Protein AF-A0A812L7M6-F1 (afdb_monomer_lite)

Organism: NCBI:txid878477

Sequence (380 aa):
MPQNDQQRWDLQAQNRRQHEQRRAMQKREEEMRQQQQAEVMRKAAERKMQMEEEQRRLAERQRMEQDACTSIRSVCQKLRYVQEESFQQVQQELYEVMQRELNNCGHQMARIREECDQAAEQARQRLQEAAEVKAFQEKKKAEMLEAHKAACAKAEELVAEFTAKVEAAEQAAKALAEKAEPFTSDESGMGDQSSEDKILEEAAKIDEAKEEATARTSESQEYLTQHKATMTVQDLPGQPPAEVKQVLSKVMDRLLETTKKKDAVMLKIHLVKSKALKRSKAKQVMEERKAKFSKYAKDGVLDKKQVVAYSKKEFGFALTEVAAGKIFKALQVTKGVTTADFQRLRVQIGILREQKKDQSRKRVFHHGDRIGWPFPHDMV

Radius of gyration: 68.34 Å; chains: 1; bounding box: 132×88×194 Å

Foldseek 3Di:
DPDPVVVVVVVVVVVVVVVVVVVVVVVVVVVVVVVVVVVVVVVVVVVVVVVVVVVVVVVVLVVLLVVLLVQLVVLLVVLQPDAPVCNVVSLVVNVVSCVVRLVSNPPCNVVSVVSSVVSNVVSVVVNVVVVVVVVVVVVVVVVVVVVLVVLLVQLVVLLVVLLVLLVQLLVLLVVLLVLLCLLPPPPQRCPPDDAPVRLVVSLVVSVVSLVSSVVSLVVSVVSCVVCVVSNDRDDDPPDDPRVSVVSSVVSVVSSVVSVVSSVVSVVSSVVSSVNRVVVNVVVVVLVVLVVLQVVQDDPQFHDLVSLQVSLCPVPVDRADSVLSVVLCVVLVHDPGAHSVCSVVSVVSSVVVVVVVVVVVVVVVVVVVVVVDPPPVPDDD

pLDDT: mean 89.48, std 11.35, range [51.41, 98.5]

Secondary structure (DSSP, 8-state):
--SHHHHHHHHHHHHHHHHHHHHHHHHHHHHHHHHHHHHHHHHHHHHHHHHHHHHHHHHHHHHHHHHHHHHHHHHHHHHTT--GGGHHHHHHHHHHHHHHHGGGGGGGHHHHHHHHHHHHHHHHHHHHHHHHHHHHHHHHHHHHHHHHHHHHHHHHHHHHHHHHHHHHHHHHHHHHHHHHHHHH-TTTTTTTT--HHHHHHHHHHHHHHHHHHHHHHHHHHHHHHHHHHHH-PPPPTTSPPPHHHHHHHHHHHHHHHHHHHHHHHHHHHHHHHHHHHHHHHHHHHHHHHHHHHHHH-BTTBB-HHHHHHHHHHHH-----HHHHHHHHHHHT-SS-B-TTTHHHHHHHHHHHHHHHHHHHHHHHHHHHTTS---------

Structure (mmCIF, N/CA/C/O backbone):
data_AF-A0A812L7M6-F1
#
_entry.id   AF-A0A812L7M6-F1
#
loop_
_atom_site.group_PDB
_atom_site.id
_atom_site.type_symbol
_atom_site.label_atom_id
_atom_site.label_alt_id
_atom_site.label_comp_id
_atom_site.label_asym_id
_atom_site.label_entity_id
_atom_site.label_seq_id
_atom_site.pdbx_PDB_ins_code
_atom_site.Cartn_x
_atom_site.Cartn_y
_atom_site.Cartn_z
_atom_site.occupancy
_atom_site.B_iso_or_equiv
_atom_site.auth_seq_id
_atom_site.auth_comp_id
_atom_site.auth_asym_id
_atom_site.auth_atom_id
_atom_site.pdbx_PDB_model_num
ATOM 1 N N . MET A 1 1 ? 82.411 69.040 -118.385 1.00 51.41 1 MET A N 1
ATOM 2 C CA . MET A 1 1 ? 81.688 69.041 -117.095 1.00 51.41 1 MET A CA 1
ATOM 3 C C . MET A 1 1 ? 80.472 68.101 -117.159 1.00 51.41 1 MET A C 1
ATOM 5 O O . MET A 1 1 ? 79.402 68.585 -117.501 1.00 51.41 1 MET A O 1
ATOM 9 N N . PRO A 1 2 ? 80.631 66.769 -116.961 1.00 51.69 2 PRO A N 1
ATOM 10 C CA . PRO A 1 2 ? 79.493 65.902 -116.593 1.00 51.69 2 PRO A CA 1
ATOM 11 C C . PRO A 1 2 ? 79.899 64.633 -115.783 1.00 51.69 2 PRO A C 1
ATOM 13 O O . PRO A 1 2 ? 79.563 63.521 -116.170 1.00 51.69 2 PRO A O 1
ATOM 16 N N . GLN A 1 3 ? 80.684 64.752 -114.702 1.00 52.31 3 GLN A N 1
ATOM 17 C CA . GLN A 1 3 ? 81.231 63.580 -113.972 1.00 52.31 3 GLN A CA 1
ATOM 18 C C . GLN A 1 3 ? 80.686 63.387 -112.543 1.00 52.31 3 GLN A C 1
ATOM 20 O O . GLN A 1 3 ? 80.941 62.354 -111.933 1.00 52.31 3 GLN A O 1
ATOM 25 N N . ASN A 1 4 ? 79.907 64.342 -112.018 1.00 57.00 4 ASN A N 1
ATOM 26 C CA . ASN A 1 4 ? 79.439 64.330 -110.622 1.00 57.00 4 ASN A CA 1
ATOM 27 C C . ASN A 1 4 ? 77.986 63.820 -110.457 1.00 57.00 4 ASN A C 1
ATOM 29 O O . ASN A 1 4 ? 77.616 63.322 -109.395 1.00 57.00 4 ASN A O 1
ATOM 33 N N . ASP A 1 5 ? 77.170 63.870 -111.517 1.00 58.19 5 ASP A N 1
ATOM 34 C CA . ASP A 1 5 ? 75.774 63.398 -111.479 1.00 58.19 5 ASP A CA 1
ATOM 35 C C . ASP A 1 5 ? 75.650 61.884 -111.701 1.00 58.19 5 ASP A C 1
ATOM 37 O O . ASP A 1 5 ? 74.791 61.244 -111.094 1.00 58.19 5 ASP A O 1
ATOM 41 N N . GLN A 1 6 ? 76.565 61.281 -112.470 1.00 62.78 6 GLN A N 1
ATOM 42 C CA . GLN A 1 6 ? 76.631 59.825 -112.654 1.00 62.78 6 GLN A CA 1
ATOM 43 C C . GLN A 1 6 ? 76.950 59.117 -111.324 1.00 62.78 6 GLN A C 1
ATOM 45 O O . GLN A 1 6 ? 76.276 58.164 -110.946 1.00 62.78 6 GLN A O 1
ATOM 50 N N . GLN A 1 7 ? 77.908 59.650 -110.553 1.00 65.38 7 GLN A N 1
ATOM 51 C CA . GLN A 1 7 ? 78.269 59.110 -109.237 1.00 65.38 7 GLN A CA 1
ATOM 52 C C . GLN A 1 7 ? 77.142 59.268 -108.208 1.00 65.38 7 GLN A C 1
ATOM 54 O O . GLN A 1 7 ? 76.936 58.377 -107.386 1.00 65.38 7 GLN A O 1
ATOM 59 N N . ARG A 1 8 ? 76.370 60.362 -108.258 1.00 65.75 8 ARG A N 1
ATOM 60 C CA . ARG A 1 8 ? 75.188 60.535 -107.397 1.00 65.75 8 ARG A CA 1
ATOM 61 C C . ARG A 1 8 ? 74.061 59.574 -107.759 1.00 65.75 8 ARG A C 1
ATOM 63 O O . ARG A 1 8 ? 73.410 59.059 -106.852 1.00 65.75 8 ARG A O 1
ATOM 70 N N . TRP A 1 9 ? 73.845 59.311 -109.046 1.00 63.75 9 TRP A N 1
ATOM 71 C CA . TRP A 1 9 ? 72.825 58.368 -109.499 1.00 63.75 9 TRP A CA 1
ATOM 72 C C . TRP A 1 9 ? 73.187 56.921 -109.145 1.00 63.75 9 TRP A C 1
ATOM 74 O O . TRP A 1 9 ? 72.352 56.213 -108.584 1.00 63.75 9 TRP A O 1
ATOM 84 N N . ASP A 1 10 ? 74.443 56.515 -109.341 1.00 71.75 10 ASP A N 1
ATOM 85 C CA . ASP A 1 10 ? 74.922 55.183 -108.957 1.00 71.75 10 ASP A CA 1
ATOM 86 C C . ASP A 1 10 ? 74.908 54.984 -107.435 1.00 71.75 10 ASP A C 1
ATOM 88 O O . ASP A 1 10 ? 74.468 53.939 -106.952 1.00 71.75 10 ASP A O 1
ATOM 92 N N . LEU A 1 11 ? 75.275 56.006 -106.652 1.00 72.19 11 LEU A N 1
ATOM 93 C CA . LEU A 1 11 ? 75.202 55.956 -105.188 1.00 72.19 11 LEU A CA 1
ATOM 94 C C . LEU A 1 11 ? 73.747 55.907 -104.686 1.00 72.19 11 LEU A C 1
ATOM 96 O O . LEU A 1 11 ? 73.436 55.211 -103.716 1.00 72.19 11 LEU A O 1
ATOM 100 N N . GLN A 1 12 ? 72.822 56.601 -105.356 1.00 76.50 12 GLN A N 1
ATOM 101 C CA . GLN A 1 12 ? 71.397 56.568 -105.022 1.00 76.50 12 GLN A CA 1
ATOM 102 C C . GLN A 1 12 ? 70.736 55.244 -105.443 1.00 76.50 12 GLN A C 1
ATOM 104 O O . GLN A 1 12 ? 69.900 54.716 -104.705 1.00 76.50 12 GLN A O 1
ATOM 109 N N . ALA A 1 13 ? 71.140 54.667 -106.576 1.00 75.56 13 ALA A N 1
ATOM 110 C CA . ALA A 1 13 ? 70.716 53.343 -107.023 1.00 75.56 13 ALA A CA 1
ATOM 111 C C . ALA A 1 13 ? 71.258 52.238 -106.101 1.00 75.56 13 ALA A C 1
ATOM 113 O O . ALA A 1 13 ? 70.525 51.311 -105.746 1.00 75.56 13 ALA A O 1
ATOM 114 N N . GLN A 1 14 ? 72.504 52.363 -105.637 1.00 77.44 14 GLN A N 1
ATOM 115 C CA . GLN A 1 14 ? 73.110 51.446 -104.674 1.00 77.44 14 GLN A CA 1
ATOM 116 C C . GLN A 1 14 ? 72.428 51.532 -103.300 1.00 77.44 14 GLN A C 1
ATOM 118 O O . GLN A 1 14 ? 72.120 50.496 -102.710 1.00 77.44 14 GLN A O 1
ATOM 123 N N . ASN A 1 15 ? 72.088 52.739 -102.831 1.00 75.75 15 ASN A N 1
ATOM 124 C CA . ASN A 1 15 ? 71.305 52.928 -101.606 1.00 75.75 15 ASN A CA 1
ATOM 125 C C . ASN A 1 15 ? 69.873 52.390 -101.728 1.00 75.75 15 ASN A C 1
ATOM 127 O O . ASN A 1 15 ? 69.379 51.781 -100.781 1.00 75.75 15 ASN A O 1
ATOM 131 N N . ARG A 1 16 ? 69.204 52.541 -102.882 1.00 76.12 16 ARG A N 1
ATOM 132 C CA . ARG A 1 16 ? 67.884 51.920 -103.111 1.00 76.12 16 ARG A CA 1
ATOM 133 C C . ARG A 1 16 ? 67.964 50.398 -103.078 1.00 76.12 16 ARG A C 1
ATOM 135 O O . ARG A 1 16 ? 67.152 49.785 -102.395 1.00 76.12 16 ARG A O 1
ATOM 142 N N . ARG A 1 17 ? 68.977 49.795 -103.711 1.00 76.69 17 ARG A N 1
ATOM 143 C CA . ARG A 1 17 ? 69.197 48.339 -103.658 1.00 76.69 17 ARG A CA 1
ATOM 144 C C . ARG A 1 17 ? 69.520 47.853 -102.246 1.00 76.69 17 ARG A C 1
ATOM 146 O O . ARG A 1 17 ? 68.968 46.842 -101.828 1.00 76.69 17 ARG A O 1
ATOM 153 N N . GLN A 1 18 ? 70.342 48.576 -101.480 1.00 74.94 18 GLN A N 1
ATOM 154 C CA . GLN A 1 18 ? 70.592 48.238 -100.072 1.00 74.94 18 GLN A CA 1
ATOM 155 C C . GLN A 1 18 ? 69.337 48.395 -99.205 1.00 74.94 18 GLN A C 1
ATOM 157 O O . GLN A 1 18 ? 69.085 47.565 -98.332 1.00 74.94 18 GLN A O 1
ATOM 162 N N . HIS A 1 19 ? 68.525 49.426 -99.440 1.00 78.44 19 HIS A N 1
ATOM 163 C CA . HIS A 1 19 ? 67.301 49.649 -98.678 1.00 78.44 19 HIS A CA 1
ATOM 164 C C . HIS A 1 19 ? 66.210 48.621 -99.025 1.00 78.44 19 HIS A C 1
ATOM 166 O O . HIS A 1 19 ? 65.504 48.159 -98.125 1.00 78.44 19 HIS A O 1
ATOM 172 N N . GLU A 1 20 ? 66.088 48.220 -100.292 1.00 77.75 20 GLU A N 1
ATOM 173 C CA . GLU A 1 20 ? 65.217 47.122 -100.725 1.00 77.75 20 GLU A CA 1
ATOM 174 C C . GLU A 1 20 ? 65.698 45.777 -100.184 1.00 77.75 20 GLU A C 1
ATOM 176 O O . GLU A 1 20 ? 64.879 45.018 -99.673 1.00 77.75 20 GLU A O 1
ATOM 181 N N . GLN A 1 21 ? 67.009 45.508 -100.183 1.00 77.75 21 GLN A N 1
ATOM 182 C CA . GLN A 1 21 ? 67.564 44.308 -99.551 1.00 77.75 21 GLN A CA 1
ATOM 183 C C . GLN A 1 21 ? 67.312 44.290 -98.039 1.00 77.75 21 GLN A C 1
ATOM 185 O O . GLN A 1 21 ? 66.927 43.250 -97.512 1.00 77.75 21 GLN A O 1
ATOM 190 N N . ARG A 1 22 ? 67.431 45.428 -97.339 1.00 77.62 22 ARG A N 1
ATOM 191 C CA . ARG A 1 22 ? 67.081 45.529 -95.911 1.00 77.62 22 ARG A CA 1
ATOM 192 C C . ARG A 1 22 ? 65.587 45.347 -95.653 1.00 77.62 22 ARG A C 1
ATOM 194 O O . ARG A 1 22 ? 65.239 44.633 -94.725 1.00 77.62 22 ARG A O 1
ATOM 201 N N . ARG A 1 23 ? 64.700 45.923 -96.474 1.00 79.75 23 ARG A N 1
ATOM 202 C CA . ARG A 1 23 ? 63.243 45.716 -96.347 1.00 79.75 23 ARG A CA 1
ATOM 203 C C . ARG A 1 23 ? 62.832 44.281 -96.670 1.00 79.75 23 ARG A C 1
ATOM 205 O O . ARG A 1 23 ? 61.957 43.744 -96.004 1.00 79.75 23 ARG A O 1
ATOM 212 N N . ALA A 1 24 ? 63.452 43.657 -97.669 1.00 80.25 24 ALA A N 1
ATOM 213 C CA . ALA A 1 24 ? 63.213 42.258 -98.007 1.00 80.25 24 ALA A CA 1
ATOM 214 C C . ALA A 1 24 ? 63.744 41.315 -96.916 1.00 80.25 24 ALA A C 1
ATOM 216 O O . ALA A 1 24 ? 63.086 40.331 -96.591 1.00 80.25 24 ALA A O 1
ATOM 217 N N . MET A 1 25 ? 64.895 41.637 -96.315 1.00 78.31 25 MET A N 1
ATOM 218 C CA . MET A 1 25 ? 65.442 40.899 -95.176 1.00 78.31 25 MET A CA 1
ATOM 219 C C . MET A 1 25 ? 64.553 41.061 -93.935 1.00 78.31 25 MET A C 1
ATOM 221 O O . MET A 1 25 ? 64.199 40.054 -93.339 1.00 78.31 25 MET A O 1
ATOM 225 N N . GLN A 1 26 ? 64.094 42.279 -93.623 1.00 78.31 26 GLN A N 1
ATOM 226 C CA . GLN A 1 26 ? 63.150 42.537 -92.526 1.00 78.31 26 GLN A CA 1
ATOM 227 C C . GLN A 1 26 ? 61.805 41.836 -92.736 1.00 78.31 26 GLN A C 1
ATOM 229 O O . GLN A 1 26 ? 61.302 41.227 -91.803 1.00 78.31 26 GLN A O 1
ATOM 234 N N . LYS A 1 27 ? 61.248 41.836 -93.956 1.00 79.94 27 LYS A N 1
ATOM 235 C CA . LYS A 1 27 ? 60.018 41.082 -94.255 1.00 79.94 27 LYS A CA 1
ATOM 236 C C . LYS A 1 27 ? 60.205 39.576 -94.096 1.00 79.94 27 LYS A C 1
ATOM 238 O O . LYS A 1 27 ? 59.339 38.930 -93.527 1.00 79.94 27 LYS A O 1
ATOM 243 N N . ARG A 1 28 ? 61.337 39.016 -94.539 1.00 78.69 28 ARG A N 1
ATOM 244 C CA . ARG A 1 28 ? 61.648 37.591 -94.325 1.00 78.69 28 ARG A CA 1
ATOM 245 C C . ARG A 1 28 ? 61.864 37.260 -92.850 1.00 78.69 28 ARG A C 1
ATOM 247 O O . ARG A 1 28 ? 61.470 36.186 -92.414 1.00 78.69 28 ARG A O 1
ATOM 254 N N . GLU A 1 29 ? 62.476 38.161 -92.090 1.00 76.81 29 GLU A N 1
ATOM 255 C CA . GLU A 1 29 ? 62.688 38.002 -90.651 1.00 76.81 29 GLU A CA 1
ATOM 256 C C . GLU A 1 29 ? 61.366 38.109 -89.871 1.00 76.81 29 GLU A C 1
ATOM 258 O O . GLU A 1 29 ? 61.108 37.292 -88.990 1.00 76.81 29 GLU A O 1
ATOM 263 N N . GLU A 1 30 ? 60.477 39.036 -90.239 1.00 79.81 30 GLU A N 1
ATOM 264 C CA . GLU A 1 30 ? 59.125 39.156 -89.678 1.00 79.81 30 GLU A CA 1
ATOM 265 C C . GLU A 1 30 ? 58.223 37.979 -90.065 1.00 79.81 30 GLU A C 1
ATOM 267 O O . GLU A 1 30 ? 57.535 37.453 -89.197 1.00 79.81 30 GLU A O 1
ATOM 272 N N . GLU A 1 31 ? 58.252 37.511 -91.316 1.00 80.06 31 GLU A N 1
ATOM 273 C CA . GLU A 1 31 ? 57.517 36.316 -91.756 1.00 80.06 31 GLU A CA 1
ATOM 274 C C . GLU A 1 31 ? 58.025 35.057 -91.044 1.00 80.06 31 GLU A C 1
ATOM 276 O O . GLU A 1 31 ? 57.222 34.253 -90.576 1.00 80.06 31 GLU A O 1
ATOM 281 N N . MET A 1 32 ? 59.344 34.904 -90.879 1.00 77.06 32 MET A N 1
ATOM 282 C CA . MET A 1 32 ? 59.925 33.792 -90.123 1.00 77.06 32 MET A CA 1
ATOM 283 C C . MET A 1 32 ? 59.553 33.873 -88.638 1.00 77.06 32 MET A C 1
ATOM 285 O O . MET A 1 32 ? 59.207 32.860 -88.032 1.00 77.06 32 MET A O 1
ATOM 289 N N . ARG A 1 33 ? 59.548 35.074 -88.048 1.00 81.00 33 ARG A N 1
ATOM 290 C CA . ARG A 1 33 ? 59.127 35.295 -86.659 1.00 81.00 33 ARG A CA 1
ATOM 291 C C . ARG A 1 33 ? 57.626 35.064 -86.471 1.00 81.00 33 ARG A C 1
ATOM 293 O O . ARG A 1 33 ? 57.240 34.478 -85.464 1.00 81.00 33 ARG A O 1
ATOM 300 N N . GLN A 1 34 ? 56.788 35.451 -87.432 1.00 78.62 34 GLN A N 1
ATOM 301 C CA . GLN A 1 34 ? 55.352 35.158 -87.432 1.00 78.62 34 GLN A CA 1
ATOM 302 C C . GLN A 1 34 ? 55.081 33.661 -87.609 1.00 78.62 34 GLN A C 1
ATOM 304 O O . GLN A 1 34 ? 54.234 33.120 -86.903 1.00 78.62 34 GLN A O 1
ATOM 309 N N . GLN A 1 35 ? 55.826 32.964 -88.473 1.00 77.81 35 GLN A N 1
ATOM 310 C CA . GLN A 1 35 ? 55.727 31.509 -88.622 1.00 77.81 35 GLN A CA 1
ATOM 311 C C . GLN A 1 35 ? 56.170 30.777 -87.350 1.00 77.81 35 GLN A C 1
ATOM 313 O O . GLN A 1 35 ? 55.460 29.888 -86.888 1.00 77.81 35 GLN A O 1
ATOM 318 N N . GLN A 1 36 ? 57.276 31.194 -86.726 1.00 78.44 36 GLN A N 1
ATOM 319 C CA . GLN A 1 36 ? 57.730 30.630 -85.451 1.00 78.44 36 GLN A CA 1
ATOM 320 C C . GLN A 1 36 ? 56.735 30.906 -84.314 1.00 78.44 36 GLN A C 1
ATOM 322 O O . GLN A 1 36 ? 56.435 30.006 -83.532 1.00 78.44 36 GLN A O 1
ATOM 327 N N . GLN A 1 37 ? 56.164 32.113 -84.231 1.00 80.25 37 GLN A N 1
ATOM 328 C CA . GLN A 1 37 ? 55.128 32.436 -83.244 1.00 80.25 37 GLN A CA 1
ATOM 329 C C . GLN A 1 37 ? 53.837 31.641 -83.482 1.00 80.25 37 GLN A C 1
ATOM 331 O O . GLN A 1 37 ? 53.264 31.122 -82.525 1.00 80.25 37 GLN A O 1
ATOM 336 N N . ALA A 1 38 ? 53.401 31.477 -84.734 1.00 82.88 38 ALA A N 1
ATOM 337 C CA . ALA A 1 38 ? 52.233 30.671 -85.080 1.00 82.88 38 ALA A CA 1
ATOM 338 C C . ALA A 1 38 ? 52.450 29.178 -84.783 1.00 82.88 38 ALA A C 1
ATOM 340 O O . ALA A 1 38 ? 51.548 28.517 -84.271 1.00 82.88 38 ALA A O 1
ATOM 341 N N . GLU A 1 39 ? 53.645 28.641 -85.037 1.00 82.38 39 GLU A N 1
ATOM 342 C CA . GLU A 1 39 ? 53.979 27.246 -84.736 1.00 82.38 39 GLU A CA 1
ATOM 343 C C . GLU A 1 39 ? 54.059 26.985 -83.224 1.00 82.38 39 GLU A C 1
ATOM 345 O O . GLU A 1 39 ? 53.530 25.980 -82.743 1.00 82.38 39 GLU A O 1
ATOM 350 N N . VAL A 1 40 ? 54.648 27.907 -82.453 1.00 82.19 40 VAL A N 1
ATOM 351 C CA . VAL A 1 40 ? 54.665 27.841 -80.982 1.00 82.19 40 VAL A CA 1
ATOM 352 C C . VAL A 1 40 ? 53.247 27.937 -80.418 1.00 82.19 40 VAL A C 1
ATOM 354 O O . VAL A 1 40 ? 52.894 27.149 -79.543 1.00 82.19 40 VAL A O 1
ATOM 357 N N . MET A 1 41 ? 52.404 28.825 -80.954 1.00 81.94 41 MET A N 1
ATOM 358 C CA . MET A 1 41 ? 50.994 28.925 -80.563 1.00 81.94 41 MET A CA 1
ATOM 359 C C . MET A 1 41 ? 50.201 27.661 -80.925 1.00 81.94 41 MET A C 1
ATOM 361 O O . MET A 1 41 ? 49.395 27.204 -80.116 1.00 81.94 41 MET A O 1
ATOM 365 N N . ARG A 1 42 ? 50.466 27.036 -82.082 1.00 84.38 42 ARG A N 1
ATOM 366 C CA . ARG A 1 42 ? 49.826 25.771 -82.485 1.00 84.38 42 ARG A CA 1
ATOM 367 C C . ARG A 1 42 ? 50.234 24.614 -81.569 1.00 84.38 42 ARG A C 1
ATOM 369 O O . ARG A 1 42 ? 49.368 23.892 -81.086 1.00 84.38 42 ARG A O 1
ATOM 376 N N . LYS A 1 43 ? 51.530 24.485 -81.262 1.00 84.12 43 LYS A N 1
ATOM 377 C CA . LYS A 1 43 ? 52.058 23.475 -80.326 1.00 84.12 43 LYS A CA 1
ATOM 378 C C . LYS A 1 43 ? 51.567 23.696 -78.890 1.00 84.12 43 LYS A C 1
ATOM 380 O O . LYS A 1 43 ? 51.303 22.729 -78.180 1.00 84.12 43 LYS A O 1
ATOM 385 N N . ALA A 1 44 ? 51.418 24.948 -78.451 1.00 84.19 44 ALA A N 1
ATOM 386 C CA . ALA A 1 44 ? 50.856 25.273 -77.141 1.00 84.19 44 ALA A CA 1
ATOM 387 C C . ALA A 1 44 ? 49.354 24.949 -77.054 1.00 84.19 44 ALA A C 1
ATOM 389 O O . ALA A 1 44 ? 48.914 24.406 -76.042 1.00 84.19 44 ALA A O 1
ATOM 390 N N . ALA A 1 45 ? 48.578 25.222 -78.109 1.00 84.50 45 ALA A N 1
ATOM 391 C CA . ALA A 1 45 ? 47.157 24.877 -78.176 1.00 84.50 45 ALA A CA 1
ATOM 392 C C . ALA A 1 45 ? 46.927 23.355 -78.179 1.00 84.50 45 ALA A C 1
ATOM 394 O O . ALA A 1 45 ? 46.058 22.869 -77.460 1.00 84.50 45 ALA A O 1
ATOM 395 N N . GLU A 1 46 ? 47.743 22.598 -78.914 1.00 83.69 46 GLU A N 1
ATOM 396 C CA . GLU A 1 46 ? 47.675 21.132 -78.959 1.00 83.69 46 GLU A CA 1
ATOM 397 C C . GLU A 1 46 ? 48.038 20.497 -77.606 1.00 83.69 46 GLU A C 1
ATOM 399 O O . GLU A 1 46 ? 47.303 19.649 -77.105 1.00 83.69 46 GLU A O 1
ATOM 404 N N . ARG A 1 47 ? 49.099 20.978 -76.938 1.00 83.38 47 ARG A N 1
ATOM 405 C CA . ARG A 1 47 ? 49.437 20.546 -75.567 1.00 83.38 47 ARG A CA 1
ATOM 406 C C . ARG A 1 47 ? 48.351 20.903 -74.555 1.00 83.38 47 ARG A C 1
ATOM 408 O O . ARG A 1 47 ? 48.091 20.123 -73.645 1.00 83.38 47 ARG A O 1
ATOM 415 N N . LYS A 1 48 ? 47.714 22.069 -74.700 1.00 86.69 48 LYS A N 1
ATOM 416 C CA . LYS A 1 48 ? 46.599 22.473 -73.836 1.00 86.69 48 LYS A CA 1
ATOM 417 C C . LYS A 1 48 ? 45.390 21.554 -74.027 1.00 86.69 48 LYS A C 1
ATOM 419 O O . LYS A 1 48 ? 44.822 21.123 -73.033 1.00 86.69 48 LYS A O 1
ATOM 424 N N . MET A 1 49 ? 45.059 21.202 -75.270 1.00 83.62 49 MET A N 1
ATOM 425 C CA . MET A 1 49 ? 43.973 20.268 -75.580 1.00 83.62 49 MET A CA 1
ATOM 426 C C . MET A 1 49 ? 44.259 18.856 -75.041 1.00 83.62 49 MET A C 1
ATOM 428 O O . MET A 1 49 ? 43.369 18.241 -74.466 1.00 83.62 49 MET A O 1
ATOM 432 N N . GLN A 1 50 ? 45.503 18.372 -75.138 1.00 84.44 50 GLN A N 1
ATOM 433 C CA . GLN A 1 50 ? 45.904 17.075 -74.574 1.00 84.44 50 GLN A CA 1
ATOM 434 C C . GLN A 1 50 ? 45.830 17.051 -73.041 1.00 84.44 50 GLN A C 1
ATOM 436 O O . GLN A 1 50 ? 45.278 16.111 -72.473 1.00 84.44 50 GLN A O 1
ATOM 441 N N . MET A 1 51 ? 46.326 18.095 -72.366 1.00 84.62 51 MET A N 1
ATOM 442 C CA . MET A 1 51 ? 46.215 18.204 -70.905 1.00 84.62 51 MET A CA 1
ATOM 443 C C . MET A 1 51 ? 44.755 18.313 -70.448 1.00 84.62 51 MET A C 1
ATOM 445 O O . MET A 1 51 ? 44.390 17.723 -69.437 1.00 84.62 51 MET A O 1
ATOM 449 N N . GLU A 1 52 ? 43.911 19.042 -71.181 1.00 88.50 52 GLU A N 1
ATOM 450 C CA . GLU A 1 52 ? 42.483 19.174 -70.876 1.00 88.50 52 GLU A CA 1
ATOM 451 C C . GLU A 1 52 ? 41.724 17.853 -71.086 1.00 88.50 52 GLU A C 1
ATOM 453 O O . GLU A 1 52 ? 40.891 17.484 -70.259 1.00 88.50 52 GLU A O 1
ATOM 458 N N . GLU A 1 53 ? 42.040 17.093 -72.139 1.00 86.75 53 GLU A N 1
ATOM 459 C CA . GLU A 1 53 ? 41.445 15.773 -72.373 1.00 86.75 53 GLU A CA 1
ATOM 460 C C . GLU A 1 53 ? 41.874 14.752 -71.308 1.00 86.75 53 GLU A C 1
ATOM 462 O O . GLU A 1 53 ? 41.038 14.005 -70.795 1.00 86.75 53 GLU A O 1
ATOM 467 N N . GLU A 1 54 ? 43.151 14.738 -70.921 1.00 87.06 54 GLU A N 1
ATOM 468 C CA . GLU A 1 54 ? 43.649 13.876 -69.847 1.00 87.06 54 GLU A CA 1
ATOM 469 C C . GLU A 1 54 ? 43.024 14.250 -68.496 1.00 87.06 54 GLU A C 1
ATOM 471 O O . GLU A 1 54 ? 42.544 13.371 -67.776 1.00 87.06 54 GLU A O 1
ATOM 476 N N . GLN A 1 55 ? 42.918 15.548 -68.188 1.00 88.56 55 GLN A N 1
ATOM 477 C CA . GLN A 1 55 ? 42.203 16.026 -67.003 1.00 88.56 55 GLN A CA 1
ATOM 478 C C . GLN A 1 55 ? 40.729 15.623 -67.023 1.00 88.56 55 GLN A C 1
ATOM 480 O O . GLN A 1 55 ? 40.203 15.198 -65.995 1.00 88.56 55 GLN A O 1
ATOM 485 N N . ARG A 1 56 ? 40.060 15.690 -68.180 1.00 91.25 56 ARG A N 1
ATOM 486 C CA . ARG A 1 56 ? 38.664 15.261 -68.314 1.00 91.25 56 ARG A CA 1
ATOM 487 C C . ARG A 1 56 ? 38.511 13.758 -68.085 1.00 91.25 56 ARG A C 1
ATOM 489 O O . ARG A 1 56 ? 37.613 13.364 -67.348 1.00 91.25 56 ARG A O 1
ATOM 496 N N . ARG A 1 57 ? 39.402 12.927 -68.640 1.00 89.94 57 ARG A N 1
ATOM 497 C CA . ARG A 1 57 ? 39.398 11.466 -68.427 1.00 89.94 57 ARG A CA 1
ATOM 498 C C . ARG A 1 57 ? 39.684 11.095 -66.971 1.00 89.94 57 ARG A C 1
ATOM 500 O O . ARG A 1 57 ? 39.052 10.185 -66.440 1.00 89.94 57 ARG A O 1
ATOM 507 N N . LEU A 1 58 ? 40.609 11.794 -66.312 1.00 88.75 58 LEU A N 1
ATOM 508 C CA . LEU A 1 58 ? 40.893 11.600 -64.888 1.00 88.75 58 LEU A CA 1
ATOM 509 C C . LEU A 1 58 ? 39.709 12.028 -64.013 1.00 88.75 58 LEU A C 1
ATOM 511 O O . LEU A 1 58 ? 39.327 11.285 -63.113 1.00 88.75 58 LEU A O 1
ATOM 515 N N . ALA A 1 59 ? 39.088 13.174 -64.304 1.00 91.19 59 ALA A N 1
ATOM 516 C CA . ALA A 1 59 ? 37.906 13.647 -63.587 1.00 91.19 59 ALA A CA 1
ATOM 517 C C . ALA A 1 59 ? 36.704 12.708 -63.771 1.00 91.19 59 ALA A C 1
ATOM 519 O O . ALA A 1 59 ? 35.957 12.472 -62.826 1.00 91.19 59 ALA A O 1
ATOM 520 N N . GLU A 1 60 ? 36.522 12.144 -64.965 1.00 90.62 60 GLU A N 1
ATOM 521 C CA . GLU A 1 60 ? 35.459 11.176 -65.238 1.00 90.62 60 GLU A CA 1
ATOM 522 C C . GLU A 1 60 ? 35.681 9.862 -64.477 1.00 90.62 60 GLU A C 1
ATOM 524 O O . GLU A 1 60 ? 34.758 9.377 -63.827 1.00 90.62 60 GLU A O 1
ATOM 529 N N . ARG A 1 61 ? 36.919 9.343 -64.444 1.00 90.31 61 ARG A N 1
ATOM 530 C CA . ARG A 1 61 ? 37.275 8.180 -63.609 1.00 90.31 61 ARG A CA 1
ATOM 531 C C . ARG A 1 61 ? 37.043 8.447 -62.124 1.00 90.31 61 ARG A C 1
ATOM 533 O O . ARG A 1 61 ? 36.451 7.617 -61.448 1.00 90.31 61 ARG A O 1
ATOM 540 N N . GLN A 1 62 ? 37.442 9.619 -61.630 1.00 92.38 62 GLN A N 1
ATOM 541 C CA . GLN A 1 62 ? 37.203 10.007 -60.238 1.00 92.38 62 GLN A CA 1
ATOM 542 C C . GLN A 1 62 ? 35.711 10.119 -59.909 1.00 92.38 62 GLN A C 1
ATOM 544 O O . GLN A 1 62 ? 35.311 9.746 -58.810 1.00 92.38 62 GLN A O 1
ATOM 549 N N . ARG A 1 63 ? 34.877 10.598 -60.842 1.00 93.81 63 ARG A N 1
ATOM 550 C CA . ARG A 1 63 ? 33.418 10.618 -60.660 1.00 93.81 63 ARG A CA 1
ATOM 551 C C . ARG A 1 63 ? 32.845 9.209 -60.569 1.00 93.81 63 ARG A C 1
ATOM 553 O O . ARG A 1 63 ? 32.124 8.934 -59.620 1.00 93.81 63 ARG A O 1
ATOM 560 N N . MET A 1 64 ? 33.230 8.312 -61.478 1.00 93.06 64 MET A N 1
ATOM 561 C CA . MET A 1 64 ? 32.787 6.912 -61.426 1.00 93.06 64 MET A CA 1
ATOM 562 C C . MET A 1 64 ? 33.217 6.228 -60.118 1.00 93.06 64 MET A C 1
ATOM 564 O O . MET A 1 64 ? 32.404 5.553 -59.491 1.00 93.06 64 MET A O 1
ATOM 568 N N . GLU A 1 65 ? 34.454 6.461 -59.660 1.00 94.06 65 GLU A N 1
ATOM 569 C CA . GLU A 1 65 ? 34.943 5.960 -58.367 1.00 94.06 65 GLU A CA 1
ATOM 570 C C . GLU A 1 65 ? 34.099 6.482 -57.192 1.00 94.06 65 GLU A C 1
ATOM 572 O O . GLU A 1 65 ? 33.729 5.714 -56.299 1.00 94.06 65 GLU A O 1
ATOM 577 N N . GLN A 1 66 ? 33.767 7.777 -57.184 1.00 94.44 66 GLN A N 1
ATOM 578 C CA . GLN A 1 66 ? 32.965 8.399 -56.125 1.00 94.44 66 GLN A CA 1
ATOM 579 C C . GLN A 1 66 ? 31.510 7.920 -56.123 1.00 94.44 66 GLN A C 1
ATOM 581 O O . GLN A 1 66 ? 30.961 7.649 -55.049 1.00 94.44 66 GLN A O 1
ATOM 586 N N . ASP A 1 67 ? 30.897 7.784 -57.296 1.00 95.12 67 ASP A N 1
ATOM 587 C CA . ASP A 1 67 ? 29.517 7.322 -57.442 1.00 95.12 67 ASP A CA 1
ATOM 588 C C . ASP A 1 67 ? 29.387 5.858 -56.993 1.00 95.12 67 ASP A C 1
ATOM 590 O O . ASP A 1 67 ? 28.508 5.533 -56.188 1.00 95.12 67 ASP A O 1
ATOM 594 N N . ALA A 1 68 ? 30.328 4.998 -57.400 1.00 95.75 68 ALA A N 1
ATOM 595 C CA . ALA A 1 68 ? 30.419 3.607 -56.955 1.00 95.75 68 ALA A CA 1
ATOM 596 C C . ALA A 1 68 ? 30.563 3.500 -55.425 1.00 95.75 68 ALA A C 1
ATOM 598 O O . ALA A 1 68 ? 29.813 2.771 -54.768 1.00 95.75 68 ALA A O 1
ATOM 599 N N . CYS A 1 69 ? 31.465 4.291 -54.826 1.00 96.62 69 CYS A N 1
ATOM 600 C CA . CYS A 1 69 ? 31.630 4.342 -53.369 1.00 96.62 69 CYS A CA 1
ATOM 601 C C . CYS A 1 69 ? 30.351 4.810 -52.654 1.00 96.62 69 CYS A C 1
ATOM 603 O O . CYS A 1 69 ? 29.998 4.285 -51.596 1.00 96.62 69 CYS A O 1
ATOM 605 N N . THR A 1 70 ? 29.652 5.802 -53.211 1.00 97.31 70 THR A N 1
ATOM 606 C CA . THR A 1 70 ? 28.426 6.362 -52.622 1.00 97.31 70 THR A CA 1
ATOM 607 C C . THR A 1 70 ? 27.269 5.367 -52.685 1.00 97.31 70 THR A C 1
ATOM 609 O O . THR A 1 70 ? 26.535 5.223 -51.706 1.00 97.31 70 THR A O 1
ATOM 612 N N . SER A 1 71 ? 27.144 4.633 -53.794 1.00 97.69 71 SER A N 1
ATOM 613 C CA . SER A 1 71 ? 26.155 3.565 -53.968 1.00 97.69 71 SER A CA 1
ATOM 614 C C . SER A 1 71 ? 26.303 2.477 -52.897 1.00 97.69 71 SER A C 1
ATOM 616 O O . SER A 1 71 ? 25.350 2.194 -52.168 1.00 97.69 71 SER A O 1
ATOM 618 N N . ILE A 1 72 ? 27.521 1.953 -52.703 1.00 97.62 72 ILE A N 1
ATOM 619 C CA . ILE A 1 72 ? 27.805 0.939 -51.673 1.00 97.62 72 ILE A CA 1
ATOM 620 C C . ILE A 1 72 ? 27.520 1.488 -50.265 1.00 97.62 72 ILE A C 1
ATOM 622 O O . ILE A 1 72 ? 26.805 0.861 -49.481 1.00 97.62 72 ILE A O 1
ATOM 626 N N . ARG A 1 73 ? 28.008 2.697 -49.946 1.00 97.94 73 ARG A N 1
ATOM 627 C CA . ARG A 1 73 ? 27.784 3.323 -48.629 1.00 97.94 73 ARG A CA 1
ATOM 628 C C . ARG A 1 73 ? 26.308 3.564 -48.321 1.00 97.94 73 ARG A C 1
ATOM 630 O O . ARG A 1 73 ? 25.919 3.464 -47.159 1.00 97.94 73 ARG A O 1
ATOM 637 N N . SER A 1 74 ? 25.487 3.854 -49.330 1.00 98.06 74 SER A N 1
ATOM 638 C CA . SER A 1 74 ? 24.038 3.999 -49.166 1.00 98.06 74 SER A CA 1
ATOM 639 C C . SER A 1 74 ? 23.408 2.709 -48.635 1.00 98.06 74 SER A C 1
ATOM 641 O O . SER A 1 74 ? 22.649 2.743 -47.664 1.00 98.06 74 SER A O 1
ATOM 643 N N . VAL A 1 75 ? 23.789 1.551 -49.186 1.00 97.88 75 VAL A N 1
ATOM 644 C CA . VAL A 1 75 ? 23.292 0.251 -48.709 1.00 97.88 75 VAL A CA 1
ATOM 645 C C . VAL A 1 75 ? 23.861 -0.098 -47.329 1.00 97.88 75 VAL A C 1
ATOM 647 O O . VAL A 1 75 ? 23.106 -0.533 -46.458 1.00 97.88 75 VAL A O 1
ATOM 650 N N . CYS A 1 76 ? 25.140 0.193 -47.056 1.00 96.94 76 CYS A N 1
ATOM 651 C CA . CYS A 1 76 ? 25.700 0.067 -45.700 1.00 96.94 76 CYS A CA 1
ATOM 652 C C . CYS A 1 76 ? 24.911 0.896 -44.674 1.00 96.94 76 CYS A C 1
ATOM 654 O O . CYS A 1 76 ? 24.664 0.449 -43.553 1.00 96.94 76 CYS A O 1
ATOM 656 N N . GLN A 1 77 ? 24.475 2.099 -45.054 1.00 97.31 7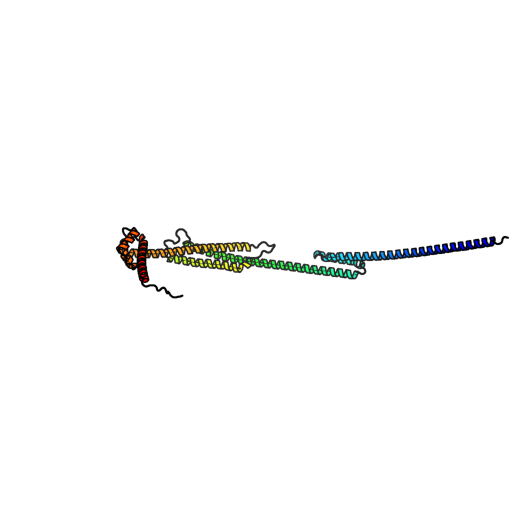7 GLN A N 1
ATOM 657 C CA . GLN A 1 77 ? 23.663 2.951 -44.194 1.00 97.31 77 GLN A CA 1
ATOM 658 C C . GLN A 1 77 ? 22.254 2.378 -43.982 1.00 97.31 77 GLN A C 1
ATOM 660 O O . GLN A 1 77 ? 21.743 2.465 -42.867 1.00 97.31 77 GLN A O 1
ATOM 665 N N . LYS A 1 78 ? 21.640 1.733 -44.987 1.00 97.19 78 LYS A N 1
ATOM 666 C CA . LYS A 1 78 ? 20.379 0.986 -44.797 1.00 97.19 78 LYS A CA 1
ATOM 667 C C . LYS A 1 78 ? 20.551 -0.152 -43.788 1.00 97.19 78 LYS A C 1
ATOM 669 O O . LYS A 1 78 ? 19.724 -0.313 -42.892 1.00 97.19 78 LYS A O 1
ATOM 674 N N . LEU A 1 79 ? 21.661 -0.888 -43.874 1.00 96.25 79 LEU A N 1
ATOM 675 C CA . LEU A 1 79 ? 21.978 -1.998 -42.971 1.00 96.25 79 LEU A CA 1
ATOM 676 C C . LEU A 1 79 ? 22.108 -1.539 -41.505 1.00 96.25 79 LEU A C 1
ATOM 678 O O . LEU A 1 79 ? 21.773 -2.274 -40.576 1.00 96.25 79 LEU A O 1
ATOM 682 N N . ARG A 1 80 ? 22.494 -0.277 -41.275 1.00 94.31 80 ARG A N 1
ATOM 683 C CA . ARG A 1 80 ? 22.523 0.330 -39.936 1.00 94.31 80 ARG A CA 1
ATOM 684 C C . ARG A 1 80 ? 21.147 0.562 -39.310 1.00 94.31 80 ARG A C 1
ATOM 686 O O . ARG A 1 80 ? 21.095 0.744 -38.102 1.00 94.31 80 ARG A O 1
ATOM 693 N N . TYR A 1 81 ? 20.033 0.505 -40.028 1.00 94.19 81 TYR A N 1
ATOM 694 C CA . TYR A 1 81 ? 18.696 0.697 -39.427 1.00 94.19 81 TYR A CA 1
ATOM 695 C C . TYR A 1 81 ? 17.738 -0.457 -39.709 1.00 94.19 81 TYR A C 1
ATOM 697 O O . TYR A 1 81 ? 16.532 -0.336 -39.506 1.00 94.19 81 TYR A O 1
ATOM 705 N N . VAL A 1 82 ? 18.280 -1.574 -40.182 1.00 96.62 82 VAL A N 1
ATOM 706 C CA . VAL A 1 82 ? 17.492 -2.729 -40.586 1.00 96.62 82 VAL A CA 1
ATOM 707 C C . VAL A 1 82 ? 16.842 -3.417 -39.384 1.00 96.62 82 VAL A C 1
ATOM 709 O O . VAL A 1 82 ? 17.419 -3.497 -38.298 1.00 96.62 82 VAL A O 1
ATOM 712 N N . GLN A 1 83 ? 15.622 -3.903 -39.592 1.00 94.50 83 GLN A N 1
ATOM 713 C CA . GLN A 1 83 ? 14.904 -4.726 -38.625 1.00 94.50 83 GLN A CA 1
ATOM 714 C C . GLN A 1 83 ? 15.216 -6.205 -38.869 1.00 94.50 83 GLN A C 1
ATOM 716 O O . GLN A 1 83 ? 15.703 -6.586 -39.931 1.00 94.50 83 GLN A O 1
ATOM 721 N N . GLU A 1 84 ? 14.910 -7.046 -37.888 1.00 92.44 84 GLU A N 1
ATOM 722 C CA . GLU A 1 84 ? 15.178 -8.489 -37.930 1.00 92.44 84 GLU A CA 1
ATOM 723 C C . GLU A 1 84 ? 14.595 -9.163 -39.184 1.00 92.44 84 GLU A C 1
ATOM 725 O O . GLU A 1 84 ? 15.278 -9.934 -39.853 1.00 92.44 84 GLU A O 1
ATOM 730 N N . GLU A 1 85 ? 13.377 -8.778 -39.569 1.00 94.75 85 GLU A N 1
ATOM 731 C CA . GLU A 1 85 ? 12.655 -9.333 -40.720 1.00 94.75 85 GLU A CA 1
ATOM 732 C C . GLU A 1 85 ? 13.274 -8.947 -42.077 1.00 94.75 85 GLU A C 1
ATOM 734 O O . GLU A 1 85 ? 13.178 -9.703 -43.041 1.00 94.75 85 GLU A O 1
ATOM 739 N N . SER A 1 86 ? 13.935 -7.786 -42.166 1.00 95.75 86 SER A N 1
ATOM 740 C CA . SER A 1 86 ? 14.496 -7.248 -43.416 1.00 95.75 86 SER A CA 1
ATOM 741 C C . SER A 1 86 ? 16.015 -7.412 -43.539 1.00 95.75 86 SER A C 1
ATOM 743 O O . SER A 1 86 ? 16.581 -7.093 -44.587 1.00 95.75 86 SER A O 1
ATOM 745 N N . PHE A 1 87 ? 16.689 -7.951 -42.514 1.00 95.62 87 PHE A N 1
ATOM 746 C CA . PHE A 1 87 ? 18.150 -8.085 -42.486 1.00 95.62 87 PHE A CA 1
ATOM 747 C C . PHE A 1 87 ? 18.695 -8.881 -43.675 1.00 95.62 87 PHE A C 1
ATOM 749 O O . PHE A 1 87 ? 19.612 -8.418 -44.353 1.00 95.62 87 PHE A O 1
ATOM 756 N N . GLN A 1 88 ? 18.103 -10.043 -43.970 1.00 96.06 88 GLN A N 1
ATOM 757 C CA . GLN A 1 88 ? 18.557 -10.905 -45.067 1.00 96.06 88 GLN A CA 1
ATOM 758 C C . GLN A 1 88 ? 18.439 -10.216 -46.434 1.00 96.06 88 GLN A C 1
ATOM 760 O O . GLN A 1 88 ? 19.343 -10.337 -47.258 1.00 96.06 88 GLN A O 1
ATOM 765 N N . GLN A 1 89 ? 17.369 -9.445 -46.649 1.00 96.56 89 GLN A N 1
ATOM 766 C CA . GLN A 1 89 ? 17.132 -8.733 -47.907 1.00 96.56 89 GLN A CA 1
ATOM 767 C C . GLN A 1 89 ? 18.162 -7.616 -48.126 1.00 96.56 89 GLN A C 1
ATOM 769 O O . GLN A 1 89 ? 18.759 -7.532 -49.196 1.00 96.56 89 GLN A O 1
ATOM 774 N N . VAL A 1 90 ? 18.430 -6.795 -47.104 1.00 96.75 90 VAL A N 1
ATOM 775 C CA . VAL A 1 90 ? 19.409 -5.694 -47.202 1.00 96.75 90 VAL A CA 1
ATOM 776 C C . VAL A 1 90 ? 20.845 -6.223 -47.273 1.00 96.75 90 VAL A C 1
ATOM 778 O O . VAL A 1 90 ? 21.686 -5.645 -47.960 1.00 96.75 90 VAL A O 1
ATOM 781 N N . GLN A 1 91 ? 21.144 -7.343 -46.607 1.00 96.81 91 GLN A N 1
ATOM 782 C CA . GLN A 1 91 ? 22.448 -8.000 -46.717 1.00 96.81 91 GLN A CA 1
ATOM 783 C C . GLN A 1 91 ? 22.690 -8.536 -48.138 1.00 96.81 91 GLN A C 1
ATOM 785 O O . GLN A 1 91 ? 23.801 -8.419 -48.658 1.00 96.81 91 GLN A O 1
ATOM 790 N N . GLN A 1 92 ? 21.660 -9.102 -48.772 1.00 97.31 92 GLN A N 1
ATOM 791 C CA . GLN A 1 92 ? 21.734 -9.536 -50.163 1.00 97.31 92 GLN A CA 1
ATOM 792 C C . GLN A 1 92 ? 21.893 -8.342 -51.118 1.00 97.31 92 GLN A C 1
ATOM 794 O O . GLN A 1 92 ? 22.772 -8.381 -51.976 1.00 97.31 92 GLN A O 1
ATOM 799 N N . GLU A 1 93 ? 21.131 -7.257 -50.921 1.00 97.12 93 GLU A N 1
ATOM 800 C CA . GLU A 1 93 ? 21.282 -6.005 -51.686 1.00 97.12 93 GLU A CA 1
ATOM 801 C C . GLU A 1 93 ? 22.725 -5.474 -51.600 1.00 97.12 93 GLU A C 1
ATOM 803 O O . GLU A 1 93 ? 23.310 -5.091 -52.614 1.00 97.12 93 GLU A O 1
ATOM 808 N N . LEU A 1 94 ? 23.339 -5.508 -50.410 1.00 97.19 94 LEU A N 1
ATOM 809 C CA . LEU A 1 94 ? 24.728 -5.085 -50.219 1.00 97.19 94 LEU A CA 1
ATOM 810 C C . LEU A 1 94 ? 25.695 -5.952 -51.028 1.00 97.19 94 LEU A C 1
ATOM 812 O O . LEU A 1 94 ? 26.575 -5.418 -51.699 1.00 97.19 94 LEU A O 1
ATOM 816 N N . TYR A 1 95 ? 25.523 -7.274 -50.997 1.00 97.25 95 TYR A N 1
ATOM 817 C CA . TYR A 1 95 ? 26.374 -8.193 -51.747 1.00 97.25 95 TYR A CA 1
ATOM 818 C C . TYR A 1 95 ? 26.260 -7.971 -53.262 1.00 97.25 95 TYR A C 1
ATOM 820 O O . TYR A 1 95 ? 27.278 -7.911 -53.952 1.00 97.25 95 TYR A O 1
ATOM 828 N N . GLU A 1 96 ? 25.044 -7.775 -53.774 1.00 97.75 96 GLU A N 1
ATOM 829 C CA . GLU A 1 96 ? 24.794 -7.496 -55.193 1.00 97.75 96 GLU A CA 1
ATOM 830 C C . GLU A 1 96 ? 25.402 -6.154 -55.638 1.00 97.75 96 GLU A C 1
ATOM 832 O O . GLU A 1 96 ? 26.044 -6.080 -56.691 1.00 97.75 96 GLU A O 1
ATOM 837 N N . VAL A 1 97 ? 25.261 -5.094 -54.832 1.00 97.38 97 VAL A N 1
ATOM 838 C CA . VAL A 1 97 ? 25.851 -3.777 -55.129 1.00 97.38 97 VAL A CA 1
ATOM 839 C C . VAL A 1 97 ? 27.377 -3.815 -55.020 1.00 97.38 97 VAL A C 1
ATOM 841 O O . VAL A 1 97 ? 28.057 -3.250 -55.876 1.00 97.38 97 VAL A O 1
ATOM 844 N N . MET A 1 98 ? 27.938 -4.536 -54.046 1.00 96.50 98 MET A N 1
ATOM 845 C CA . MET A 1 98 ? 29.384 -4.758 -53.959 1.00 96.50 98 MET A CA 1
ATOM 846 C C . MET A 1 98 ? 29.910 -5.512 -55.184 1.00 96.50 98 MET A C 1
ATOM 848 O O . MET A 1 98 ? 30.905 -5.094 -55.766 1.00 96.50 98 MET A O 1
ATOM 852 N N . GLN A 1 99 ? 29.250 -6.585 -55.628 1.00 96.75 99 GLN A N 1
ATOM 853 C CA . GLN A 1 99 ? 29.678 -7.313 -56.828 1.00 96.75 99 GLN A CA 1
ATOM 854 C C . GLN A 1 99 ? 29.695 -6.428 -58.081 1.00 96.75 99 GLN A C 1
ATOM 856 O O . GLN A 1 99 ? 30.575 -6.588 -58.928 1.00 96.75 99 GLN A O 1
ATOM 861 N N . ARG A 1 100 ? 28.741 -5.496 -58.196 1.00 97.06 100 ARG A N 1
ATOM 862 C CA . ARG A 1 100 ? 28.629 -4.590 -59.344 1.00 97.06 100 ARG A CA 1
ATOM 863 C C . ARG A 1 100 ? 29.633 -3.437 -59.297 1.00 97.06 100 ARG A C 1
ATOM 865 O O . ARG A 1 100 ? 30.255 -3.146 -60.313 1.00 97.06 100 ARG A O 1
ATOM 872 N N . GLU A 1 101 ? 29.787 -2.791 -58.143 1.00 96.69 101 GLU A N 1
ATOM 873 C CA . GLU A 1 101 ? 30.453 -1.485 -58.041 1.00 96.69 101 GLU A CA 1
ATOM 874 C C . GLU A 1 101 ? 31.857 -1.533 -57.416 1.00 96.69 101 GLU A C 1
ATOM 876 O O . GLU A 1 101 ? 32.631 -0.595 -57.586 1.00 96.69 101 GLU A O 1
ATOM 881 N N . LEU A 1 102 ? 32.246 -2.617 -56.731 1.00 95.56 102 LEU A N 1
ATOM 882 C CA . LEU A 1 102 ? 33.500 -2.654 -55.961 1.00 95.56 102 LEU A CA 1
ATOM 883 C C . LEU A 1 102 ? 34.756 -2.491 -56.833 1.00 95.56 102 LEU A C 1
ATOM 885 O O . LEU A 1 102 ? 35.698 -1.805 -56.436 1.00 95.56 102 LEU A O 1
ATOM 889 N N . ASN A 1 103 ? 34.760 -3.068 -58.038 1.00 95.75 103 ASN A N 1
ATOM 890 C CA . ASN A 1 103 ? 35.874 -2.926 -58.983 1.00 95.75 103 ASN A CA 1
ATOM 891 C C . ASN A 1 103 ? 36.003 -1.491 -59.528 1.00 95.75 103 ASN A C 1
ATOM 893 O O . ASN A 1 103 ? 37.091 -1.089 -59.936 1.00 95.75 103 ASN A O 1
ATOM 897 N N . ASN A 1 104 ? 34.915 -0.711 -59.500 1.00 95.75 104 ASN A N 1
ATOM 898 C CA . ASN A 1 104 ? 34.894 0.682 -59.943 1.00 95.75 104 ASN A CA 1
ATOM 899 C C . ASN A 1 104 ? 35.408 1.649 -58.865 1.00 95.75 104 ASN A C 1
ATOM 901 O O . ASN A 1 104 ? 35.627 2.810 -59.174 1.00 95.75 104 ASN A O 1
ATOM 905 N N . CYS A 1 105 ? 35.636 1.206 -57.620 1.00 92.56 105 CYS A N 1
ATOM 906 C CA . CYS A 1 105 ? 36.098 2.060 -56.514 1.00 92.56 105 CYS A CA 1
ATOM 907 C C . CYS A 1 105 ? 37.608 2.390 -56.540 1.00 92.56 105 CYS A C 1
ATOM 909 O O . CYS A 1 105 ? 38.089 3.129 -55.676 1.00 92.56 105 CYS A O 1
ATOM 911 N N . GLY A 1 106 ? 38.374 1.821 -57.479 1.00 94.75 106 GLY A N 1
ATOM 912 C CA . GLY A 1 106 ? 39.797 2.112 -57.668 1.00 94.75 106 GLY A CA 1
ATOM 913 C C . GLY A 1 106 ? 40.628 1.926 -56.392 1.00 94.75 106 GLY A C 1
ATOM 914 O O . GLY A 1 106 ? 40.629 0.866 -55.764 1.00 94.75 106 GLY A O 1
ATOM 915 N N . HIS A 1 107 ? 41.332 2.981 -55.980 1.00 93.94 107 HIS A N 1
ATOM 916 C CA . HIS A 1 107 ? 42.203 2.974 -54.799 1.00 93.94 107 HIS A CA 1
ATOM 917 C C . HIS A 1 107 ? 41.457 2.821 -53.456 1.00 93.94 107 HIS A C 1
ATOM 919 O O . HIS A 1 107 ? 42.077 2.460 -52.456 1.00 93.94 107 HIS A O 1
ATOM 925 N N . GLN A 1 108 ? 40.141 3.072 -53.404 1.00 94.25 108 GLN A N 1
ATOM 926 C CA . GLN A 1 108 ? 39.342 2.981 -52.170 1.00 94.25 108 GLN A CA 1
ATOM 927 C C . GLN A 1 108 ? 38.743 1.591 -51.929 1.00 94.25 108 GLN A C 1
ATOM 929 O O . GLN A 1 108 ? 38.151 1.361 -50.876 1.00 94.25 108 GLN A O 1
ATOM 934 N N . MET A 1 109 ? 38.917 0.652 -52.863 1.00 96.06 109 MET A N 1
ATOM 935 C CA . MET A 1 109 ? 38.302 -0.678 -52.827 1.00 96.06 109 MET A CA 1
ATOM 936 C C . MET A 1 109 ? 38.503 -1.414 -51.490 1.00 96.06 109 MET A C 1
ATOM 938 O O . MET A 1 109 ? 37.543 -1.926 -50.917 1.00 96.06 109 MET A O 1
ATOM 942 N N . ALA A 1 110 ? 39.736 -1.442 -50.970 1.00 96.81 110 ALA A N 1
ATOM 943 C CA . ALA A 1 110 ? 40.051 -2.134 -49.717 1.00 96.81 110 ALA A CA 1
ATOM 944 C C . ALA A 1 110 ? 39.304 -1.528 -48.518 1.00 96.81 110 ALA A C 1
ATOM 946 O O . ALA A 1 110 ? 38.724 -2.257 -47.716 1.00 96.81 110 ALA A O 1
ATOM 947 N N . ARG A 1 111 ? 39.251 -0.192 -48.448 1.00 97.06 111 ARG A N 1
ATOM 948 C CA . ARG A 1 111 ? 38.556 0.538 -47.384 1.00 97.06 111 ARG A CA 1
ATOM 949 C C . ARG A 1 111 ? 37.042 0.348 -47.460 1.00 97.06 111 ARG A C 1
ATOM 951 O O . ARG A 1 111 ? 36.409 0.133 -46.435 1.00 97.06 111 ARG A O 1
ATOM 958 N N . ILE A 1 112 ? 36.457 0.411 -48.658 1.00 97.38 112 ILE A N 1
ATOM 959 C CA . ILE A 1 112 ? 35.012 0.211 -48.839 1.00 97.38 112 ILE A CA 1
ATOM 960 C C . ILE A 1 112 ? 34.604 -1.210 -48.446 1.00 97.38 112 ILE A C 1
ATOM 962 O O . ILE A 1 112 ? 33.578 -1.386 -47.796 1.00 97.38 112 ILE A O 1
ATOM 966 N N . ARG A 1 113 ? 35.415 -2.220 -48.781 1.00 96.88 113 ARG A N 1
ATOM 967 C CA . ARG A 1 113 ? 35.164 -3.604 -48.363 1.00 96.88 113 ARG A CA 1
ATOM 968 C C . ARG A 1 113 ? 35.148 -3.748 -46.841 1.00 96.88 113 ARG A C 1
ATOM 970 O O . ARG A 1 113 ? 34.202 -4.311 -46.306 1.00 96.88 113 ARG A O 1
ATOM 977 N N . GLU A 1 114 ? 36.139 -3.177 -46.160 1.00 97.38 114 GLU A N 1
ATOM 978 C CA . GLU A 1 114 ? 36.192 -3.165 -44.696 1.00 97.38 114 GLU A CA 1
ATOM 979 C C . GLU A 1 114 ? 34.985 -2.430 -44.081 1.00 97.38 114 GLU A C 1
ATOM 981 O O . GLU A 1 114 ? 34.374 -2.935 -43.142 1.00 97.38 114 GLU A O 1
ATOM 986 N N . GLU A 1 115 ? 34.575 -1.284 -44.643 1.00 96.56 115 GLU A N 1
ATOM 987 C CA . GLU A 1 115 ? 33.370 -0.554 -44.211 1.00 96.56 115 GLU A CA 1
ATOM 988 C C . GLU A 1 115 ? 32.094 -1.415 -44.346 1.00 96.56 115 GLU A C 1
ATOM 990 O O . GLU A 1 115 ? 31.221 -1.356 -43.477 1.00 96.56 115 GLU A O 1
ATOM 995 N N . CYS A 1 116 ? 31.981 -2.225 -45.406 1.00 97.25 116 CYS A N 1
ATOM 996 C CA . CYS A 1 116 ? 30.851 -3.140 -45.616 1.00 97.25 116 CYS A CA 1
ATOM 997 C C . CYS A 1 116 ? 30.835 -4.282 -44.598 1.00 97.25 116 CYS A C 1
ATOM 999 O O . CYS A 1 116 ? 29.790 -4.553 -44.002 1.00 97.25 116 CYS A O 1
ATOM 1001 N N . ASP A 1 117 ? 31.987 -4.923 -44.382 1.00 96.62 117 ASP A N 1
ATOM 1002 C CA . ASP A 1 117 ? 32.131 -6.030 -43.435 1.00 96.62 117 ASP A CA 1
ATOM 1003 C C . ASP A 1 117 ? 31.823 -5.548 -42.005 1.00 96.62 117 ASP A C 1
ATOM 1005 O O . ASP A 1 117 ? 30.982 -6.133 -41.319 1.00 96.62 117 ASP A O 1
ATOM 1009 N N . GLN A 1 118 ? 32.381 -4.400 -41.600 1.00 97.50 118 GLN A N 1
ATOM 1010 C CA . GLN A 1 118 ? 32.083 -3.773 -40.307 1.00 97.50 118 GLN A CA 1
ATOM 1011 C C . GLN A 1 118 ? 30.601 -3.397 -40.168 1.00 97.50 118 GLN A C 1
ATOM 1013 O O . GLN A 1 118 ? 30.007 -3.611 -39.110 1.00 97.50 118 GLN A O 1
ATOM 1018 N N . ALA A 1 119 ? 29.971 -2.850 -41.214 1.00 96.50 119 ALA A N 1
ATOM 1019 C CA . ALA A 1 119 ? 28.546 -2.519 -41.177 1.00 96.50 119 ALA A CA 1
ATOM 1020 C C . ALA A 1 119 ? 27.669 -3.773 -41.015 1.00 96.50 119 ALA A C 1
ATOM 1022 O O . ALA A 1 119 ? 26.685 -3.741 -40.270 1.00 96.50 119 ALA A O 1
ATOM 1023 N N . ALA A 1 120 ? 28.030 -4.879 -41.673 1.00 95.88 120 ALA A N 1
ATOM 1024 C CA . ALA A 1 120 ? 27.323 -6.149 -41.553 1.00 95.88 120 ALA A CA 1
ATOM 1025 C C . ALA A 1 120 ? 27.495 -6.784 -40.169 1.00 95.88 120 ALA A C 1
ATOM 1027 O O . ALA A 1 120 ? 26.509 -7.239 -39.585 1.00 95.88 120 ALA A O 1
ATOM 1028 N N . GLU A 1 121 ? 28.705 -6.767 -39.609 1.00 96.56 121 GLU A N 1
ATOM 1029 C CA . GLU A 1 121 ? 28.969 -7.244 -38.249 1.00 96.56 121 GLU A CA 1
ATOM 1030 C C . GLU A 1 121 ? 28.220 -6.419 -37.197 1.00 96.56 121 GLU A C 1
ATOM 1032 O O . GLU A 1 121 ? 27.515 -6.989 -36.363 1.00 96.56 121 GLU A O 1
ATOM 1037 N N . GLN A 1 122 ? 28.268 -5.085 -37.280 1.00 96.06 122 GLN A N 1
ATOM 1038 C CA . GLN A 1 122 ? 27.535 -4.197 -36.368 1.00 96.06 122 GLN A CA 1
ATOM 1039 C C . GLN A 1 122 ? 26.016 -4.376 -36.466 1.00 96.06 122 GLN A C 1
ATOM 1041 O O . GLN A 1 122 ? 25.300 -4.265 -35.470 1.00 96.06 122 GLN A O 1
ATOM 1046 N N . ALA A 1 123 ? 25.479 -4.631 -37.660 1.00 96.81 123 ALA A N 1
ATOM 1047 C CA . ALA A 1 123 ? 24.060 -4.921 -37.817 1.00 96.81 123 ALA A CA 1
ATOM 1048 C C . ALA A 1 123 ? 23.678 -6.267 -37.188 1.00 96.81 123 ALA A C 1
ATOM 1050 O O . ALA A 1 123 ? 22.682 -6.326 -36.470 1.00 96.81 123 ALA A O 1
ATOM 1051 N N . ARG A 1 124 ? 24.495 -7.314 -37.371 1.00 95.56 124 ARG A N 1
ATOM 1052 C CA . ARG A 1 124 ? 24.282 -8.617 -36.718 1.00 95.56 124 ARG A CA 1
ATOM 1053 C C . ARG A 1 124 ? 24.329 -8.512 -35.197 1.00 95.56 124 ARG A C 1
ATOM 1055 O O . ARG A 1 124 ? 23.424 -9.021 -34.547 1.00 95.56 124 ARG A O 1
ATOM 1062 N N . GLN A 1 125 ? 25.330 -7.824 -34.646 1.00 96.81 125 GLN A N 1
ATOM 1063 C CA . GLN A 1 125 ? 25.471 -7.638 -33.198 1.00 96.81 125 GLN A CA 1
ATOM 1064 C C . GLN A 1 125 ? 24.249 -6.938 -32.597 1.00 96.81 125 GLN A C 1
ATOM 1066 O O . GLN A 1 125 ? 23.659 -7.438 -31.648 1.00 96.81 125 GLN A O 1
ATOM 1071 N N . ARG A 1 126 ? 23.782 -5.840 -33.203 1.00 96.38 126 ARG A N 1
ATOM 1072 C CA . ARG A 1 126 ? 22.593 -5.125 -32.704 1.00 96.38 126 ARG A CA 1
ATOM 1073 C C . ARG A 1 126 ? 21.314 -5.951 -32.793 1.00 96.38 126 ARG A C 1
ATOM 1075 O O . ARG A 1 126 ? 20.454 -5.821 -31.928 1.00 96.38 126 ARG A O 1
ATOM 1082 N N . LEU A 1 127 ? 21.164 -6.782 -33.828 1.00 95.44 127 LEU A N 1
ATOM 1083 C CA . LEU A 1 127 ? 20.018 -7.688 -33.935 1.00 95.44 127 LEU A CA 1
ATOM 1084 C C . LEU A 1 127 ? 20.067 -8.787 -32.868 1.00 95.44 127 LEU A C 1
ATOM 1086 O O . LEU A 1 127 ? 19.031 -9.093 -32.284 1.00 95.44 127 LEU A O 1
ATOM 1090 N N . GLN A 1 128 ? 21.253 -9.324 -32.568 1.00 95.50 128 GLN A N 1
ATOM 1091 C CA . GLN A 1 128 ? 21.450 -10.270 -31.466 1.00 95.50 128 GLN A CA 1
ATOM 1092 C C . GLN A 1 128 ? 21.121 -9.625 -30.113 1.00 95.50 128 GLN A C 1
ATOM 1094 O O . GLN A 1 128 ? 20.293 -10.157 -29.380 1.00 95.50 128 GLN A O 1
ATOM 1099 N N . GLU A 1 129 ? 21.663 -8.439 -29.822 1.00 95.31 129 GLU A N 1
ATOM 1100 C CA . GLU A 1 129 ? 21.353 -7.689 -28.596 1.00 95.31 129 GLU A CA 1
ATOM 1101 C C . GLU A 1 129 ? 19.853 -7.370 -28.482 1.00 95.31 129 GLU A C 1
ATOM 1103 O O . GLU A 1 129 ? 19.250 -7.534 -27.422 1.00 95.31 129 GLU A O 1
ATOM 1108 N N . ALA A 1 130 ? 19.210 -6.954 -29.577 1.00 93.50 130 ALA A N 1
ATOM 1109 C CA . ALA A 1 130 ? 17.775 -6.684 -29.591 1.00 93.50 130 ALA A CA 1
ATOM 1110 C C . ALA A 1 130 ? 16.941 -7.952 -29.334 1.00 93.50 130 ALA A C 1
ATOM 1112 O O . ALA A 1 130 ? 15.947 -7.886 -28.606 1.00 93.50 130 ALA A O 1
ATOM 1113 N N . ALA A 1 131 ? 17.336 -9.096 -29.900 1.00 94.25 131 ALA A N 1
ATOM 1114 C CA . ALA A 1 131 ? 16.685 -10.381 -29.661 1.00 94.25 131 ALA A CA 1
ATOM 1115 C C . ALA A 1 131 ? 16.854 -10.836 -28.202 1.00 94.25 131 ALA A C 1
ATOM 1117 O O . ALA A 1 131 ? 15.874 -11.233 -27.569 1.00 94.25 131 ALA A O 1
ATOM 1118 N N . GLU A 1 132 ? 18.052 -10.698 -27.628 1.00 95.31 132 GLU A N 1
ATOM 1119 C CA . GLU A 1 132 ? 18.319 -11.002 -26.218 1.00 95.31 132 GLU A CA 1
ATOM 1120 C C . GLU A 1 132 ? 17.505 -10.109 -25.273 1.00 95.31 132 GLU A C 1
ATOM 1122 O O . GLU A 1 132 ? 16.890 -10.603 -24.325 1.00 95.31 132 GLU A O 1
ATOM 1127 N N . VAL A 1 133 ? 17.419 -8.803 -25.553 1.00 94.50 133 VAL A N 1
ATOM 1128 C CA . VAL A 1 133 ? 16.601 -7.868 -24.765 1.00 94.50 133 VAL A CA 1
ATOM 1129 C C . VAL A 1 133 ? 15.115 -8.222 -24.853 1.00 94.50 133 VAL A C 1
ATOM 1131 O O . VAL A 1 133 ? 14.435 -8.212 -23.824 1.00 94.50 133 VAL A O 1
ATOM 1134 N N . LYS A 1 134 ? 14.596 -8.568 -26.040 1.00 93.50 134 LYS A N 1
ATOM 1135 C CA . LYS A 1 134 ? 13.202 -9.021 -26.202 1.00 93.50 134 LYS A CA 1
ATOM 1136 C C . LYS A 1 134 ? 12.941 -10.307 -25.416 1.00 93.50 134 LYS A C 1
ATOM 1138 O O . LYS A 1 134 ? 11.992 -10.342 -24.635 1.00 93.50 134 LYS A O 1
ATOM 1143 N N . ALA A 1 135 ? 13.803 -11.314 -25.555 1.00 94.56 135 ALA A N 1
ATOM 1144 C CA . ALA A 1 135 ? 13.680 -12.584 -24.842 1.00 94.56 135 ALA A CA 1
ATOM 1145 C C . ALA A 1 135 ? 13.742 -12.388 -23.317 1.00 94.56 135 ALA A C 1
ATOM 1147 O O . ALA A 1 135 ? 12.950 -12.965 -22.572 1.00 94.56 135 ALA A O 1
ATOM 1148 N N . PHE A 1 136 ? 14.630 -11.516 -22.833 1.00 93.62 136 PHE A N 1
ATOM 1149 C CA . PHE A 1 136 ? 14.718 -11.165 -21.418 1.00 93.62 136 PHE A CA 1
ATOM 1150 C C . PHE A 1 136 ? 13.469 -10.432 -20.911 1.00 93.62 136 PHE A C 1
ATOM 1152 O O . PHE A 1 136 ? 12.985 -10.722 -19.816 1.00 93.62 136 PHE A O 1
ATOM 1159 N N . GLN A 1 137 ? 12.921 -9.497 -21.692 1.00 91.25 137 GLN A N 1
ATOM 1160 C CA . GLN A 1 137 ? 11.680 -8.800 -21.345 1.00 91.25 137 GLN A CA 1
ATOM 1161 C C . GLN A 1 137 ? 10.476 -9.743 -21.327 1.00 91.25 137 GLN A C 1
ATOM 1163 O O . GLN A 1 137 ? 9.650 -9.645 -20.423 1.00 91.25 137 GLN A O 1
ATOM 1168 N N . GLU A 1 138 ? 10.370 -10.654 -22.293 1.00 92.25 138 GLU A N 1
ATOM 1169 C CA . GLU A 1 138 ? 9.307 -11.657 -22.340 1.00 92.25 138 GLU A CA 1
ATOM 1170 C C . GLU A 1 138 ? 9.402 -12.619 -21.154 1.00 92.25 138 GLU A C 1
ATOM 1172 O O . GLU A 1 138 ? 8.413 -12.814 -20.447 1.00 92.25 138 GLU A O 1
ATOM 1177 N N . LYS A 1 139 ? 10.607 -13.116 -20.847 1.00 93.94 139 LYS A N 1
ATOM 1178 C CA . LYS A 1 139 ? 10.850 -13.952 -19.667 1.00 93.94 139 LYS A CA 1
ATOM 1179 C C . LYS A 1 139 ? 10.472 -13.229 -18.374 1.00 93.94 139 LYS A C 1
ATOM 1181 O O . LYS A 1 139 ? 9.744 -13.786 -17.560 1.00 93.94 139 LYS A O 1
ATOM 1186 N N . LYS A 1 140 ? 10.878 -11.965 -18.208 1.00 92.75 140 LYS A N 1
ATOM 1187 C CA . LYS A 1 140 ? 10.481 -11.149 -17.049 1.00 92.75 140 LYS A CA 1
ATOM 1188 C C . LYS A 1 140 ? 8.973 -10.940 -16.964 1.00 92.75 140 LYS A C 1
ATOM 1190 O O . LYS A 1 140 ? 8.424 -10.979 -15.869 1.00 92.75 140 LYS A O 1
ATOM 1195 N N . LYS A 1 141 ? 8.290 -10.714 -18.089 1.00 91.06 141 LYS A N 1
ATOM 1196 C CA . LYS A 1 141 ? 6.824 -10.593 -18.110 1.00 91.06 141 LYS A CA 1
ATOM 1197 C C . LYS A 1 141 ? 6.153 -11.905 -17.705 1.00 91.06 141 LYS A C 1
ATOM 1199 O O . LYS A 1 141 ? 5.216 -11.862 -16.916 1.00 91.06 141 LYS A O 1
ATOM 1204 N N . ALA A 1 142 ? 6.646 -13.044 -18.191 1.00 93.25 142 ALA A N 1
ATOM 1205 C CA . ALA A 1 142 ? 6.140 -14.361 -17.815 1.00 93.25 142 ALA A CA 1
ATOM 1206 C C . ALA A 1 142 ? 6.368 -14.656 -16.321 1.00 93.25 142 ALA A C 1
ATOM 1208 O O . ALA A 1 142 ? 5.434 -15.048 -15.630 1.00 93.25 142 ALA A O 1
ATOM 1209 N N . GLU A 1 143 ? 7.566 -14.383 -15.793 1.00 93.19 143 GLU A N 1
ATOM 1210 C CA . GLU A 1 1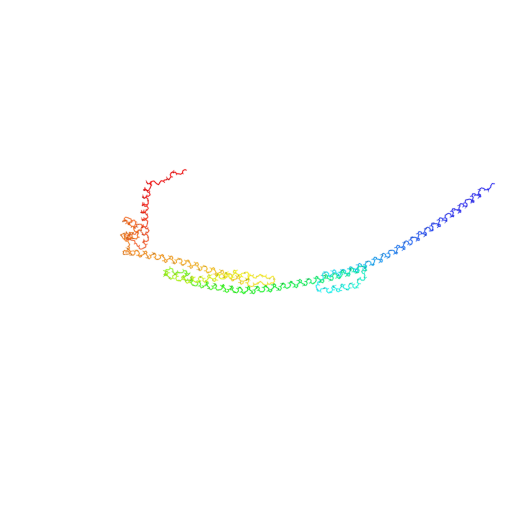43 ? 7.880 -14.543 -14.365 1.00 93.19 143 GLU A CA 1
ATOM 1211 C C . GLU A 1 143 ? 7.012 -13.638 -13.477 1.00 93.19 143 GLU A C 1
ATOM 1213 O O . GLU A 1 143 ? 6.464 -14.099 -12.478 1.00 93.19 143 GLU A O 1
ATOM 1218 N N . MET A 1 144 ? 6.823 -12.370 -13.858 1.00 89.62 144 MET A N 1
ATOM 1219 C CA . MET A 1 144 ? 5.939 -11.442 -13.140 1.00 89.62 144 MET A CA 1
ATOM 1220 C C . MET A 1 144 ? 4.475 -11.892 -13.174 1.00 89.62 144 MET A C 1
ATOM 1222 O O . MET A 1 144 ? 3.766 -11.739 -12.181 1.00 89.62 144 MET A O 1
ATOM 1226 N N . LEU A 1 145 ? 4.020 -12.455 -14.296 1.00 90.75 145 LEU A N 1
ATOM 1227 C CA . LEU A 1 145 ? 2.660 -12.964 -14.446 1.00 90.75 145 LEU A CA 1
ATOM 1228 C C . LEU A 1 145 ? 2.416 -14.194 -13.562 1.00 90.75 145 LEU A C 1
ATOM 1230 O O . LEU A 1 145 ? 1.393 -14.264 -12.886 1.00 90.75 145 LEU A O 1
ATOM 1234 N N . GLU A 1 146 ? 3.349 -15.145 -13.541 1.00 92.44 146 GLU A N 1
ATOM 1235 C CA . GLU A 1 146 ? 3.252 -16.335 -12.690 1.00 92.44 146 GLU A CA 1
ATOM 1236 C C . GLU A 1 146 ? 3.359 -15.975 -11.202 1.00 92.44 146 GLU A C 1
ATOM 1238 O O . GLU A 1 146 ? 2.568 -16.458 -10.392 1.00 92.44 146 GLU A O 1
ATOM 1243 N N . ALA A 1 147 ? 4.250 -15.045 -10.839 1.00 93.69 147 ALA A N 1
ATOM 1244 C CA . ALA A 1 147 ? 4.326 -14.515 -9.479 1.00 93.69 147 ALA A CA 1
ATOM 1245 C C . ALA A 1 147 ? 3.025 -13.811 -9.059 1.00 93.69 147 ALA A C 1
ATOM 1247 O O . ALA A 1 147 ? 2.567 -13.987 -7.929 1.00 93.69 147 ALA A O 1
ATOM 1248 N N . HIS A 1 148 ? 2.398 -13.055 -9.966 1.00 92.00 148 HIS A N 1
ATOM 1249 C CA . HIS A 1 148 ? 1.111 -12.410 -9.713 1.00 92.00 148 HIS A CA 1
ATOM 1250 C C . HIS A 1 148 ? -0.011 -13.438 -9.516 1.00 92.00 148 HIS A C 1
ATOM 1252 O O . HIS A 1 148 ? -0.748 -13.345 -8.539 1.00 92.00 148 HIS A O 1
ATOM 1258 N N . LYS A 1 149 ? -0.106 -14.465 -10.372 1.00 92.62 149 LYS A N 1
ATOM 1259 C CA . LYS A 1 149 ? -1.088 -15.553 -10.207 1.00 92.62 149 LYS A CA 1
ATOM 1260 C C . LYS A 1 149 ? -0.916 -16.281 -8.874 1.00 92.62 149 LYS A C 1
ATOM 1262 O O . LYS A 1 149 ? -1.901 -16.509 -8.177 1.00 92.62 149 LYS A O 1
ATOM 1267 N N . ALA A 1 150 ? 0.322 -16.604 -8.499 1.00 94.06 150 ALA A N 1
ATOM 1268 C CA . ALA A 1 150 ? 0.617 -17.242 -7.220 1.00 94.06 150 ALA A CA 1
ATOM 1269 C C . ALA A 1 150 ? 0.243 -16.343 -6.027 1.00 94.06 150 ALA A C 1
ATOM 1271 O O . ALA A 1 150 ? -0.290 -16.826 -5.029 1.00 94.06 150 ALA A O 1
ATOM 1272 N N . ALA A 1 151 ? 0.475 -15.030 -6.135 1.00 94.56 151 ALA A N 1
ATOM 1273 C CA . ALA A 1 151 ? 0.059 -14.066 -5.120 1.00 94.56 151 ALA A CA 1
ATOM 1274 C C . ALA A 1 151 ? -1.471 -13.953 -5.015 1.00 94.56 151 ALA A C 1
ATOM 1276 O O . ALA A 1 151 ? -1.988 -13.932 -3.900 1.00 94.56 151 ALA A O 1
ATOM 1277 N N . CYS A 1 152 ? -2.196 -13.934 -6.140 1.00 92.69 152 CYS A N 1
ATOM 1278 C CA . CYS A 1 152 ? -3.661 -13.946 -6.165 1.00 92.69 152 CYS A CA 1
ATOM 1279 C C . CYS A 1 152 ? -4.229 -15.201 -5.499 1.00 92.69 152 CYS A C 1
ATOM 1281 O O . CYS A 1 152 ? -5.039 -15.067 -4.588 1.00 92.69 152 CYS A O 1
ATOM 1283 N N . ALA A 1 153 ? -3.750 -16.391 -5.875 1.00 95.31 153 ALA A N 1
ATOM 1284 C CA . ALA A 1 153 ? -4.212 -17.649 -5.287 1.00 95.31 153 ALA A CA 1
ATOM 1285 C C . ALA A 1 153 ? -3.982 -17.684 -3.765 1.00 95.31 153 ALA A C 1
ATOM 1287 O O . ALA A 1 153 ? -4.883 -17.999 -2.993 1.00 95.31 153 ALA A O 1
ATOM 1288 N N . LYS A 1 154 ? -2.798 -17.255 -3.309 1.00 96.44 154 LYS A N 1
ATOM 1289 C CA . LYS A 1 154 ? -2.501 -17.163 -1.875 1.00 96.44 154 LYS A CA 1
ATOM 1290 C C . LYS A 1 154 ? -3.386 -16.139 -1.158 1.00 96.44 154 LYS A C 1
ATOM 1292 O O . LYS A 1 154 ? -3.775 -16.349 -0.012 1.00 96.44 154 LYS A O 1
ATOM 1297 N N . ALA A 1 155 ? -3.681 -15.010 -1.797 1.00 96.44 155 ALA A N 1
ATOM 1298 C CA . ALA A 1 155 ? -4.563 -14.002 -1.225 1.00 96.44 155 ALA A CA 1
ATOM 1299 C C . ALA A 1 155 ? -6.013 -14.505 -1.132 1.00 96.44 155 ALA A C 1
ATOM 1301 O O . ALA A 1 155 ? -6.671 -14.229 -0.133 1.00 96.44 155 ALA A O 1
ATOM 1302 N N . GLU A 1 156 ? -6.488 -15.274 -2.115 1.00 96.44 156 GLU A N 1
ATOM 1303 C CA . GLU A 1 156 ? -7.802 -15.933 -2.090 1.00 96.44 156 GLU A CA 1
ATOM 1304 C C . GLU A 1 156 ? -7.926 -16.911 -0.919 1.00 96.44 156 GLU A C 1
ATOM 1306 O O . GLU A 1 156 ? -8.896 -16.830 -0.165 1.00 96.44 156 GLU A O 1
ATOM 1311 N N . GLU A 1 157 ? -6.924 -17.770 -0.708 1.00 97.25 157 GLU A N 1
ATOM 1312 C CA . GLU A 1 157 ? -6.883 -18.706 0.424 1.00 97.25 157 GLU A CA 1
ATOM 1313 C C . GLU A 1 157 ? -6.939 -17.972 1.773 1.00 97.25 157 GLU A C 1
ATOM 1315 O O . GLU A 1 157 ? -7.786 -18.271 2.618 1.00 97.25 157 GLU A O 1
ATOM 1320 N N . LEU A 1 158 ? -6.097 -16.948 1.957 1.00 97.75 158 LEU A N 1
ATOM 1321 C CA . LEU A 1 158 ? -6.063 -16.160 3.194 1.00 97.75 158 LEU A CA 1
ATOM 1322 C C . LEU A 1 158 ? -7.369 -15.386 3.433 1.00 97.75 158 LEU A C 1
ATOM 1324 O O . LEU A 1 158 ? -7.817 -15.251 4.572 1.00 97.75 158 LEU A O 1
ATOM 1328 N N . VAL A 1 159 ? -8.008 -14.875 2.376 1.00 97.56 159 VAL A N 1
ATOM 1329 C CA . VAL A 1 159 ? -9.303 -14.189 2.492 1.00 97.56 159 VAL A CA 1
ATOM 1330 C C . VAL A 1 159 ? -10.423 -15.175 2.828 1.00 97.56 159 VAL A C 1
ATOM 1332 O O . VAL A 1 159 ? -11.307 -14.830 3.618 1.00 97.56 159 VAL A O 1
ATOM 1335 N N . ALA A 1 160 ? -10.388 -16.401 2.303 1.00 98.00 160 ALA A N 1
ATOM 1336 C CA . ALA A 1 160 ? -11.340 -17.448 2.668 1.00 98.00 160 ALA A CA 1
ATOM 1337 C C . ALA A 1 160 ? -11.201 -17.843 4.150 1.00 98.00 160 ALA A C 1
ATOM 1339 O O . ALA A 1 160 ? -12.195 -17.867 4.880 1.00 98.00 160 ALA A O 1
ATOM 1340 N N . GLU A 1 161 ? -9.972 -18.054 4.630 1.00 97.75 161 GLU A N 1
ATOM 1341 C CA . GLU A 1 161 ? -9.694 -18.307 6.051 1.00 97.75 161 GLU A CA 1
ATOM 1342 C C . GLU A 1 161 ? -10.136 -17.140 6.945 1.00 97.75 161 GLU A C 1
ATOM 1344 O O . GLU A 1 161 ? -10.772 -17.348 7.983 1.00 97.75 161 GLU A O 1
ATOM 1349 N N . PHE A 1 162 ? -9.847 -15.901 6.534 1.00 98.12 162 PHE A N 1
ATOM 1350 C CA . PHE A 1 162 ? -10.284 -14.713 7.262 1.00 98.12 162 PHE A CA 1
ATOM 1351 C C . PHE A 1 162 ? -11.812 -14.627 7.336 1.00 98.12 162 PHE A C 1
ATOM 1353 O O . PHE A 1 162 ? -12.362 -14.327 8.396 1.00 98.12 162 PHE A O 1
ATOM 1360 N N . THR A 1 163 ? -12.506 -14.952 6.244 1.00 98.12 163 THR A N 1
ATOM 1361 C CA . THR A 1 163 ? -13.974 -14.986 6.197 1.00 98.12 163 THR A CA 1
ATOM 1362 C C . THR A 1 163 ? -14.535 -15.983 7.209 1.00 98.12 163 THR A C 1
ATOM 1364 O O . THR A 1 163 ? -15.424 -15.623 7.981 1.00 98.12 163 THR A O 1
ATOM 1367 N N . ALA A 1 164 ? -13.966 -17.190 7.286 1.00 98.38 164 ALA A N 1
ATOM 1368 C CA . ALA A 1 164 ? -14.381 -18.201 8.257 1.00 98.38 164 ALA A CA 1
ATOM 1369 C C . ALA A 1 164 ? -14.167 -17.745 9.715 1.00 98.38 164 ALA A C 1
ATOM 1371 O O . ALA A 1 164 ? -15.020 -17.976 10.576 1.00 98.38 164 ALA A O 1
ATOM 1372 N N . LYS A 1 165 ? -13.060 -17.043 10.008 1.00 97.81 165 LYS A N 1
ATOM 1373 C CA . LYS A 1 165 ? -12.814 -16.465 11.344 1.00 97.81 165 LYS A CA 1
ATOM 1374 C C . LYS A 1 165 ? -13.828 -15.376 11.699 1.00 97.81 165 LYS A C 1
ATOM 1376 O O . LYS A 1 165 ? -14.349 -15.370 12.816 1.00 97.81 165 LYS A O 1
ATOM 1381 N N . VAL A 1 166 ? -14.154 -14.496 10.751 1.00 98.50 166 VAL A N 1
ATOM 1382 C CA . VAL A 1 166 ? -15.171 -13.451 10.949 1.00 98.50 166 VAL A CA 1
ATOM 1383 C C . VAL A 1 166 ? -16.558 -14.062 11.155 1.00 98.50 166 VAL A C 1
ATOM 1385 O O . VAL A 1 166 ? -17.291 -13.602 12.025 1.00 98.50 166 VAL A O 1
ATOM 1388 N N . GLU A 1 167 ? -16.906 -15.137 10.449 1.00 98.44 167 GLU A N 1
ATOM 1389 C CA . GLU A 1 167 ? -18.163 -15.868 10.664 1.00 98.44 167 GLU A CA 1
ATOM 1390 C C . GLU A 1 167 ? -18.249 -16.500 12.056 1.00 98.44 167 GLU A C 1
ATOM 1392 O O . GLU A 1 167 ? -19.286 -16.397 12.715 1.00 98.44 167 GLU A O 1
ATOM 1397 N N . ALA A 1 168 ? -17.157 -17.086 12.551 1.00 97.75 168 ALA A N 1
ATOM 1398 C CA . ALA A 1 168 ? -17.094 -17.585 13.923 1.00 97.75 168 ALA A CA 1
ATOM 1399 C C . ALA A 1 168 ? -17.259 -16.450 14.954 1.00 97.75 168 ALA A C 1
ATOM 1401 O O . ALA A 1 168 ? -17.965 -16.611 15.952 1.00 97.75 168 ALA A O 1
ATOM 1402 N N . ALA A 1 169 ? -16.660 -15.279 14.705 1.00 98.19 169 ALA A N 1
ATOM 1403 C CA . ALA A 1 169 ? -16.838 -14.099 15.552 1.00 98.19 169 ALA A CA 1
ATOM 1404 C C . ALA A 1 169 ? -18.283 -13.562 15.514 1.00 98.19 169 ALA A C 1
ATOM 1406 O O . ALA A 1 169 ? -18.830 -13.197 16.556 1.00 98.19 169 ALA A O 1
ATOM 1407 N N . GLU A 1 170 ? -18.929 -13.561 14.345 1.00 98.25 170 GLU A N 1
ATOM 1408 C CA . GLU A 1 170 ? -20.344 -13.208 14.177 1.00 98.25 170 GLU A CA 1
ATOM 1409 C C . GLU A 1 170 ? -21.271 -14.148 14.946 1.00 98.25 170 GLU A C 1
ATOM 1411 O O . GLU A 1 170 ? -22.200 -13.685 15.610 1.00 98.25 170 GLU A O 1
ATOM 1416 N N . GLN A 1 171 ? -21.024 -15.457 14.887 1.00 97.94 171 GLN A N 1
ATOM 1417 C CA . GLN A 1 171 ? -21.800 -16.449 15.633 1.00 97.94 171 GLN A CA 1
ATOM 1418 C C . GLN A 1 171 ? -21.631 -16.272 17.147 1.00 97.94 171 GLN A C 1
ATOM 1420 O O . GLN A 1 171 ? -22.629 -16.232 17.865 1.00 97.94 171 GLN A O 1
ATOM 1425 N N . ALA A 1 172 ? -20.401 -16.066 17.629 1.00 97.50 172 ALA A N 1
ATOM 1426 C CA . ALA A 1 172 ? -20.144 -15.805 19.046 1.00 97.50 172 ALA A CA 1
ATOM 1427 C C . ALA A 1 172 ? -20.802 -14.495 19.524 1.00 97.50 172 ALA A C 1
ATOM 1429 O O . ALA A 1 172 ? -21.384 -14.441 20.608 1.00 97.50 172 ALA A O 1
ATOM 1430 N N . ALA A 1 173 ? -20.781 -13.441 18.701 1.00 97.56 173 ALA A N 1
ATOM 1431 C CA . ALA A 1 173 ? -21.456 -12.181 19.010 1.00 97.56 173 ALA A CA 1
ATOM 1432 C C . ALA A 1 173 ? -22.990 -12.321 19.042 1.00 97.56 173 ALA A C 1
ATOM 1434 O O . ALA A 1 173 ? -23.636 -11.699 19.888 1.00 97.56 173 ALA A O 1
ATOM 1435 N N . LYS A 1 174 ? -23.578 -13.146 18.163 1.00 97.56 174 LYS A N 1
ATOM 1436 C CA . LYS A 1 174 ? -25.014 -13.481 18.197 1.00 97.56 174 LYS A CA 1
ATOM 1437 C C . LYS A 1 174 ? -25.376 -14.272 19.453 1.00 97.56 174 LYS A C 1
ATOM 1439 O O . LYS A 1 174 ? -26.306 -13.880 20.147 1.00 97.56 174 LYS A O 1
ATOM 1444 N N . ALA A 1 175 ? -24.593 -15.291 19.808 1.00 96.62 175 ALA A N 1
ATOM 1445 C CA . ALA A 1 175 ? -24.799 -16.063 21.034 1.00 96.62 175 ALA A CA 1
ATOM 1446 C C . ALA A 1 175 ? -24.696 -15.188 22.299 1.00 96.62 175 ALA A C 1
ATOM 1448 O O . ALA A 1 175 ? -25.468 -15.358 23.244 1.00 96.62 175 ALA A O 1
ATOM 1449 N N . LEU A 1 176 ? -23.779 -14.210 22.315 1.00 96.75 176 LEU A N 1
ATOM 1450 C CA . LEU A 1 176 ? -23.713 -13.200 23.375 1.00 96.75 176 LEU A CA 1
ATOM 1451 C C . LEU A 1 176 ? -24.979 -12.333 23.413 1.00 96.75 176 LEU A C 1
ATOM 1453 O O . LEU A 1 176 ? -25.478 -12.053 24.500 1.00 96.75 176 LEU A O 1
ATOM 1457 N N . ALA A 1 177 ? -25.493 -11.899 22.259 1.00 96.06 177 ALA A N 1
ATOM 1458 C CA . ALA A 1 177 ? -26.709 -11.092 22.187 1.00 96.06 177 ALA A CA 1
ATOM 1459 C C . ALA A 1 177 ? -27.940 -11.856 22.701 1.00 96.06 177 ALA A C 1
ATOM 1461 O O . ALA A 1 177 ? -28.670 -11.308 23.522 1.00 96.06 177 ALA A O 1
ATOM 1462 N N . GLU A 1 178 ? -28.109 -13.119 22.303 1.00 95.56 178 GLU A N 1
ATOM 1463 C CA . GLU A 1 178 ? -29.191 -14.004 22.765 1.00 95.56 178 GLU A CA 1
ATOM 1464 C C . GLU A 1 178 ? -29.123 -14.228 24.283 1.00 95.56 178 GLU A C 1
ATOM 1466 O O . GLU A 1 178 ? -30.097 -14.008 25.001 1.00 95.56 178 GLU A O 1
ATOM 1471 N N . LYS A 1 179 ? -27.940 -14.557 24.820 1.00 94.25 179 LYS A N 1
ATOM 1472 C CA . LYS A 1 179 ? -27.738 -14.686 26.276 1.00 94.25 179 LYS A CA 1
ATOM 1473 C C . LYS A 1 179 ? -27.946 -13.366 27.029 1.00 94.25 179 LYS A C 1
ATOM 1475 O O . LYS A 1 179 ? -28.233 -13.379 28.223 1.00 94.25 179 LYS A O 1
ATOM 1480 N N . ALA A 1 180 ? -27.798 -12.225 26.356 1.00 94.00 180 ALA A N 1
ATOM 1481 C CA . ALA A 1 180 ? -27.997 -10.898 26.927 1.00 94.00 180 ALA A CA 1
ATOM 1482 C C . ALA A 1 180 ? -29.438 -10.376 26.807 1.00 94.00 180 ALA A C 1
ATOM 1484 O O . ALA A 1 180 ? -29.741 -9.324 27.383 1.00 94.00 180 ALA A O 1
ATOM 1485 N N . GLU A 1 181 ? -30.339 -11.071 26.106 1.00 91.94 181 GLU A N 1
ATOM 1486 C CA . GLU A 1 181 ? -31.759 -10.697 26.005 1.00 91.94 181 GLU A CA 1
ATOM 1487 C C . GLU A 1 181 ? -32.417 -10.427 27.371 1.00 91.94 181 GLU A C 1
ATOM 1489 O O . GLU A 1 181 ? -33.035 -9.366 27.515 1.00 91.94 181 GLU A O 1
ATOM 1494 N N . PRO A 1 182 ? -32.196 -11.243 28.429 1.00 88.56 182 PRO A N 1
ATOM 1495 C CA . PRO A 1 182 ? -32.773 -10.995 29.755 1.00 88.56 182 PRO A CA 1
ATOM 1496 C C . PRO A 1 182 ? -32.341 -9.666 30.392 1.00 88.56 182 PRO A C 1
ATOM 1498 O O . PRO A 1 182 ? -33.016 -9.139 31.280 1.00 88.56 182 PRO A O 1
ATOM 1501 N N . PHE A 1 183 ? -31.199 -9.121 29.961 1.00 84.69 183 PHE A N 1
ATOM 1502 C CA . PHE A 1 183 ? -30.667 -7.845 30.435 1.00 84.69 183 PHE A CA 1
ATOM 1503 C C . PHE A 1 183 ? -31.043 -6.680 29.518 1.00 84.69 183 PHE A C 1
ATOM 1505 O O . PHE A 1 183 ? -30.993 -5.534 29.957 1.00 84.69 183 PHE A O 1
ATOM 1512 N N . THR A 1 184 ? -31.395 -6.940 28.259 1.00 84.81 184 THR A N 1
ATOM 1513 C CA . THR A 1 184 ? -31.603 -5.900 27.241 1.00 84.81 184 THR A CA 1
ATOM 1514 C C . THR A 1 184 ? -33.067 -5.634 26.901 1.00 84.81 184 THR A C 1
ATOM 1516 O O . THR A 1 184 ? -33.342 -4.602 26.295 1.00 84.81 184 THR A O 1
ATOM 1519 N N . SER A 1 185 ? -34.007 -6.486 27.325 1.00 84.06 185 SER A N 1
ATOM 1520 C CA . SER A 1 185 ? -35.445 -6.251 27.154 1.00 84.06 185 SER A CA 1
ATOM 1521 C C . SER A 1 185 ? -35.924 -5.028 27.961 1.00 84.06 185 SER A C 1
ATOM 1523 O O . SER A 1 185 ? -35.889 -5.037 29.198 1.00 84.06 185 SER A O 1
ATOM 1525 N N . ASP A 1 186 ? -36.390 -3.988 27.261 1.00 67.12 186 ASP A N 1
ATOM 1526 C CA . ASP A 1 186 ? -36.745 -2.672 27.822 1.00 67.12 186 ASP A CA 1
ATOM 1527 C C . ASP A 1 186 ? -37.941 -2.689 28.797 1.00 67.12 186 ASP A C 1
ATOM 1529 O O . ASP A 1 186 ? -38.081 -1.773 29.608 1.00 67.12 186 ASP A O 1
ATOM 1533 N N . GLU A 1 187 ? -38.792 -3.722 28.783 1.00 55.56 187 GLU A N 1
ATOM 1534 C CA . GLU A 1 187 ? -40.081 -3.661 29.492 1.00 55.56 187 GLU A CA 1
ATOM 1535 C C . GLU A 1 187 ? -40.049 -3.977 30.993 1.00 55.56 187 GLU A C 1
ATOM 1537 O O . GLU A 1 187 ? -40.960 -3.580 31.711 1.00 55.56 187 GLU A O 1
ATOM 1542 N N . SER A 1 188 ? -39.043 -4.666 31.528 1.00 53.88 188 SER A N 1
ATOM 1543 C CA . SER A 1 188 ? -38.944 -4.923 32.984 1.00 53.88 188 SER A CA 1
ATOM 1544 C C . SER A 1 188 ? -37.666 -5.679 33.363 1.00 53.88 188 SER A C 1
ATOM 1546 O O . SER A 1 188 ? -37.635 -6.368 34.383 1.00 53.88 188 SER A O 1
ATOM 1548 N N . GLY A 1 189 ? -36.599 -5.545 32.560 1.00 53.75 189 GLY A N 1
ATOM 1549 C CA . GLY A 1 189 ? -35.362 -6.332 32.656 1.00 53.75 189 GLY A CA 1
ATOM 1550 C C . GLY A 1 189 ? -34.901 -6.578 34.095 1.00 53.75 189 GLY A C 1
ATOM 1551 O O . GLY A 1 189 ? -34.446 -5.649 34.763 1.00 53.75 189 GLY A O 1
ATOM 1552 N N . MET A 1 190 ? -35.105 -7.815 34.579 1.00 57.12 190 MET A N 1
ATOM 1553 C CA . MET A 1 190 ? -34.784 -8.337 35.927 1.00 57.12 190 MET A CA 1
ATOM 1554 C C . MET A 1 190 ? -35.143 -7.422 37.121 1.00 57.12 190 MET A C 1
ATOM 1556 O O . MET A 1 190 ? -34.683 -7.622 38.247 1.00 57.12 190 MET A O 1
ATOM 1560 N N . GLY A 1 191 ? -35.947 -6.383 36.894 1.00 51.66 191 GLY A N 1
ATOM 1561 C CA . GLY A 1 191 ? -35.742 -5.099 37.559 1.00 51.66 191 GLY A CA 1
ATOM 1562 C C . GLY A 1 191 ? -36.356 -4.991 38.941 1.00 51.66 191 GLY A C 1
ATOM 1563 O O . GLY A 1 191 ? -35.977 -4.072 39.678 1.00 51.66 191 GLY A O 1
ATOM 1564 N N . ASP A 1 192 ? -37.264 -5.906 39.293 1.00 58.31 192 ASP A N 1
ATOM 1565 C CA . ASP A 1 192 ? -37.982 -5.816 40.560 1.00 58.31 192 ASP A CA 1
ATOM 1566 C C . ASP A 1 192 ? -38.148 -7.109 41.369 1.00 58.31 192 ASP A C 1
ATOM 1568 O O . ASP A 1 192 ? -38.374 -7.012 42.576 1.00 58.31 192 ASP A O 1
ATOM 1572 N N . GLN A 1 193 ? -37.954 -8.299 40.791 1.00 56.19 193 GLN A N 1
ATOM 1573 C CA . GLN A 1 193 ? -38.279 -9.563 41.480 1.00 56.19 193 GLN A CA 1
ATOM 1574 C C . GLN A 1 193 ? -37.160 -10.616 41.529 1.00 56.19 193 GLN A C 1
ATOM 1576 O O . GLN A 1 193 ? -37.312 -11.618 42.226 1.00 56.19 193 GLN A O 1
ATOM 1581 N N . SER A 1 194 ? -36.022 -10.403 40.866 1.00 65.25 194 SER A N 1
ATOM 1582 C CA . SER A 1 194 ? -34.909 -11.359 40.922 1.00 65.25 194 SER A CA 1
ATOM 1583 C C . SER A 1 194 ? -34.055 -11.138 42.175 1.00 65.25 194 SER A C 1
ATOM 1585 O O . SER A 1 194 ? -33.654 -10.010 42.470 1.00 65.25 194 SER A O 1
ATOM 1587 N N . SER A 1 195 ? -33.783 -12.211 42.924 1.00 77.88 195 SER A N 1
ATOM 1588 C CA . SER A 1 195 ? -32.806 -12.200 44.018 1.00 77.88 195 SER A CA 1
ATOM 1589 C C . SER A 1 195 ? -31.406 -11.885 43.480 1.00 77.88 195 SER A C 1
ATOM 1591 O O . SER A 1 195 ? -31.106 -12.170 42.321 1.00 77.88 195 SER A O 1
ATOM 1593 N N . GLU A 1 196 ? -30.546 -11.302 44.320 1.00 81.19 196 GLU A N 1
ATOM 1594 C CA . GLU A 1 196 ? -29.162 -10.954 43.954 1.00 81.19 196 GLU A CA 1
ATOM 1595 C C . GLU A 1 196 ? -28.408 -12.146 43.355 1.00 81.19 196 GLU A C 1
ATOM 1597 O O . GLU A 1 196 ? -27.747 -12.000 42.330 1.00 81.19 196 GLU A O 1
ATOM 1602 N N . ASP A 1 197 ? -28.615 -13.331 43.931 1.00 84.31 197 ASP A N 1
ATOM 1603 C CA . ASP A 1 197 ? -27.981 -14.576 43.500 1.00 84.31 197 ASP A CA 1
ATOM 1604 C C . ASP A 1 197 ? -28.331 -14.940 42.051 1.00 84.31 197 ASP A C 1
ATOM 1606 O O . ASP A 1 197 ? -27.447 -15.296 41.278 1.00 84.31 197 ASP A O 1
ATOM 1610 N N . LYS A 1 198 ? -29.592 -14.755 41.633 1.00 85.50 198 LYS A N 1
ATOM 1611 C CA . LYS A 1 198 ? -30.025 -15.039 40.251 1.00 85.50 198 LYS A CA 1
ATOM 1612 C C . LYS A 1 198 ? -29.415 -14.066 39.245 1.00 85.50 198 LYS A C 1
ATOM 1614 O O . LYS A 1 198 ? -29.092 -14.445 38.125 1.00 85.50 198 LYS A O 1
ATOM 1619 N N . ILE A 1 199 ? -29.256 -12.803 39.642 1.00 85.00 199 ILE A N 1
ATOM 1620 C CA . ILE A 1 199 ? -28.644 -11.774 38.790 1.00 85.00 199 ILE A CA 1
ATOM 1621 C C . ILE A 1 199 ? -27.150 -12.058 38.617 1.00 85.00 199 ILE A C 1
ATOM 1623 O O . ILE A 1 199 ? -26.613 -11.850 37.531 1.00 85.00 199 ILE A O 1
ATOM 1627 N N . LEU A 1 200 ? -26.481 -12.530 39.673 1.00 86.25 200 LEU A N 1
ATOM 1628 C CA . LEU A 1 200 ? -25.071 -12.910 39.629 1.00 86.25 200 LEU A CA 1
ATOM 1629 C C . LEU A 1 200 ? -24.841 -14.184 38.808 1.00 86.25 200 LEU A C 1
ATOM 1631 O O . LEU A 1 200 ? -23.894 -14.215 38.026 1.00 86.25 200 LEU A O 1
ATOM 1635 N N . GLU A 1 201 ? -25.709 -15.189 38.933 1.00 89.31 201 GLU A N 1
ATOM 1636 C CA . GLU A 1 201 ? -25.615 -16.435 38.164 1.00 89.31 201 GLU A CA 1
ATOM 1637 C C . GLU A 1 201 ? -25.782 -16.193 36.655 1.00 89.31 201 GLU A C 1
ATOM 1639 O O . GLU A 1 201 ? -24.944 -16.615 35.859 1.00 89.31 201 GLU A O 1
ATOM 1644 N N . GLU A 1 202 ? -26.813 -15.448 36.246 1.00 89.38 202 GLU A N 1
ATOM 1645 C CA . GLU A 1 202 ? -27.004 -15.099 34.831 1.00 89.38 202 GLU A CA 1
ATOM 1646 C C . GLU A 1 202 ? -25.897 -14.172 34.311 1.00 89.38 202 GLU A C 1
ATOM 1648 O O . GLU A 1 202 ? -25.456 -14.294 33.169 1.00 89.38 202 GLU A O 1
ATOM 1653 N N . ALA A 1 203 ? -25.373 -13.280 35.159 1.00 90.12 203 ALA A N 1
ATOM 1654 C CA . ALA A 1 203 ? -24.223 -12.467 34.784 1.00 90.12 203 ALA A CA 1
ATOM 1655 C C . ALA A 1 203 ? -22.963 -13.313 34.533 1.00 90.12 203 ALA A C 1
ATOM 1657 O O . ALA A 1 203 ? -22.199 -12.964 33.638 1.00 90.12 203 ALA A O 1
ATOM 1658 N N . ALA A 1 204 ? -22.756 -14.411 35.269 1.00 91.75 204 ALA A N 1
ATOM 1659 C CA . ALA A 1 204 ? -21.624 -15.312 35.052 1.00 91.75 204 ALA A CA 1
ATOM 1660 C C . ALA A 1 204 ? -21.714 -16.029 33.691 1.00 91.75 204 ALA A C 1
ATOM 1662 O O . ALA A 1 204 ? -20.740 -16.037 32.942 1.00 91.75 204 ALA A O 1
ATOM 1663 N N . LYS A 1 205 ? -22.902 -16.524 33.310 1.00 92.19 205 LYS A N 1
ATOM 1664 C CA . LYS A 1 205 ? -23.145 -17.145 31.987 1.00 92.19 205 LYS A CA 1
ATOM 1665 C C . LYS A 1 205 ? -22.884 -16.180 30.823 1.00 92.19 205 LYS A C 1
ATOM 1667 O O . LYS A 1 205 ? -22.434 -16.584 29.749 1.00 92.19 205 LYS A O 1
ATOM 1672 N N . ILE A 1 206 ? -23.191 -14.899 31.025 1.00 94.31 206 ILE A N 1
ATOM 1673 C CA . ILE A 1 206 ? -22.925 -13.840 30.046 1.00 94.31 206 ILE A CA 1
ATOM 1674 C C . ILE A 1 206 ? -21.437 -13.490 29.994 1.00 94.31 206 ILE A C 1
ATOM 1676 O O . ILE A 1 206 ? -20.925 -13.217 28.909 1.00 94.31 206 ILE A O 1
ATOM 1680 N N . ASP A 1 207 ? -20.744 -13.497 31.135 1.00 93.81 207 ASP A N 1
ATOM 1681 C CA . ASP A 1 207 ? -19.308 -13.220 31.195 1.00 93.81 207 ASP A CA 1
ATOM 1682 C C . ASP A 1 207 ? -18.511 -14.281 30.394 1.00 93.81 207 ASP A C 1
ATOM 1684 O O . ASP A 1 207 ? -17.642 -13.898 29.612 1.00 93.81 207 ASP A O 1
ATOM 1688 N N . GLU A 1 208 ? -18.893 -15.565 30.43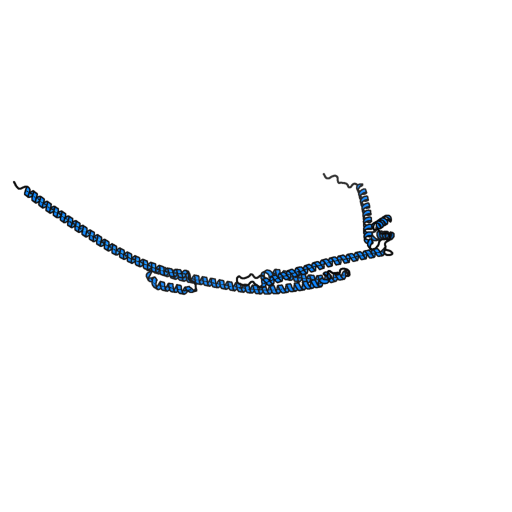4 1.00 94.50 208 GLU A N 1
ATOM 1689 C CA . GLU A 1 208 ? -18.310 -16.617 29.573 1.00 94.50 208 GLU A CA 1
ATOM 1690 C C . GLU A 1 208 ? -18.528 -16.345 28.071 1.00 94.50 208 GLU A C 1
ATOM 1692 O O . GLU A 1 208 ? -17.592 -16.371 27.270 1.00 94.50 208 GLU A O 1
ATOM 1697 N N . ALA A 1 209 ? -19.763 -16.016 27.670 1.00 96.06 209 ALA A N 1
ATOM 1698 C CA . ALA A 1 209 ? -20.082 -15.708 26.270 1.00 96.06 209 ALA A CA 1
ATOM 1699 C C . ALA A 1 209 ? -19.370 -14.440 25.770 1.00 96.06 209 ALA A C 1
ATOM 1701 O O . ALA A 1 209 ? -19.015 -14.318 24.596 1.00 96.06 209 ALA A O 1
ATOM 1702 N N . LYS A 1 210 ? -19.148 -13.478 26.670 1.00 96.50 210 LYS A N 1
ATOM 1703 C CA . LYS A 1 210 ? -18.402 -12.250 26.395 1.00 96.50 210 LYS A CA 1
ATOM 1704 C C . LYS A 1 210 ? -16.924 -12.545 26.155 1.00 96.50 210 LYS A C 1
ATOM 1706 O O . LYS A 1 210 ? -16.336 -11.925 25.263 1.00 96.50 210 LYS A O 1
ATOM 1711 N N . GLU A 1 211 ? -16.322 -13.424 26.954 1.00 96.75 211 GLU A N 1
ATOM 1712 C CA . GLU A 1 211 ? -14.930 -13.843 26.776 1.00 96.75 211 GLU A CA 1
ATOM 1713 C C . GLU A 1 211 ? -14.747 -14.542 25.431 1.00 96.75 211 GLU A C 1
ATOM 1715 O O . GLU A 1 211 ? -13.866 -14.146 24.669 1.00 96.75 211 GLU A O 1
ATOM 1720 N N . GLU A 1 212 ? -15.643 -15.463 25.070 1.00 96.31 212 GLU A N 1
ATOM 1721 C CA . GLU A 1 212 ? -15.613 -16.140 23.770 1.00 96.31 212 GLU A CA 1
ATOM 1722 C C . GLU A 1 212 ? -15.759 -15.154 22.598 1.00 96.31 212 GLU A C 1
ATOM 1724 O O . GLU A 1 212 ? -14.919 -15.126 21.695 1.00 96.31 212 GLU A O 1
ATOM 1729 N N . ALA A 1 213 ? -16.771 -14.278 22.628 1.00 97.69 213 ALA A N 1
ATOM 1730 C CA . ALA A 1 213 ? -16.973 -13.280 21.576 1.00 97.69 213 ALA A CA 1
ATOM 1731 C C . ALA A 1 213 ? -15.782 -12.312 21.455 1.00 97.69 213 ALA A C 1
ATOM 1733 O O . ALA A 1 213 ? -15.419 -11.887 20.353 1.00 97.69 213 ALA A O 1
ATOM 1734 N N . THR A 1 214 ? -15.147 -11.961 22.576 1.00 97.56 214 THR A N 1
ATOM 1735 C CA . THR A 1 214 ? -13.963 -11.092 22.585 1.00 97.56 214 THR A CA 1
ATOM 1736 C C . THR A 1 214 ? -12.731 -11.810 22.048 1.00 97.56 214 THR A C 1
ATOM 1738 O O . THR A 1 214 ? -12.039 -11.232 21.212 1.00 97.56 214 THR A O 1
ATOM 1741 N N . ALA A 1 215 ? -12.503 -13.066 22.439 1.00 98.00 215 ALA A N 1
ATOM 1742 C CA . ALA A 1 215 ? -11.406 -13.885 21.938 1.00 98.00 215 ALA A CA 1
ATOM 1743 C C . ALA A 1 215 ? -11.497 -14.078 20.417 1.00 98.00 215 ALA A C 1
ATOM 1745 O O . ALA A 1 215 ? -10.532 -13.799 19.713 1.00 98.00 215 ALA A O 1
ATOM 1746 N N . ARG A 1 216 ? -12.675 -14.438 19.883 1.00 97.88 216 ARG A N 1
ATOM 1747 C CA . ARG A 1 216 ? -12.886 -14.619 18.431 1.00 97.88 216 ARG A CA 1
ATOM 1748 C C . ARG A 1 216 ? -12.716 -13.331 17.627 1.00 97.88 216 ARG A C 1
ATOM 1750 O O . ARG A 1 216 ? -12.156 -13.343 16.528 1.00 97.88 216 ARG A O 1
ATOM 1757 N N . THR A 1 217 ? -13.178 -12.207 18.175 1.00 97.69 217 THR A N 1
ATOM 1758 C CA . THR A 1 217 ? -12.988 -10.897 17.536 1.00 97.69 217 THR A CA 1
ATOM 1759 C C . THR A 1 217 ? -11.506 -10.499 17.537 1.00 97.69 217 THR A C 1
ATOM 1761 O O . THR A 1 217 ? -11.021 -10.019 16.515 1.00 97.69 217 THR A O 1
ATOM 1764 N N . SER A 1 218 ? -10.773 -10.742 18.635 1.00 98.00 218 SER A N 1
ATOM 1765 C CA . SER A 1 218 ? -9.321 -10.493 18.722 1.00 98.00 218 SER A CA 1
ATOM 1766 C C . SER A 1 218 ? -8.544 -11.376 17.750 1.00 98.00 218 SER A C 1
ATOM 1768 O O . SER A 1 218 ? -7.743 -10.868 16.976 1.00 98.00 218 SER A O 1
ATOM 1770 N N . GLU A 1 219 ? -8.858 -12.673 17.698 1.00 97.88 219 GLU A N 1
ATOM 1771 C CA . GLU A 1 219 ? -8.249 -13.632 16.768 1.00 97.88 219 GLU A CA 1
ATOM 1772 C C . GLU A 1 219 ? -8.408 -13.173 15.308 1.00 97.88 219 GLU A C 1
ATOM 1774 O O . GLU A 1 219 ? -7.462 -13.213 14.521 1.00 97.88 219 GLU A O 1
ATOM 1779 N N . SER A 1 220 ? -9.591 -12.661 14.952 1.00 98.06 220 SER A N 1
ATOM 1780 C CA . SER A 1 220 ? -9.856 -12.109 13.618 1.00 98.06 220 SER A CA 1
ATOM 1781 C C . SER A 1 220 ? -9.046 -10.831 13.344 1.00 98.06 220 SER A C 1
ATOM 1783 O O . SER A 1 220 ? -8.526 -10.650 12.244 1.00 98.06 220 SER A O 1
ATOM 1785 N N . GLN A 1 221 ? -8.903 -9.943 14.334 1.00 98.12 221 GLN A N 1
ATOM 1786 C CA . GLN A 1 221 ? -8.113 -8.707 14.213 1.00 98.12 221 GLN A CA 1
ATOM 1787 C C . GLN A 1 221 ? -6.602 -8.978 14.118 1.00 98.12 221 GLN A C 1
ATOM 1789 O O . GLN A 1 221 ? -5.896 -8.323 13.344 1.00 98.12 221 GLN A O 1
ATOM 1794 N N . GLU A 1 222 ? -6.100 -9.952 14.872 1.00 98.19 222 GLU A N 1
ATOM 1795 C CA . GLU A 1 222 ? -4.705 -10.390 14.832 1.00 98.19 222 GLU A CA 1
ATOM 1796 C C . GLU A 1 222 ? -4.378 -11.042 13.488 1.00 98.19 222 GLU A C 1
ATOM 1798 O O . GLU A 1 222 ? -3.393 -10.657 12.854 1.00 98.19 222 GLU A O 1
ATOM 1803 N N . TYR A 1 223 ? -5.244 -11.938 12.999 1.00 98.19 223 TYR A N 1
ATOM 1804 C CA . TYR A 1 223 ? -5.100 -12.549 11.676 1.00 98.19 223 TYR A CA 1
ATOM 1805 C C . TYR A 1 223 ? -5.051 -11.485 10.574 1.00 98.19 223 TYR A C 1
ATOM 1807 O O . TYR A 1 223 ? -4.162 -11.496 9.719 1.00 98.19 223 TYR A O 1
ATOM 1815 N N . LEU A 1 224 ? -5.956 -10.502 10.636 1.00 97.69 224 LEU A N 1
ATOM 1816 C CA . LEU A 1 224 ? -5.955 -9.373 9.714 1.00 97.69 224 LEU A CA 1
ATOM 1817 C C . LEU A 1 224 ? -4.623 -8.620 9.761 1.00 97.69 224 LEU A C 1
ATOM 1819 O O . LEU A 1 224 ? -4.040 -8.347 8.719 1.00 97.69 224 LEU A O 1
ATOM 1823 N N . THR A 1 225 ? -4.111 -8.317 10.952 1.00 97.75 225 THR A N 1
ATOM 1824 C CA . THR A 1 225 ? -2.850 -7.579 11.120 1.00 97.75 225 THR A CA 1
ATOM 1825 C C . THR A 1 225 ? -1.654 -8.348 10.553 1.00 97.75 225 THR A C 1
ATOM 1827 O O . THR A 1 225 ? -0.809 -7.749 9.888 1.00 97.75 225 THR A O 1
ATOM 1830 N N . GLN A 1 226 ? -1.604 -9.667 10.755 1.00 98.06 226 GLN A N 1
ATOM 1831 C CA . GLN A 1 226 ? -0.518 -10.528 10.275 1.00 98.06 226 GLN A CA 1
ATOM 1832 C C . GLN A 1 226 ? -0.545 -10.725 8.751 1.00 98.06 226 GLN A C 1
ATOM 1834 O O . GLN A 1 226 ? 0.505 -10.724 8.109 1.00 98.06 226 GLN A O 1
ATOM 1839 N N . HIS A 1 227 ? -1.733 -10.854 8.154 1.00 97.75 227 HIS A N 1
ATOM 1840 C CA . HIS A 1 227 ? -1.880 -11.262 6.753 1.00 97.75 227 HIS A CA 1
ATOM 1841 C C . HIS A 1 227 ? -2.289 -10.132 5.792 1.00 97.75 227 HIS A C 1
ATOM 1843 O O . HIS A 1 227 ? -2.285 -10.344 4.578 1.00 97.75 227 HIS A O 1
ATOM 1849 N N . LYS A 1 228 ? -2.592 -8.916 6.277 1.00 96.12 228 LYS A N 1
ATOM 1850 C CA . LYS A 1 228 ? -3.088 -7.790 5.451 1.00 96.12 228 LYS A CA 1
ATOM 1851 C C . LYS A 1 228 ? -2.219 -7.476 4.237 1.00 96.12 228 LYS A C 1
ATOM 1853 O O . LYS A 1 228 ? -2.759 -7.221 3.162 1.00 96.12 228 LYS A O 1
ATOM 1858 N N . ALA A 1 229 ? -0.896 -7.482 4.398 1.00 95.88 229 ALA A N 1
ATOM 1859 C CA . ALA A 1 229 ? 0.024 -7.193 3.299 1.00 95.88 229 ALA A CA 1
ATOM 1860 C C . ALA A 1 229 ? -0.074 -8.247 2.184 1.00 95.88 229 ALA A C 1
ATOM 1862 O O . ALA A 1 229 ? -0.102 -7.895 1.013 1.00 95.88 229 ALA A O 1
ATOM 1863 N N . THR A 1 230 ? -0.206 -9.523 2.551 1.00 94.06 230 THR A N 1
ATOM 1864 C CA . THR A 1 230 ? -0.298 -10.646 1.606 1.00 94.06 230 THR A CA 1
ATOM 1865 C C . THR A 1 230 ? -1.675 -10.742 0.948 1.00 94.06 230 THR A C 1
ATOM 1867 O O . THR A 1 230 ? -1.765 -11.108 -0.216 1.00 94.06 230 THR A O 1
ATOM 1870 N N . MET A 1 231 ? -2.745 -10.377 1.664 1.00 93.62 231 MET A N 1
ATOM 1871 C CA . MET A 1 231 ? -4.109 -10.335 1.114 1.00 93.62 231 MET A CA 1
ATOM 1872 C C . MET A 1 231 ? -4.330 -9.159 0.143 1.00 93.62 231 MET A C 1
ATOM 1874 O O . MET A 1 231 ? -5.297 -9.157 -0.615 1.00 93.62 231 MET A O 1
ATOM 1878 N N . THR A 1 232 ? -3.450 -8.148 0.158 1.00 92.81 232 THR A N 1
ATOM 1879 C CA . THR A 1 232 ? -3.546 -6.969 -0.714 1.00 92.81 232 THR A CA 1
ATOM 1880 C C . THR A 1 232 ? -2.610 -7.123 -1.912 1.00 92.81 232 THR A C 1
ATOM 1882 O O . THR A 1 232 ? -1.493 -6.607 -1.916 1.00 92.81 232 THR A O 1
ATOM 1885 N N . VAL A 1 233 ? -3.066 -7.835 -2.942 1.00 91.12 233 VAL A N 1
ATOM 1886 C CA . VAL A 1 233 ? -2.314 -7.979 -4.198 1.00 91.12 233 VAL A CA 1
ATOM 1887 C C . VAL A 1 233 ? -2.386 -6.673 -4.995 1.00 91.12 233 VAL A C 1
ATOM 1889 O O . VAL A 1 233 ? -3.442 -6.043 -5.075 1.00 91.12 233 VAL A O 1
ATOM 1892 N N . GLN A 1 234 ? -1.250 -6.231 -5.541 1.00 90.50 234 GLN A N 1
ATOM 1893 C CA . GLN A 1 234 ? -1.196 -5.057 -6.413 1.00 90.50 234 GLN A CA 1
ATOM 1894 C C . GLN A 1 234 ? -1.716 -5.406 -7.805 1.00 90.50 234 GLN A C 1
ATOM 1896 O O . GLN A 1 234 ? -1.307 -6.413 -8.375 1.00 90.50 234 GLN A O 1
ATOM 1901 N N . ASP A 1 235 ? -2.564 -4.541 -8.361 1.00 89.56 235 ASP A N 1
ATOM 1902 C CA . ASP A 1 235 ? -3.113 -4.726 -9.701 1.00 89.56 235 ASP A CA 1
ATOM 1903 C C . ASP A 1 235 ? -1.997 -4.617 -10.757 1.00 89.56 235 ASP A C 1
ATOM 1905 O O . ASP A 1 235 ? -1.282 -3.610 -10.834 1.00 89.56 235 ASP A O 1
ATOM 1909 N N . LEU A 1 236 ? -1.848 -5.650 -11.590 1.00 88.25 236 LEU A N 1
ATOM 1910 C CA . LEU A 1 236 ? -0.926 -5.629 -12.725 1.00 88.25 236 LEU A CA 1
ATOM 1911 C C . LEU A 1 236 ? -1.564 -4.853 -13.900 1.00 88.25 236 LEU A C 1
ATOM 1913 O O . LEU A 1 236 ? -2.706 -5.144 -14.270 1.00 88.25 236 LEU A O 1
ATOM 1917 N N . PRO A 1 237 ? -0.865 -3.895 -14.544 1.00 84.44 237 PRO A N 1
ATOM 1918 C CA . PRO A 1 237 ? -1.419 -3.161 -15.681 1.00 84.44 237 PRO A CA 1
ATOM 1919 C C . PRO A 1 237 ? -1.801 -4.109 -16.827 1.00 84.44 237 PRO A C 1
ATOM 1921 O O . PRO A 1 237 ? -0.979 -4.890 -17.303 1.00 84.44 237 PRO A O 1
ATOM 1924 N N . GLY A 1 238 ? -3.054 -4.016 -17.281 1.00 83.62 238 GLY A N 1
ATOM 1925 C CA . GLY A 1 238 ? -3.608 -4.860 -18.345 1.00 83.62 238 GLY A CA 1
ATOM 1926 C C . GLY A 1 238 ? -4.328 -6.124 -17.863 1.00 83.62 238 GLY A C 1
ATOM 1927 O O . GLY A 1 238 ? -4.906 -6.822 -18.692 1.00 83.62 238 GLY A O 1
ATOM 1928 N N . GLN A 1 239 ? -4.344 -6.408 -16.556 1.00 83.31 239 GLN A N 1
ATOM 1929 C CA . GLN A 1 239 ? -5.209 -7.435 -15.972 1.00 83.31 239 GLN A CA 1
ATOM 1930 C C . GLN A 1 239 ? -6.458 -6.823 -15.322 1.00 83.31 239 GLN A C 1
ATOM 1932 O O . GLN A 1 239 ? -6.414 -5.677 -14.867 1.00 83.31 239 GLN A O 1
ATOM 1937 N N . PRO A 1 240 ? -7.589 -7.556 -15.291 1.00 83.06 240 PRO A N 1
ATOM 1938 C CA . PRO A 1 240 ? -8.753 -7.132 -14.527 1.00 83.06 240 PRO A CA 1
ATOM 1939 C C . PRO A 1 240 ? -8.400 -7.047 -13.030 1.00 83.06 240 PRO A C 1
ATOM 1941 O O . PRO A 1 240 ? -7.602 -7.854 -12.548 1.00 83.06 240 PRO A O 1
ATOM 1944 N N . PRO A 1 241 ? -8.977 -6.084 -12.291 1.00 81.06 241 PRO A N 1
ATOM 1945 C CA . PRO A 1 241 ? -8.716 -5.930 -10.865 1.00 81.06 241 PRO A CA 1
ATOM 1946 C C . PRO A 1 241 ? -9.134 -7.191 -10.104 1.00 81.06 241 PRO A C 1
ATOM 1948 O O . PRO A 1 241 ? -10.200 -7.752 -10.363 1.00 81.06 241 PRO A O 1
ATOM 1951 N N . ALA A 1 242 ? -8.306 -7.625 -9.153 1.00 83.44 242 ALA A N 1
ATOM 1952 C CA . ALA A 1 242 ? -8.543 -8.871 -8.431 1.00 83.44 242 ALA A CA 1
ATOM 1953 C C . ALA A 1 242 ? -9.815 -8.781 -7.564 1.00 83.44 242 ALA A C 1
ATOM 1955 O O . ALA A 1 242 ? -9.943 -7.897 -6.707 1.00 83.44 242 ALA A O 1
ATOM 1956 N N . GLU A 1 243 ? -10.742 -9.729 -7.733 1.00 90.94 243 GLU A N 1
ATOM 1957 C CA . GLU A 1 243 ? -11.994 -9.810 -6.957 1.00 90.94 243 GLU A CA 1
ATOM 1958 C C . GLU A 1 243 ? -11.734 -9.908 -5.443 1.00 90.94 243 GLU A C 1
ATOM 1960 O O . GLU A 1 243 ? -12.498 -9.382 -4.628 1.00 90.94 243 GLU A O 1
ATOM 1965 N N . VAL A 1 244 ? -10.584 -10.480 -5.072 1.00 92.62 244 VAL A N 1
ATOM 1966 C CA . VAL A 1 244 ? -10.066 -10.623 -3.703 1.00 92.62 244 VAL A CA 1
ATOM 1967 C C . VAL A 1 244 ? -10.130 -9.321 -2.908 1.00 92.62 244 VAL A C 1
ATOM 1969 O O . VAL A 1 244 ? -10.524 -9.320 -1.743 1.00 92.62 244 VAL A O 1
ATOM 1972 N N . LYS A 1 245 ? -9.805 -8.185 -3.536 1.00 92.94 245 LYS A N 1
ATOM 1973 C CA . LYS A 1 245 ? -9.805 -6.874 -2.873 1.00 92.94 245 LYS A CA 1
ATOM 1974 C C . LYS A 1 245 ? -11.210 -6.449 -2.446 1.00 92.94 245 LYS A C 1
ATOM 1976 O O . LYS A 1 245 ? -11.387 -5.882 -1.367 1.00 92.94 245 LYS A O 1
ATOM 1981 N N . GLN A 1 246 ? -12.213 -6.731 -3.278 1.00 94.50 246 GLN A N 1
ATOM 1982 C CA . GLN A 1 246 ? -13.608 -6.422 -2.965 1.00 94.50 246 GLN A CA 1
ATOM 1983 C C . GLN A 1 246 ? -14.136 -7.331 -1.853 1.00 94.50 246 GLN A C 1
ATOM 1985 O O . GLN A 1 246 ? -14.824 -6.853 -0.950 1.00 94.50 246 GLN A O 1
ATOM 1990 N N . VAL A 1 247 ? -13.793 -8.623 -1.897 1.00 96.00 247 VAL A N 1
ATOM 1991 C CA . VAL A 1 247 ? -14.168 -9.586 -0.852 1.00 96.00 247 VAL A CA 1
ATOM 1992 C C . VAL A 1 247 ? -13.528 -9.200 0.482 1.00 96.00 247 VAL A C 1
ATOM 1994 O O . VAL A 1 247 ? -14.244 -9.058 1.471 1.00 96.00 247 VAL A O 1
ATOM 1997 N N . LEU A 1 248 ? -12.221 -8.916 0.506 1.00 96.06 248 LEU A N 1
ATOM 1998 C CA . LEU A 1 248 ? -11.505 -8.480 1.708 1.00 96.06 248 LEU A CA 1
ATOM 1999 C C . LEU A 1 248 ? -12.142 -7.234 2.339 1.00 96.06 248 LEU A C 1
ATOM 2001 O O . LEU A 1 248 ? -12.344 -7.206 3.552 1.00 96.06 248 LEU A O 1
ATOM 2005 N N . SER A 1 249 ? -12.502 -6.227 1.533 1.00 96.69 249 SER A N 1
ATOM 2006 C CA . SER A 1 249 ? -13.170 -5.017 2.034 1.00 96.69 249 SER A CA 1
ATOM 2007 C C . SER A 1 249 ? -14.499 -5.344 2.719 1.00 96.69 249 SER A C 1
ATOM 2009 O O . SER A 1 249 ? -14.737 -4.898 3.838 1.00 96.69 249 SER A O 1
ATOM 2011 N N . LYS A 1 250 ? -15.342 -6.179 2.094 1.00 97.75 250 LYS A N 1
ATOM 2012 C CA . LYS A 1 250 ? -16.632 -6.591 2.675 1.00 97.75 250 LYS A CA 1
ATOM 2013 C C . LYS A 1 250 ? -16.452 -7.362 3.986 1.00 97.75 250 LYS A C 1
ATOM 2015 O O . LYS A 1 250 ? -17.225 -7.173 4.922 1.00 97.75 250 LYS A O 1
ATOM 2020 N N . VAL A 1 251 ? -15.440 -8.227 4.072 1.00 97.81 251 VAL A N 1
ATOM 2021 C CA . VAL A 1 251 ? -15.148 -9.006 5.288 1.00 97.81 251 VAL A CA 1
ATOM 2022 C C . VAL A 1 251 ? -14.611 -8.102 6.408 1.00 97.81 251 VAL A C 1
ATOM 2024 O O . VAL A 1 251 ? -15.002 -8.265 7.564 1.00 97.81 251 VAL A O 1
ATOM 2027 N N . MET A 1 252 ? -13.788 -7.097 6.083 1.00 97.88 252 MET A N 1
ATOM 2028 C CA . MET A 1 252 ? -13.365 -6.071 7.046 1.00 97.88 252 MET A CA 1
ATOM 2029 C C . MET A 1 252 ? -14.561 -5.289 7.613 1.00 97.88 252 MET A C 1
ATOM 2031 O O . MET A 1 252 ? -14.639 -5.096 8.828 1.00 97.88 252 MET A O 1
ATOM 2035 N N . ASP A 1 253 ? -15.511 -4.883 6.766 1.00 98.19 253 ASP A N 1
ATOM 2036 C CA . ASP A 1 253 ? -16.716 -4.167 7.204 1.00 98.19 253 ASP A CA 1
ATOM 2037 C C . ASP A 1 253 ? -17.577 -5.029 8.141 1.00 98.19 253 ASP A C 1
ATOM 2039 O O . ASP A 1 253 ? -17.992 -4.568 9.209 1.00 98.19 253 ASP A O 1
ATOM 2043 N N . ARG A 1 254 ? -17.756 -6.316 7.810 1.00 98.25 254 ARG A N 1
ATOM 2044 C CA . ARG A 1 254 ? -18.434 -7.305 8.669 1.00 98.25 254 ARG A CA 1
ATOM 2045 C C . ARG A 1 254 ? -17.780 -7.441 10.047 1.00 98.25 254 ARG A C 1
ATOM 2047 O O . ARG A 1 254 ? -18.475 -7.428 11.067 1.00 98.25 254 ARG A O 1
ATOM 2054 N N . LEU A 1 255 ? -16.448 -7.512 10.109 1.00 98.25 255 LEU A N 1
ATOM 2055 C CA . LEU A 1 255 ? -15.709 -7.570 11.376 1.00 98.25 255 LEU A CA 1
ATOM 2056 C C . LEU A 1 255 ? -15.923 -6.300 12.219 1.00 98.25 255 LEU A C 1
ATOM 2058 O O . LEU A 1 255 ? -16.132 -6.382 13.436 1.00 98.25 255 LEU A O 1
ATOM 2062 N N . LEU A 1 256 ? -15.910 -5.122 11.588 1.00 98.31 256 LEU A N 1
ATOM 2063 C CA . LEU A 1 256 ? -16.145 -3.848 12.273 1.00 98.31 256 LEU A CA 1
ATOM 2064 C C . LEU A 1 256 ? -17.574 -3.746 12.810 1.00 98.31 256 LEU A C 1
ATOM 2066 O O . LEU A 1 256 ? -17.776 -3.311 13.946 1.00 98.31 256 LEU A O 1
ATOM 2070 N N . GLU A 1 257 ? -18.570 -4.160 12.028 1.00 98.19 257 GLU A N 1
ATOM 2071 C CA . GLU A 1 257 ? -19.958 -4.222 12.487 1.00 98.19 257 GLU A CA 1
ATOM 2072 C C . GLU A 1 257 ? -20.139 -5.184 13.660 1.00 98.19 257 GLU A C 1
ATOM 2074 O O . GLU A 1 257 ? -20.813 -4.843 14.635 1.00 98.19 257 GLU A O 1
ATOM 2079 N N . THR A 1 258 ? -19.527 -6.364 13.586 1.00 98.00 258 THR A N 1
ATOM 2080 C CA . THR A 1 258 ? -19.558 -7.372 14.653 1.00 98.00 258 THR A CA 1
ATOM 2081 C C . THR A 1 258 ? -18.971 -6.810 15.940 1.00 98.00 258 THR A C 1
ATOM 2083 O O . THR A 1 258 ? -19.606 -6.890 16.993 1.00 98.00 258 THR A O 1
ATOM 2086 N N . THR A 1 259 ? -17.811 -6.154 15.849 1.00 98.00 259 THR A N 1
ATOM 2087 C CA . THR A 1 259 ? -17.156 -5.509 16.997 1.00 98.00 259 THR A CA 1
ATOM 2088 C C . THR A 1 259 ? -18.077 -4.464 17.634 1.00 98.00 259 THR A C 1
ATOM 2090 O O . THR A 1 259 ? -18.331 -4.513 18.836 1.00 98.00 259 THR A O 1
ATOM 2093 N N . LYS A 1 260 ? -18.676 -3.578 16.824 1.00 98.19 260 LYS A N 1
ATOM 2094 C CA . LYS A 1 260 ? -19.618 -2.550 17.304 1.00 98.19 260 LYS A CA 1
ATOM 2095 C C . LYS A 1 260 ? -20.854 -3.148 17.981 1.00 98.19 260 LYS A C 1
ATOM 2097 O O . LYS A 1 260 ? -21.262 -2.666 19.037 1.00 98.19 260 LYS A O 1
ATOM 2102 N N . LYS A 1 261 ? -21.463 -4.181 17.384 1.00 96.44 261 LYS A N 1
ATOM 2103 C CA . LYS A 1 261 ? -22.652 -4.862 17.931 1.00 96.44 261 LYS A CA 1
ATOM 2104 C C . LYS A 1 261 ? -22.322 -5.531 19.267 1.00 96.44 261 LYS A C 1
ATOM 2106 O O . LYS A 1 261 ? -23.042 -5.316 20.242 1.00 96.44 261 LYS A O 1
ATOM 2111 N N . LYS A 1 262 ? -21.204 -6.262 19.334 1.00 97.06 262 LYS A N 1
ATOM 2112 C CA . LYS A 1 262 ? -20.698 -6.897 20.558 1.00 97.06 262 LYS A CA 1
ATOM 2113 C C . LYS A 1 262 ? -20.479 -5.866 21.671 1.00 97.06 262 LYS A C 1
ATOM 2115 O O . LYS A 1 262 ? -21.008 -6.030 22.768 1.00 97.06 262 LYS A O 1
ATOM 2120 N N . ASP A 1 263 ? -19.766 -4.779 21.385 1.00 97.31 263 ASP A N 1
ATOM 2121 C CA . ASP A 1 263 ? -19.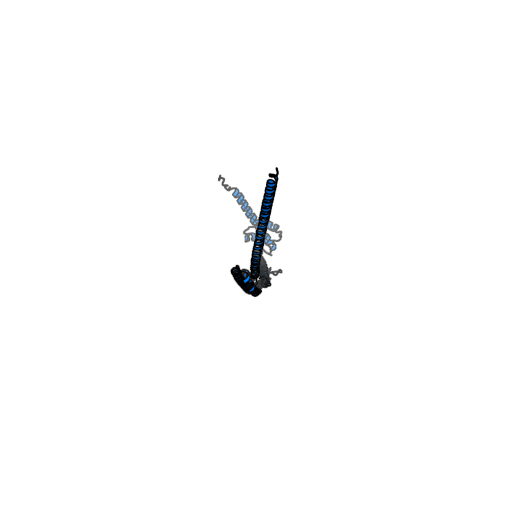451 -3.747 22.381 1.00 97.31 263 ASP A CA 1
ATOM 2122 C C . ASP A 1 263 ? -20.712 -3.019 22.878 1.00 97.31 263 ASP A C 1
ATOM 2124 O O . ASP A 1 263 ? -20.849 -2.746 24.073 1.00 97.31 263 ASP A O 1
ATOM 2128 N N . ALA A 1 264 ? -21.684 -2.764 21.994 1.00 96.50 264 ALA A N 1
ATOM 2129 C CA . ALA A 1 264 ? -22.970 -2.186 22.378 1.00 96.50 264 ALA A CA 1
ATOM 2130 C C . ALA A 1 264 ? -23.748 -3.095 23.346 1.00 96.50 264 ALA A C 1
ATOM 2132 O O . ALA A 1 264 ? -24.301 -2.611 24.337 1.00 96.50 264 ALA A O 1
ATOM 2133 N N . VAL A 1 265 ? -23.765 -4.409 23.096 1.00 95.62 265 VAL A N 1
ATOM 2134 C CA . VAL A 1 265 ? -24.378 -5.399 23.998 1.00 95.62 265 VAL A CA 1
ATOM 2135 C C . VAL A 1 265 ? -23.640 -5.433 25.339 1.00 95.62 265 VAL A C 1
ATOM 2137 O O . VAL A 1 265 ? -24.276 -5.336 26.389 1.00 95.62 265 VAL A O 1
ATOM 2140 N N . MET A 1 266 ? -22.304 -5.458 25.326 1.00 95.06 266 MET A N 1
ATOM 2141 C CA . MET A 1 266 ? -21.479 -5.438 26.541 1.00 95.06 266 MET A CA 1
ATOM 2142 C C . MET A 1 266 ? -21.731 -4.201 27.415 1.00 95.06 266 MET A C 1
ATOM 2144 O O . MET A 1 266 ? -21.861 -4.319 28.637 1.00 95.06 266 MET A O 1
ATOM 2148 N N . LEU A 1 267 ? -21.846 -3.014 26.810 1.00 95.38 267 LEU A N 1
ATOM 2149 C CA . LEU A 1 267 ? -22.164 -1.779 27.532 1.00 95.38 267 LEU A CA 1
ATOM 2150 C C . LEU A 1 267 ? -23.557 -1.832 28.175 1.00 95.38 267 LEU A C 1
ATOM 2152 O O . LEU A 1 267 ? -23.715 -1.419 29.330 1.00 95.38 267 LEU A O 1
ATOM 2156 N N . LYS A 1 268 ? -24.558 -2.373 27.465 1.00 91.88 268 LYS A N 1
ATOM 2157 C CA . LYS A 1 268 ? -25.913 -2.560 28.006 1.00 91.88 268 LYS A CA 1
ATOM 2158 C C . LYS A 1 268 ? -25.917 -3.529 29.190 1.00 91.88 268 LYS A C 1
ATOM 2160 O O . LYS A 1 268 ? -26.442 -3.170 30.245 1.00 91.88 268 LYS A O 1
ATOM 2165 N N . ILE A 1 269 ? -25.268 -4.692 29.062 1.00 91.19 269 ILE A N 1
ATOM 2166 C CA . ILE A 1 269 ? -25.122 -5.671 30.155 1.00 91.19 269 ILE A CA 1
ATOM 2167 C C . ILE A 1 269 ? -24.498 -5.003 31.382 1.00 91.19 269 ILE A C 1
ATOM 2169 O O . ILE A 1 269 ? -25.037 -5.102 32.484 1.00 91.19 269 ILE A O 1
ATOM 2173 N N . HIS A 1 270 ? -23.390 -4.275 31.207 1.00 92.44 270 HIS A N 1
ATOM 2174 C CA . HIS A 1 270 ? -22.702 -3.614 32.316 1.00 92.44 270 HIS A CA 1
ATOM 2175 C C . HIS A 1 270 ? -23.596 -2.584 33.024 1.00 92.44 270 HIS A C 1
ATOM 2177 O O . HIS A 1 270 ? -23.659 -2.544 34.258 1.00 92.44 270 HIS A O 1
ATOM 2183 N N . LEU A 1 271 ? -24.328 -1.768 32.258 1.00 90.94 271 LEU A N 1
ATOM 2184 C CA . LEU A 1 271 ? -25.258 -0.783 32.809 1.00 90.94 271 LEU A CA 1
ATOM 2185 C C . LEU A 1 271 ? -26.369 -1.455 33.626 1.00 90.94 271 LEU A C 1
ATOM 2187 O O . LEU A 1 271 ? -26.694 -0.992 34.723 1.00 90.94 271 LEU A O 1
ATOM 2191 N N . VAL A 1 272 ? -26.939 -2.544 33.109 1.00 87.62 272 VAL A N 1
ATOM 2192 C CA . VAL A 1 272 ? -28.042 -3.271 33.749 1.00 87.62 272 VAL A CA 1
ATOM 2193 C C . VAL A 1 272 ? -27.545 -4.008 34.990 1.00 87.62 272 VAL A C 1
ATOM 2195 O O . VAL A 1 272 ? -28.132 -3.828 36.055 1.00 87.62 272 VAL A O 1
ATOM 2198 N N . LYS A 1 273 ? -26.405 -4.709 34.916 1.00 88.12 273 LYS A N 1
ATOM 2199 C CA . LYS A 1 273 ? -25.726 -5.347 36.062 1.00 88.12 273 LYS A CA 1
ATOM 2200 C C . LYS A 1 273 ? -25.452 -4.329 37.173 1.00 88.12 273 LYS A C 1
ATOM 2202 O O . LYS A 1 273 ? -25.810 -4.554 38.327 1.00 88.12 273 LYS A O 1
ATOM 2207 N N . SER A 1 274 ? -24.910 -3.154 36.836 1.00 90.81 274 SER A N 1
ATOM 2208 C CA . SER A 1 274 ? -24.652 -2.080 37.810 1.00 90.81 274 SER A CA 1
ATOM 2209 C C . SER A 1 274 ? -25.937 -1.544 38.456 1.00 90.81 274 SER A C 1
ATOM 2211 O O . SER A 1 274 ? -25.989 -1.354 39.675 1.00 90.81 274 SER A O 1
ATOM 2213 N N . LYS A 1 275 ? -26.995 -1.314 37.665 1.00 88.19 275 LYS A N 1
ATOM 2214 C CA . LYS A 1 275 ? -28.305 -0.870 38.174 1.00 88.19 275 LYS A CA 1
ATOM 2215 C C . LYS A 1 275 ? -28.943 -1.926 39.078 1.00 88.19 275 LYS A C 1
ATOM 2217 O O . LYS A 1 275 ? -29.424 -1.577 40.155 1.00 88.19 275 LYS A O 1
ATOM 2222 N N . ALA A 1 276 ? -28.912 -3.189 38.670 1.00 86.38 276 ALA A N 1
ATOM 2223 C CA . ALA A 1 276 ? -29.448 -4.319 39.416 1.00 86.38 276 ALA A CA 1
ATOM 2224 C C . ALA A 1 276 ? -28.748 -4.493 40.772 1.00 86.38 276 ALA A C 1
ATOM 2226 O O . ALA A 1 276 ? -29.416 -4.520 41.805 1.00 86.38 276 ALA A O 1
ATOM 2227 N N . LEU A 1 277 ? -27.411 -4.475 40.799 1.00 86.12 277 LEU A N 1
ATOM 2228 C CA . LEU A 1 277 ? -26.632 -4.551 42.040 1.00 86.12 277 LEU A CA 1
ATOM 2229 C C . LEU A 1 277 ? -26.919 -3.372 42.980 1.00 86.12 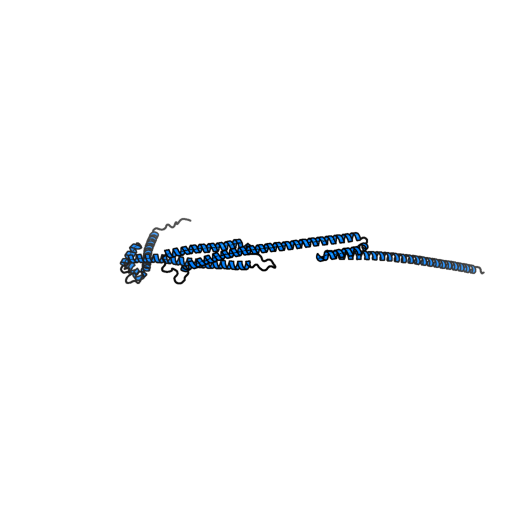277 LEU A C 1
ATOM 2231 O O . LEU A 1 277 ? -27.092 -3.558 44.185 1.00 86.12 277 LEU A O 1
ATOM 2235 N N . LYS A 1 278 ? -27.022 -2.145 42.448 1.00 90.31 278 LYS A N 1
ATOM 2236 C CA . LYS A 1 278 ? -27.391 -0.963 43.248 1.00 90.31 278 LYS A CA 1
ATOM 2237 C C . LYS A 1 278 ? -28.800 -1.089 43.832 1.00 90.31 278 LYS A C 1
ATOM 2239 O O . LYS A 1 278 ? -29.003 -0.730 44.991 1.00 90.31 278 LYS A O 1
ATOM 2244 N N . ARG A 1 279 ? -29.761 -1.607 43.060 1.00 87.00 279 ARG A N 1
ATOM 2245 C CA . ARG A 1 279 ? -31.135 -1.851 43.525 1.00 87.00 279 ARG A CA 1
ATOM 2246 C C . ARG A 1 279 ? -31.193 -2.941 44.590 1.00 87.00 279 ARG A C 1
ATOM 2248 O O . ARG A 1 279 ? -31.851 -2.713 45.600 1.00 87.00 279 ARG A O 1
ATOM 2255 N N . SER A 1 280 ? -30.488 -4.062 44.416 1.00 85.94 280 SER A N 1
ATOM 2256 C CA . SER A 1 280 ? -30.423 -5.132 45.427 1.00 85.94 280 SER A CA 1
ATOM 2257 C C . SER A 1 280 ? -29.908 -4.596 46.763 1.00 85.94 280 SER A C 1
ATOM 2259 O O . SER A 1 280 ? -30.593 -4.685 47.783 1.00 85.94 280 SER A O 1
ATOM 2261 N N . LYS A 1 281 ? -28.765 -3.896 46.741 1.00 88.31 281 LYS A N 1
ATOM 2262 C CA . LYS A 1 281 ? -28.185 -3.267 47.938 1.00 88.31 281 LYS A CA 1
ATOM 2263 C C . LYS A 1 281 ? -29.126 -2.241 48.570 1.00 88.31 281 LYS A C 1
ATOM 2265 O O . LYS A 1 281 ? -29.263 -2.190 49.790 1.00 88.31 281 LYS A O 1
ATOM 2270 N N . ALA A 1 282 ? -29.812 -1.431 47.762 1.00 89.81 282 ALA A N 1
ATOM 2271 C CA . ALA A 1 282 ? -30.810 -0.493 48.270 1.00 89.81 282 ALA A CA 1
ATOM 2272 C C . ALA A 1 282 ? -31.995 -1.216 48.935 1.00 89.81 282 ALA A C 1
ATOM 2274 O O . ALA A 1 282 ? -32.439 -0.777 49.996 1.00 89.81 282 ALA A O 1
ATOM 2275 N N . LYS A 1 283 ? -32.474 -2.329 48.360 1.00 88.44 283 LYS A N 1
ATOM 2276 C CA . LYS A 1 283 ? -33.532 -3.170 48.941 1.00 88.44 283 LYS A CA 1
ATOM 2277 C C . LYS A 1 283 ? -33.088 -3.782 50.269 1.00 88.44 283 LYS A C 1
ATOM 2279 O O . LYS A 1 283 ? -33.808 -3.617 51.245 1.00 88.44 283 LYS A O 1
ATOM 2284 N N . GLN A 1 284 ? -31.889 -4.361 50.353 1.00 89.88 284 GLN A N 1
ATOM 2285 C CA . GLN A 1 284 ? -31.325 -4.877 51.611 1.00 89.88 284 GLN A CA 1
ATOM 2286 C C . GLN A 1 284 ? -31.275 -3.796 52.695 1.00 89.88 284 GLN A C 1
ATOM 2288 O O . GLN A 1 284 ? -31.811 -3.978 53.785 1.00 89.88 284 GLN A O 1
ATOM 2293 N N . VAL A 1 285 ? -30.736 -2.616 52.372 1.00 91.81 285 VAL A N 1
ATOM 2294 C CA . VAL A 1 285 ? -30.683 -1.486 53.312 1.00 91.81 285 VAL A CA 1
ATOM 2295 C C . VAL A 1 285 ? -32.086 -1.024 53.726 1.00 91.81 285 VAL A C 1
ATOM 2297 O O . VAL A 1 285 ? -32.289 -0.616 54.871 1.00 91.81 285 VAL A O 1
ATOM 2300 N N . MET A 1 286 ? -33.066 -1.052 52.821 1.00 90.62 286 MET A N 1
ATOM 2301 C CA . MET A 1 286 ? -34.454 -0.707 53.135 1.00 90.62 286 MET A CA 1
ATOM 2302 C C . MET A 1 286 ? -35.127 -1.766 54.015 1.00 90.62 286 MET A C 1
ATOM 2304 O O . MET A 1 286 ? -35.818 -1.388 54.958 1.00 90.62 286 MET A O 1
ATOM 2308 N N . GLU A 1 287 ? -34.889 -3.054 53.777 1.00 91.69 287 GLU A N 1
ATOM 2309 C CA . GLU A 1 287 ? -35.400 -4.147 54.611 1.00 91.69 287 GLU A CA 1
ATOM 2310 C C . GLU A 1 287 ? -34.760 -4.147 56.003 1.00 91.69 287 GLU A C 1
ATOM 2312 O O . GLU A 1 287 ? -35.472 -4.217 57.001 1.00 91.69 287 GLU A O 1
ATOM 2317 N N . GLU A 1 288 ? -33.450 -3.916 56.120 1.00 92.94 288 GLU A N 1
ATOM 2318 C CA . GLU A 1 288 ? -32.793 -3.706 57.417 1.00 92.94 288 GLU A CA 1
ATOM 2319 C C . GLU A 1 288 ? -33.395 -2.518 58.177 1.00 92.94 288 GLU A C 1
ATOM 2321 O O . GLU A 1 288 ? -33.595 -2.566 59.395 1.00 92.94 288 GLU A O 1
ATOM 2326 N N . ARG A 1 289 ? -33.699 -1.425 57.465 1.00 92.69 289 ARG A N 1
ATOM 2327 C CA . ARG A 1 289 ? -34.353 -0.247 58.050 1.00 92.69 289 ARG A CA 1
ATOM 2328 C C . ARG A 1 289 ? -35.769 -0.564 58.510 1.00 92.69 289 ARG A C 1
ATOM 2330 O O . ARG A 1 289 ? -36.115 -0.164 59.620 1.00 92.69 289 ARG A O 1
ATOM 2337 N N . LYS A 1 290 ? -36.564 -1.271 57.705 1.00 93.81 290 LYS A N 1
ATOM 2338 C CA . LYS A 1 290 ? -37.913 -1.719 58.079 1.00 93.81 290 LYS A CA 1
ATOM 2339 C C . LYS A 1 290 ? -37.862 -2.667 59.273 1.00 93.81 290 LYS A C 1
ATOM 2341 O O . LYS A 1 290 ? -38.583 -2.446 60.234 1.00 93.81 290 LYS A O 1
ATOM 2346 N N . ALA A 1 291 ? -36.949 -3.636 59.283 1.00 95.06 291 ALA A N 1
ATOM 2347 C CA . ALA A 1 291 ? -36.752 -4.549 60.406 1.00 95.06 291 ALA A CA 1
ATOM 2348 C C . ALA A 1 291 ? -36.387 -3.791 61.690 1.00 95.06 291 ALA A C 1
ATOM 2350 O O . ALA A 1 291 ? -36.930 -4.074 62.757 1.00 95.06 291 ALA A O 1
ATOM 2351 N N . LYS A 1 292 ? -35.508 -2.782 61.603 1.00 95.25 292 LYS A N 1
ATOM 2352 C CA . LYS A 1 292 ? -35.228 -1.884 62.732 1.00 95.25 292 LYS A CA 1
ATOM 2353 C C . LYS A 1 292 ? -36.468 -1.102 63.152 1.00 95.25 292 LYS A C 1
ATOM 2355 O O . LYS A 1 292 ? -36.730 -1.041 64.341 1.00 95.25 292 LYS A O 1
ATOM 2360 N N . PHE A 1 293 ? -37.238 -0.540 62.224 1.00 95.75 293 PHE A N 1
ATOM 2361 C CA . PHE A 1 293 ? -38.487 0.161 62.538 1.00 95.75 293 PHE A CA 1
ATOM 2362 C C . PHE A 1 293 ? -39.473 -0.747 63.289 1.00 95.75 293 PHE A C 1
ATOM 2364 O O . PHE A 1 293 ? -39.906 -0.397 64.387 1.00 95.75 293 PHE A O 1
ATOM 2371 N N . SER A 1 294 ? -39.738 -1.946 62.764 1.00 95.88 294 SER A N 1
ATOM 2372 C CA . SER A 1 294 ? -40.661 -2.924 63.353 1.00 95.88 294 SER A CA 1
ATOM 2373 C C . SER A 1 294 ? -40.243 -3.390 64.750 1.00 95.88 294 SER A C 1
ATOM 2375 O O . SER A 1 294 ? -41.102 -3.715 65.558 1.00 95.88 294 SER A O 1
ATOM 2377 N N . LYS A 1 295 ? -38.942 -3.377 65.082 1.00 96.50 295 LYS A N 1
ATOM 2378 C CA . LYS A 1 295 ? -38.458 -3.691 66.442 1.00 96.50 295 LYS A CA 1
ATOM 2379 C C . LYS A 1 295 ? -38.881 -2.668 67.503 1.00 96.50 295 LYS A C 1
ATOM 2381 O O . LYS A 1 295 ? -38.924 -3.020 68.679 1.00 96.50 295 LYS A O 1
ATOM 2386 N N . TYR A 1 296 ? -39.127 -1.410 67.129 1.00 95.06 296 TYR A N 1
ATOM 2387 C CA . TYR A 1 296 ? -39.436 -0.331 68.081 1.00 95.06 296 TYR A CA 1
ATOM 2388 C C . TYR A 1 296 ? -40.864 0.209 67.953 1.00 95.06 296 TYR A C 1
ATOM 2390 O O . TYR A 1 296 ? -41.379 0.745 68.936 1.00 95.06 296 TYR A O 1
ATOM 2398 N N . ALA A 1 297 ? -41.489 0.092 66.778 1.00 94.25 297 ALA A N 1
ATOM 2399 C CA . ALA A 1 297 ? -42.859 0.528 66.536 1.00 94.25 297 ALA A CA 1
ATOM 2400 C C . ALA A 1 297 ? -43.861 -0.382 67.265 1.00 94.25 297 ALA A C 1
ATOM 2402 O O . ALA A 1 297 ? -43.733 -1.605 67.242 1.00 94.25 297 ALA A O 1
ATOM 2403 N N . LYS A 1 298 ? -44.869 0.221 67.898 1.00 89.12 298 LYS A N 1
ATOM 2404 C CA . LYS A 1 298 ? -46.062 -0.484 68.392 1.00 89.12 298 LYS A CA 1
ATOM 2405 C C . LYS A 1 298 ? -47.216 -0.010 67.513 1.00 89.12 298 LYS A C 1
ATOM 2407 O O . LYS A 1 298 ? -47.251 1.160 67.154 1.00 89.12 298 LYS A O 1
ATOM 2412 N N . ASP A 1 299 ? -48.062 -0.925 67.055 1.00 90.69 299 ASP A N 1
ATOM 2413 C CA . ASP A 1 299 ? -49.173 -0.619 66.137 1.00 90.69 299 ASP A CA 1
ATOM 2414 C C . ASP A 1 299 ? -48.743 0.001 64.789 1.00 90.69 299 ASP A C 1
ATOM 2416 O O . ASP A 1 299 ? -49.489 0.734 64.145 1.00 90.69 299 ASP A O 1
ATOM 2420 N N . GLY A 1 300 ? -47.508 -0.277 64.346 1.00 92.00 300 GLY A N 1
ATOM 2421 C CA . GLY A 1 300 ? -46.968 0.237 63.080 1.00 92.00 300 GLY A CA 1
ATOM 2422 C C . GLY A 1 300 ? -46.580 1.720 63.100 1.00 92.00 300 GLY A C 1
ATOM 2423 O O . GLY A 1 300 ? -46.194 2.264 62.063 1.00 92.00 300 GLY A O 1
ATOM 2424 N N . VAL A 1 301 ? -46.629 2.368 64.266 1.00 95.94 301 VAL A N 1
ATOM 2425 C CA . VAL A 1 301 ? -46.285 3.779 64.449 1.00 95.94 301 VAL A CA 1
ATOM 2426 C C . VAL A 1 301 ? -45.267 3.926 65.590 1.00 95.94 301 VAL A C 1
ATOM 2428 O O . VAL A 1 301 ? -45.229 3.138 66.533 1.00 95.94 301 VAL A O 1
ATOM 2431 N N . LEU A 1 302 ? -44.369 4.908 65.477 1.00 95.94 302 LEU A N 1
ATOM 2432 C CA . LEU A 1 302 ? -43.418 5.267 66.534 1.00 95.94 302 LEU A CA 1
ATOM 2433 C C . LEU A 1 302 ? -43.901 6.497 67.311 1.00 95.94 302 LEU A C 1
ATOM 2435 O O . LEU A 1 302 ? -43.854 7.625 66.807 1.00 95.94 302 LEU A O 1
ATOM 2439 N N . ASP A 1 303 ? -44.276 6.280 68.566 1.00 96.38 303 ASP A N 1
ATOM 2440 C CA . ASP A 1 303 ? -44.589 7.323 69.538 1.00 96.38 303 ASP A CA 1
ATOM 2441 C C . ASP A 1 303 ? -43.337 8.057 70.025 1.00 96.38 303 ASP A C 1
ATOM 2443 O O . ASP A 1 303 ? -42.213 7.548 69.983 1.00 96.38 303 ASP A O 1
ATOM 2447 N N . LYS A 1 304 ? -43.525 9.253 70.599 1.00 95.25 304 LYS A N 1
ATOM 2448 C CA . LYS A 1 304 ? -42.430 10.089 71.130 1.00 95.25 304 LYS A CA 1
ATOM 2449 C C . LYS A 1 304 ? -41.503 9.323 72.083 1.00 95.25 304 LYS A C 1
ATOM 2451 O O . LYS A 1 304 ? -40.284 9.434 71.969 1.00 95.25 304 LYS A O 1
ATOM 2456 N N . LYS A 1 305 ? -42.061 8.506 72.985 1.00 95.75 305 LYS A N 1
ATOM 2457 C CA . LYS A 1 305 ? -41.280 7.688 73.935 1.00 95.75 305 LYS A CA 1
ATOM 2458 C C . LYS A 1 305 ? -40.431 6.632 73.218 1.00 95.75 305 LYS A C 1
ATOM 2460 O O . LYS A 1 305 ? -39.272 6.421 73.574 1.00 95.75 305 LYS A O 1
ATOM 2465 N N . GLN A 1 306 ? -40.980 6.010 72.176 1.00 96.31 306 GLN A N 1
ATOM 2466 C CA . GLN A 1 306 ? -40.272 5.014 71.371 1.00 96.31 306 GLN A CA 1
ATOM 2467 C C . GLN A 1 306 ? -39.167 5.654 70.532 1.00 96.31 306 GLN A C 1
ATOM 2469 O O . GLN A 1 306 ? -38.086 5.083 70.427 1.00 96.31 306 GLN A O 1
ATOM 2474 N N . VAL A 1 307 ? -39.381 6.868 70.013 1.00 96.62 307 VAL A N 1
ATOM 2475 C CA . VAL A 1 307 ? -38.345 7.640 69.310 1.00 96.62 307 VAL A CA 1
ATOM 2476 C C . VAL A 1 307 ? -37.163 7.971 70.230 1.00 96.62 307 VAL A C 1
ATOM 2478 O O . VAL A 1 307 ? -36.011 7.849 69.808 1.00 96.62 307 VAL A O 1
ATOM 2481 N N . VAL A 1 308 ? -37.412 8.328 71.496 1.00 96.38 308 VAL A N 1
ATOM 2482 C CA . VAL A 1 308 ? -36.344 8.555 72.489 1.00 96.38 308 VAL A CA 1
ATOM 2483 C C . VAL A 1 308 ? -35.566 7.262 72.766 1.00 96.38 308 VAL A C 1
ATOM 2485 O O . VAL A 1 308 ? -34.332 7.276 72.763 1.00 96.38 308 VAL A O 1
ATOM 2488 N N . ALA A 1 309 ? -36.262 6.133 72.941 1.00 96.38 309 ALA A N 1
ATOM 2489 C CA . ALA A 1 309 ? -35.634 4.827 73.150 1.00 96.38 309 ALA A CA 1
ATOM 2490 C C . ALA A 1 309 ? -34.806 4.370 71.933 1.00 96.38 309 ALA A C 1
ATOM 2492 O O . ALA A 1 309 ? -33.657 3.955 72.090 1.00 96.38 309 ALA A O 1
ATOM 2493 N N . TYR A 1 310 ? -35.356 4.516 70.725 1.00 96.50 310 TYR A N 1
ATOM 2494 C CA . TYR A 1 310 ? -34.684 4.245 69.454 1.00 96.50 310 TYR A CA 1
ATOM 2495 C C . TYR A 1 310 ? -33.414 5.091 69.305 1.00 96.50 310 TYR A C 1
ATOM 2497 O O . TYR A 1 310 ? -32.337 4.560 69.039 1.00 96.50 310 TYR A O 1
ATOM 2505 N N . SER A 1 311 ? -33.515 6.402 69.558 1.00 97.19 311 SER A N 1
ATOM 2506 C CA . SER A 1 311 ? -32.378 7.326 69.495 1.00 97.19 311 SER A CA 1
ATOM 2507 C C . SER A 1 311 ? -31.262 6.940 70.469 1.00 97.19 311 SER A C 1
ATOM 2509 O O . SER A 1 311 ? -30.079 6.962 70.115 1.00 97.19 311 SER A O 1
ATOM 2511 N N . LYS A 1 312 ? -31.630 6.554 71.695 1.00 96.81 312 LYS A N 1
ATOM 2512 C CA . LYS A 1 312 ? -30.666 6.139 72.714 1.00 96.81 312 LYS A CA 1
ATOM 2513 C C . LYS A 1 312 ? -29.991 4.818 72.344 1.00 96.81 312 LYS A C 1
ATOM 2515 O O . LYS A 1 312 ? -28.778 4.720 72.486 1.00 96.81 312 LYS A O 1
ATOM 2520 N N . LYS A 1 313 ? -30.748 3.831 71.854 1.00 97.06 313 LYS A N 1
ATOM 2521 C CA . LYS A 1 313 ? -30.241 2.477 71.591 1.00 97.06 313 LYS A CA 1
ATOM 2522 C C . LYS A 1 313 ? -29.454 2.360 70.284 1.00 97.06 313 LYS A C 1
ATOM 2524 O O . LYS A 1 313 ? -28.375 1.786 70.296 1.00 97.06 313 LYS A O 1
ATOM 2529 N N . GLU A 1 314 ? -29.941 2.922 69.177 1.00 96.12 314 GLU A N 1
ATOM 2530 C CA . GLU A 1 314 ? -29.273 2.785 67.869 1.00 96.12 314 GLU A CA 1
ATOM 2531 C C . GLU A 1 314 ? -28.155 3.809 67.647 1.00 96.12 314 GLU A C 1
ATOM 2533 O O . GLU A 1 314 ? -27.200 3.534 66.926 1.00 96.12 314 GLU A O 1
ATOM 2538 N N . PHE A 1 315 ? -28.266 5.007 68.233 1.00 95.69 315 PHE A N 1
ATOM 2539 C CA . PHE A 1 315 ? -27.315 6.100 67.987 1.00 95.69 315 PHE A CA 1
ATOM 2540 C C . PHE A 1 315 ? -26.518 6.531 69.221 1.00 95.69 315 PHE A C 1
ATOM 2542 O O . PHE A 1 315 ? -25.712 7.466 69.116 1.00 95.69 315 PHE A O 1
ATOM 2549 N N . GLY A 1 316 ? -26.762 5.915 70.383 1.00 95.62 316 GLY A N 1
ATOM 2550 C CA . GLY A 1 316 ? -26.154 6.325 71.651 1.00 95.62 316 GLY A CA 1
ATOM 2551 C C . GLY A 1 316 ? -26.529 7.752 72.060 1.00 95.62 316 GLY A C 1
ATOM 2552 O O . GLY A 1 316 ? -25.785 8.399 72.791 1.00 95.62 316 GLY A O 1
ATOM 2553 N N . PHE A 1 317 ? -27.637 8.296 71.541 1.00 96.62 317 PHE A N 1
ATOM 2554 C CA . PHE A 1 317 ? -27.991 9.701 71.715 1.00 96.62 317 PHE A CA 1
ATOM 2555 C C . PHE A 1 317 ? -29.252 9.855 72.560 1.00 96.62 317 PHE A C 1
ATOM 2557 O O . PHE A 1 317 ? -30.352 9.511 72.125 1.00 96.62 317 PHE A O 1
ATOM 2564 N N . ALA A 1 318 ? -29.090 10.407 73.764 1.00 96.12 318 ALA A N 1
ATOM 2565 C CA . ALA A 1 318 ? -30.198 10.745 74.650 1.00 96.12 318 ALA A CA 1
ATOM 2566 C C . ALA A 1 318 ? -30.946 11.985 74.130 1.00 96.12 318 ALA A C 1
ATOM 2568 O O . ALA A 1 318 ? -30.479 13.118 74.272 1.00 96.12 318 ALA A O 1
ATOM 2569 N N . LEU A 1 319 ? -32.098 11.746 73.506 1.00 95.94 319 LEU A N 1
ATOM 2570 C CA . LEU A 1 319 ? -32.978 12.775 72.964 1.00 95.94 319 LEU A CA 1
ATOM 2571 C C . LEU A 1 319 ? -33.845 13.370 74.086 1.00 95.94 319 LEU A C 1
ATOM 2573 O O . LEU A 1 319 ? -34.512 12.624 74.800 1.00 95.94 319 LEU A O 1
ATOM 2577 N N . THR A 1 320 ? -33.854 14.696 74.246 1.00 95.56 320 THR A N 1
ATOM 2578 C CA . THR A 1 320 ? -34.746 15.371 75.207 1.00 95.56 320 THR A CA 1
ATOM 2579 C C . THR A 1 320 ? -36.174 15.440 74.661 1.00 95.56 320 THR A C 1
ATOM 2581 O O . THR A 1 320 ? -36.373 15.508 73.447 1.00 95.56 320 THR A O 1
ATOM 2584 N N . GLU A 1 321 ? -37.186 15.466 75.532 1.00 92.88 321 GLU A N 1
ATOM 2585 C CA . GLU A 1 321 ? -38.597 15.504 75.102 1.00 92.88 321 GLU A CA 1
ATOM 2586 C C . GLU A 1 321 ? -38.925 16.742 74.255 1.00 92.88 321 GLU A C 1
ATOM 2588 O O . GLU A 1 321 ? -39.643 16.653 73.258 1.00 92.88 321 GLU A O 1
ATOM 2593 N N . VAL A 1 322 ? -38.317 17.886 74.585 1.00 94.31 322 VAL A N 1
ATOM 2594 C CA . VAL A 1 322 ? -38.439 19.129 73.808 1.00 94.31 322 VAL A CA 1
ATOM 2595 C C . VAL A 1 322 ? -37.869 18.951 72.398 1.00 94.31 322 VAL A C 1
ATOM 2597 O O . VAL A 1 322 ? -38.473 19.393 71.420 1.00 94.31 322 VAL A O 1
ATOM 2600 N N . ALA A 1 323 ? -36.724 18.273 72.270 1.00 95.06 323 ALA A N 1
ATOM 2601 C CA . ALA A 1 323 ? -36.129 17.976 70.972 1.00 95.06 323 ALA A CA 1
ATOM 2602 C C . ALA A 1 323 ? -36.984 16.978 70.174 1.00 95.06 323 ALA A C 1
ATOM 2604 O O . ALA A 1 323 ? -37.196 17.183 68.982 1.00 95.06 323 ALA A O 1
ATOM 2605 N N . ALA A 1 324 ? -37.552 15.960 70.828 1.00 94.56 324 ALA A N 1
ATOM 2606 C CA . ALA A 1 324 ? -38.497 15.038 70.199 1.00 94.56 324 ALA A CA 1
ATOM 2607 C C . ALA A 1 324 ? -39.747 15.770 69.672 1.00 94.56 324 ALA A C 1
ATOM 2609 O O . ALA A 1 324 ? -40.176 15.526 68.546 1.00 94.56 324 ALA A O 1
ATOM 2610 N N . GLY A 1 325 ? -40.290 16.727 70.433 1.00 95.69 325 GLY A N 1
ATOM 2611 C CA . GLY A 1 325 ? -41.398 17.579 69.991 1.00 95.69 325 GLY A CA 1
ATOM 2612 C C . GLY A 1 325 ? -41.056 18.421 68.756 1.00 95.69 325 GLY A C 1
ATOM 2613 O O . GLY A 1 325 ? -41.863 18.501 67.828 1.00 95.69 325 GLY A O 1
ATOM 2614 N N . LYS A 1 326 ? -39.840 18.986 68.698 1.00 95.94 326 LYS A N 1
ATOM 2615 C CA . LYS A 1 326 ? -39.346 19.716 67.515 1.00 95.94 326 LYS A CA 1
ATOM 2616 C C . LYS A 1 326 ? -39.258 18.816 66.284 1.00 95.94 326 LYS A C 1
ATOM 2618 O O . LYS A 1 326 ? -39.668 19.242 65.209 1.00 95.94 326 LYS A O 1
ATOM 2623 N N . ILE A 1 327 ? -38.784 17.578 66.443 1.00 96.19 327 ILE A N 1
ATOM 2624 C CA . ILE A 1 327 ? -38.720 16.612 65.339 1.00 96.19 327 ILE A CA 1
ATOM 2625 C C . ILE A 1 327 ? -40.121 16.279 64.820 1.00 96.19 327 ILE A C 1
ATOM 2627 O O . ILE A 1 327 ? -40.341 16.325 63.617 1.00 96.19 327 ILE A O 1
ATOM 2631 N N . PHE A 1 328 ? -41.085 15.999 65.702 1.00 96.25 328 PHE A N 1
ATOM 2632 C CA . PHE A 1 328 ? -42.462 15.690 65.289 1.00 96.25 328 PHE A CA 1
ATOM 2633 C C . PHE A 1 328 ? -43.112 16.861 64.549 1.00 96.25 328 PHE A C 1
ATOM 2635 O O . PHE A 1 328 ? -43.759 16.660 63.524 1.00 96.25 328 PHE A O 1
ATOM 2642 N N . LYS A 1 329 ? -42.874 18.092 65.020 1.00 96.56 329 LYS A N 1
ATOM 2643 C CA . LYS A 1 329 ? -43.324 19.308 64.334 1.00 96.56 329 LYS A CA 1
ATOM 2644 C C . LYS A 1 329 ? -42.678 19.453 62.952 1.00 96.56 329 LYS A C 1
ATOM 2646 O O . LYS A 1 329 ? -43.375 19.775 61.999 1.00 96.56 329 LYS A O 1
ATOM 2651 N N . ALA A 1 330 ? -41.375 19.188 62.836 1.00 95.94 330 ALA A N 1
ATOM 2652 C CA . ALA A 1 330 ? -40.647 19.256 61.567 1.00 95.94 330 ALA A CA 1
ATOM 2653 C C . ALA A 1 330 ? -41.096 18.181 60.563 1.00 95.94 330 ALA A C 1
ATOM 2655 O O . ALA A 1 330 ? -41.126 18.436 59.364 1.00 95.94 330 ALA A O 1
ATOM 2656 N N . LEU A 1 331 ? -41.464 16.995 61.050 1.00 94.94 331 LEU A N 1
ATOM 2657 C CA . LEU A 1 331 ? -42.021 15.910 60.239 1.00 94.94 331 LEU A CA 1
ATOM 2658 C C . LEU A 1 331 ? -43.513 16.091 59.926 1.00 94.94 331 LEU A C 1
ATOM 2660 O O . LEU A 1 331 ? -44.039 15.337 59.119 1.00 94.94 331 LEU A O 1
ATOM 2664 N N . GLN A 1 332 ? -44.181 17.065 60.555 1.00 95.88 332 GLN A N 1
ATOM 2665 C CA . GLN A 1 332 ? -45.623 17.314 60.438 1.00 95.88 332 GLN A CA 1
ATOM 2666 C C . GLN A 1 332 ? -46.491 16.093 60.798 1.00 95.88 332 GLN A C 1
ATOM 2668 O O . GLN A 1 332 ? -47.595 15.924 60.286 1.00 95.88 332 GLN A O 1
ATOM 2673 N N . VAL A 1 333 ? -46.015 15.250 61.720 1.00 94.44 333 VAL A N 1
ATOM 2674 C CA . VAL A 1 333 ? -46.736 14.053 62.178 1.00 94.44 333 VAL A CA 1
ATOM 2675 C C . VAL A 1 333 ? -47.415 14.302 63.525 1.00 94.44 333 VAL A C 1
ATOM 2677 O O . VAL A 1 333 ? -46.791 14.768 64.480 1.00 94.44 333 VAL A O 1
ATOM 2680 N N . THR A 1 334 ? -48.708 13.982 63.618 1.00 90.75 334 THR A N 1
ATOM 2681 C CA . THR A 1 334 ? -49.523 14.199 64.829 1.00 90.75 334 THR A CA 1
ATOM 2682 C C . THR A 1 334 ? -49.660 12.939 65.679 1.00 90.75 334 THR A C 1
ATOM 2684 O O . THR A 1 334 ? -49.504 13.008 66.895 1.00 90.75 334 THR A O 1
ATOM 2687 N N . LYS A 1 335 ? -49.909 11.789 65.040 1.00 90.06 335 LYS A N 1
ATOM 2688 C CA . LYS A 1 335 ? -50.157 10.500 65.714 1.00 90.06 335 LYS A CA 1
ATOM 2689 C C . LYS A 1 335 ? -48.899 9.656 65.933 1.00 90.06 335 LYS A C 1
ATOM 2691 O O . LYS A 1 335 ? -48.932 8.738 66.733 1.00 90.06 335 LYS A O 1
ATOM 2696 N N . GLY A 1 336 ? -47.798 9.987 65.261 1.00 93.88 336 GLY A N 1
ATOM 2697 C CA . GLY A 1 336 ? -46.515 9.295 65.380 1.00 93.88 336 GLY A CA 1
ATOM 2698 C C . GLY A 1 336 ? -45.830 9.097 64.034 1.00 93.88 336 GLY A C 1
ATOM 2699 O O . GLY A 1 336 ? -46.366 9.469 62.991 1.00 93.88 336 GLY A O 1
ATOM 2700 N N . VAL A 1 337 ? -44.605 8.576 64.059 1.00 96.44 337 VAL A N 1
ATOM 2701 C CA . VAL A 1 337 ? -43.784 8.438 62.847 1.00 96.44 337 VAL A CA 1
ATOM 2702 C C . VAL A 1 337 ? -44.119 7.120 62.152 1.00 96.44 337 VAL A C 1
ATOM 2704 O O . VAL A 1 337 ? -43.961 6.050 62.740 1.00 96.44 337 VAL A O 1
ATOM 2707 N N . THR A 1 338 ? -44.567 7.205 60.899 1.00 96.56 338 THR A N 1
ATOM 2708 C CA . THR A 1 338 ? -44.852 6.045 60.044 1.00 96.56 338 THR A CA 1
ATOM 2709 C C . THR A 1 338 ? -43.567 5.460 59.449 1.00 96.56 338 THR A C 1
ATOM 2711 O O . THR A 1 338 ? -42.500 6.081 59.487 1.00 96.56 338 THR A O 1
ATOM 2714 N N . THR A 1 339 ? -43.648 4.277 58.836 1.00 94.00 339 THR A N 1
ATOM 2715 C CA . THR A 1 339 ? -42.502 3.672 58.134 1.00 94.00 339 THR A CA 1
ATOM 2716 C C . THR A 1 339 ? -41.996 4.551 56.983 1.00 94.00 339 THR A C 1
ATOM 2718 O O . THR A 1 339 ? -40.790 4.600 56.741 1.00 94.00 339 THR A O 1
ATOM 2721 N N . ALA A 1 340 ? -42.889 5.290 56.312 1.00 94.50 340 ALA A N 1
ATOM 2722 C CA . ALA A 1 340 ? -42.532 6.215 55.235 1.00 94.50 340 ALA A CA 1
ATOM 2723 C C . ALA A 1 340 ? -41.697 7.402 55.749 1.00 94.50 340 ALA A C 1
ATOM 2725 O O . ALA A 1 340 ? -40.710 7.800 55.127 1.00 94.50 340 ALA A O 1
ATOM 2726 N N . ASP A 1 341 ? -42.031 7.915 56.934 1.00 95.88 341 ASP A N 1
ATOM 2727 C CA . ASP A 1 341 ? -41.335 9.048 57.550 1.00 95.88 341 ASP A CA 1
ATOM 2728 C C . ASP A 1 341 ? -40.102 8.639 58.367 1.00 95.88 341 ASP A C 1
ATOM 2730 O O . ASP A 1 341 ? 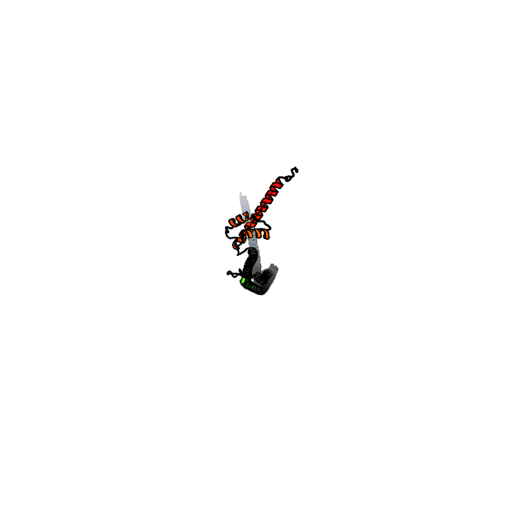-39.331 9.492 58.816 1.00 95.88 341 ASP A O 1
ATOM 2734 N N . PHE A 1 342 ? -39.856 7.338 58.539 1.00 95.88 342 PHE A N 1
ATOM 2735 C CA . PHE A 1 342 ? -38.766 6.838 59.375 1.00 95.88 342 PHE A CA 1
ATOM 2736 C C . PHE A 1 342 ? -37.383 7.317 58.917 1.00 95.88 342 PHE A C 1
ATOM 2738 O O . PHE A 1 342 ? -36.526 7.659 59.738 1.00 95.88 342 PHE A O 1
ATOM 2745 N N . GLN A 1 343 ? -37.155 7.409 57.604 1.00 95.62 343 GLN A N 1
ATOM 2746 C CA . GLN A 1 343 ? -35.894 7.941 57.089 1.00 95.62 343 GLN A CA 1
ATOM 2747 C C . GLN A 1 343 ? -35.731 9.427 57.431 1.00 95.62 343 GLN A C 1
ATOM 2749 O O . GLN A 1 343 ? -34.642 9.852 57.821 1.00 95.62 343 GLN A O 1
ATOM 2754 N N . ARG A 1 344 ? -36.812 10.211 57.348 1.00 96.38 344 ARG A N 1
ATOM 2755 C CA . ARG A 1 344 ? -36.801 11.631 57.717 1.00 96.38 344 ARG A CA 1
ATOM 2756 C C . ARG A 1 344 ? -36.533 11.797 59.213 1.00 96.38 344 ARG A C 1
ATOM 2758 O O . ARG A 1 344 ? -35.719 12.636 59.590 1.00 96.38 344 ARG A O 1
ATOM 2765 N N . LEU A 1 345 ? -37.113 10.939 60.056 1.00 96.88 345 LEU A N 1
ATOM 2766 C CA . LEU A 1 345 ? -36.813 10.887 61.488 1.00 96.88 345 LEU A CA 1
ATOM 2767 C C . LEU A 1 345 ? -35.315 10.668 61.754 1.00 96.88 345 LEU A C 1
ATOM 2769 O O . LEU A 1 345 ? -34.719 11.405 62.540 1.00 96.88 345 LEU A O 1
ATOM 2773 N N . ARG A 1 346 ? -34.681 9.696 61.085 1.00 96.56 346 ARG A N 1
ATOM 2774 C CA . ARG A 1 346 ? -33.237 9.440 61.243 1.00 96.56 346 ARG A CA 1
ATOM 2775 C C . ARG A 1 346 ? -32.387 10.648 60.858 1.00 96.56 346 ARG A C 1
ATOM 2777 O O . ARG A 1 346 ? -31.432 10.955 61.570 1.00 96.56 346 ARG A O 1
ATOM 2784 N N . VAL A 1 347 ? -32.738 11.337 59.769 1.00 97.25 347 VAL A N 1
ATOM 2785 C CA . VAL A 1 347 ? -32.055 12.570 59.342 1.00 97.25 347 VAL A CA 1
ATOM 2786 C C . VAL A 1 347 ? -32.180 13.650 60.417 1.00 97.25 347 VAL A C 1
ATOM 2788 O O . VAL A 1 347 ? -31.172 14.230 60.809 1.00 97.25 347 VAL A O 1
ATOM 2791 N N . GLN A 1 348 ? -33.377 13.859 60.970 1.00 97.56 348 GLN A N 1
ATOM 2792 C CA . GLN A 1 348 ? -33.602 14.844 62.033 1.00 97.56 348 GLN A CA 1
ATOM 2793 C C . GLN A 1 348 ? -32.822 14.521 63.319 1.00 97.56 348 GLN A C 1
ATOM 2795 O O . GLN A 1 348 ? -32.208 15.407 63.915 1.00 97.56 348 GLN A O 1
ATOM 2800 N N . ILE A 1 349 ? -32.763 13.246 63.722 1.00 96.88 349 ILE A N 1
ATOM 2801 C CA . ILE A 1 349 ? -31.914 12.807 64.842 1.00 96.88 349 ILE A CA 1
ATOM 2802 C C . ILE A 1 349 ? -30.434 13.076 64.528 1.00 96.88 349 ILE A C 1
ATOM 2804 O O . ILE A 1 349 ? -29.698 13.548 65.394 1.00 96.88 349 ILE A O 1
ATOM 2808 N N . GLY A 1 350 ? -29.993 12.815 63.295 1.00 96.88 350 GLY A N 1
ATOM 2809 C CA . GLY A 1 350 ? -28.636 13.110 62.831 1.00 96.88 350 GLY A CA 1
ATOM 2810 C C . GLY A 1 350 ? -28.275 14.593 62.942 1.00 96.88 350 GLY A C 1
ATOM 2811 O O . GLY A 1 350 ? -27.229 14.917 63.501 1.00 96.88 350 GLY A O 1
ATOM 2812 N N . ILE A 1 351 ? -29.167 15.484 62.499 1.00 97.06 351 ILE A N 1
ATOM 2813 C CA . ILE A 1 351 ? -28.989 16.941 62.603 1.00 97.06 351 ILE A CA 1
ATOM 2814 C C . ILE A 1 351 ? -28.824 17.359 64.068 1.00 97.06 351 ILE A C 1
ATOM 2816 O O . ILE A 1 351 ? -27.883 18.074 64.400 1.00 97.06 351 ILE A O 1
ATOM 2820 N N . LEU A 1 352 ? -29.681 16.871 64.972 1.00 96.56 352 LEU A N 1
ATOM 2821 C CA . LEU A 1 352 ? -29.582 17.189 66.402 1.00 96.56 352 LEU A CA 1
ATOM 2822 C C . LEU A 1 352 ? -28.297 16.647 67.048 1.00 96.56 352 LEU A C 1
ATOM 2824 O O . LEU A 1 352 ? -27.720 17.299 67.921 1.00 96.56 352 LEU A O 1
ATOM 2828 N N . ARG A 1 353 ? -27.831 15.464 66.623 1.00 96.81 353 ARG A N 1
ATOM 2829 C CA . ARG A 1 353 ? -26.547 14.900 67.069 1.00 96.81 353 ARG A CA 1
ATOM 2830 C C . ARG A 1 353 ? -25.383 15.786 66.650 1.00 96.81 353 ARG A C 1
ATOM 2832 O O . ARG A 1 353 ? -24.518 16.057 67.483 1.00 96.81 353 ARG A O 1
ATOM 2839 N N . GLU A 1 354 ? -25.368 16.240 65.399 1.00 97.25 354 GLU A N 1
ATOM 2840 C CA . GLU A 1 354 ? -24.297 17.104 64.903 1.00 97.25 354 GLU A CA 1
ATOM 2841 C C . GLU A 1 354 ? -24.353 18.489 65.544 1.00 97.25 354 GLU A C 1
ATOM 2843 O O . GLU A 1 354 ? -23.324 18.972 65.995 1.00 97.25 354 GLU A O 1
ATOM 2848 N N . GLN A 1 355 ? -25.540 19.073 65.734 1.00 96.31 355 GLN A N 1
ATOM 2849 C CA . GLN A 1 355 ? -25.696 20.327 66.483 1.00 96.31 355 GLN A CA 1
ATOM 2850 C C . GLN A 1 355 ? -25.134 20.225 67.907 1.00 96.31 355 GLN A C 1
ATOM 2852 O O . GLN A 1 355 ? -24.464 21.145 68.372 1.00 96.31 355 GLN A O 1
ATOM 2857 N N . LYS A 1 356 ? -25.358 19.102 68.605 1.00 95.31 356 LYS A N 1
ATOM 2858 C CA . LYS A 1 356 ? -24.792 18.894 69.947 1.00 95.31 356 LYS A CA 1
ATOM 2859 C C . LYS A 1 356 ? -23.266 18.770 69.908 1.00 95.31 356 LYS A C 1
ATOM 2861 O O . LYS A 1 356 ? -22.593 19.352 70.754 1.00 95.31 356 LYS A O 1
ATOM 2866 N N . LYS A 1 357 ? -22.716 18.037 68.933 1.00 94.50 357 LYS A N 1
ATOM 2867 C CA . LYS A 1 357 ? -21.261 17.933 68.737 1.00 94.50 357 LYS A CA 1
ATOM 2868 C C . LYS A 1 357 ? -20.641 19.286 68.398 1.00 94.50 357 LYS A C 1
ATOM 2870 O O . LYS A 1 357 ? -19.609 19.624 68.964 1.00 94.50 357 LYS A O 1
ATOM 2875 N N . ASP A 1 358 ? -21.272 20.053 67.518 1.00 95.81 358 ASP A N 1
ATOM 2876 C CA . ASP A 1 358 ? -20.828 21.387 67.116 1.00 95.81 358 ASP A CA 1
ATOM 2877 C C . ASP A 1 358 ? -20.821 22.353 68.308 1.00 95.81 358 ASP A C 1
ATOM 2879 O O . ASP A 1 358 ? -19.841 23.054 68.539 1.00 95.81 358 ASP A O 1
ATOM 2883 N N . GLN A 1 359 ? -21.850 22.308 69.160 1.00 94.12 359 GLN A N 1
ATOM 2884 C CA . GLN A 1 359 ? -21.860 23.055 70.421 1.00 94.12 359 GLN A CA 1
ATOM 2885 C C . GLN A 1 359 ? -20.706 22.655 71.348 1.00 94.12 359 GLN A C 1
ATOM 2887 O O . GLN A 1 359 ? -20.093 23.526 71.964 1.00 94.12 359 GLN A O 1
ATOM 2892 N N . SER A 1 360 ? -20.379 21.363 71.449 1.00 92.62 360 SER A N 1
ATOM 2893 C CA . SER A 1 360 ? -19.209 20.909 72.210 1.00 92.62 360 SER A CA 1
ATOM 2894 C C . SER A 1 360 ? -17.898 21.412 71.601 1.00 92.62 360 SER A C 1
ATOM 2896 O O . SER A 1 360 ? -17.058 21.905 72.346 1.00 92.62 360 SER A O 1
ATOM 2898 N N . ARG A 1 361 ? -17.735 21.364 70.270 1.00 91.75 361 ARG A N 1
ATOM 2899 C CA . ARG A 1 361 ? -16.543 21.897 69.584 1.00 91.75 361 ARG A CA 1
ATOM 2900 C C . ARG A 1 361 ? -16.392 23.396 69.808 1.00 91.75 361 ARG A C 1
ATOM 2902 O O . ARG A 1 361 ? -15.311 23.830 70.171 1.00 91.75 361 ARG A O 1
ATOM 2909 N N . LYS A 1 362 ? -17.474 24.171 69.691 1.00 91.38 362 LYS A N 1
ATOM 2910 C CA . LYS A 1 362 ? -17.482 25.616 69.975 1.00 91.38 362 LYS A CA 1
ATOM 2911 C C . LYS A 1 362 ? -17.116 25.933 71.421 1.00 91.38 362 LYS A C 1
ATOM 2913 O O . LYS A 1 362 ? -16.392 26.887 71.668 1.00 91.38 362 LYS A O 1
ATOM 2918 N N . ARG A 1 363 ? -17.578 25.128 72.385 1.00 86.69 363 ARG A N 1
ATOM 2919 C CA . ARG A 1 363 ? -17.186 25.284 73.796 1.00 86.69 363 ARG A CA 1
ATOM 2920 C C . ARG A 1 363 ? -15.705 25.000 74.007 1.00 86.69 363 ARG A C 1
ATOM 2922 O O . ARG A 1 363 ? -15.063 25.771 74.703 1.00 86.69 363 ARG A O 1
ATOM 2929 N N . VAL A 1 364 ? -15.177 23.935 73.401 1.00 83.12 364 VAL A N 1
ATOM 2930 C CA . VAL A 1 364 ? -13.742 23.615 73.455 1.00 83.12 364 VAL A CA 1
ATOM 2931 C C . VAL A 1 364 ? -12.922 24.699 72.762 1.00 83.12 364 VAL A C 1
ATOM 2933 O O . VAL A 1 364 ? -11.924 25.115 73.324 1.00 83.12 364 VAL A O 1
ATOM 2936 N N . PHE A 1 365 ? -13.365 25.212 71.614 1.00 77.38 365 PHE A N 1
ATOM 2937 C CA . PHE A 1 365 ? -12.711 26.310 70.899 1.00 77.38 365 PHE A CA 1
ATOM 2938 C C . PHE A 1 365 ? -12.661 27.585 71.752 1.00 77.38 365 PHE A C 1
ATOM 2940 O O . PHE A 1 365 ? -11.586 28.102 72.017 1.00 77.38 365 PHE A O 1
ATOM 2947 N N . HIS A 1 366 ? -13.788 28.014 72.328 1.00 72.88 366 HIS A N 1
ATOM 2948 C CA . HIS A 1 366 ? -13.817 29.171 73.230 1.00 72.88 366 HIS A CA 1
ATOM 2949 C C . HIS A 1 366 ? -13.063 28.970 74.558 1.00 72.88 366 HIS A C 1
ATOM 2951 O O . HIS A 1 366 ? -12.721 29.954 75.212 1.00 72.88 366 HIS A O 1
ATOM 2957 N N . HIS A 1 367 ? -12.826 27.728 74.992 1.00 65.44 367 HIS A N 1
ATOM 2958 C CA . HIS A 1 367 ? -11.958 27.437 76.140 1.00 65.44 367 HIS A CA 1
ATOM 2959 C C . HIS A 1 367 ? -10.478 27.343 75.744 1.00 65.44 367 HIS A C 1
ATOM 2961 O O . HIS A 1 367 ? -9.621 27.768 76.511 1.00 65.44 367 HIS A O 1
ATOM 2967 N N . GLY A 1 368 ? -10.187 26.830 74.548 1.00 58.84 368 GLY A N 1
ATOM 2968 C CA . GLY A 1 368 ? -8.853 26.750 73.959 1.00 58.84 368 GLY A CA 1
ATOM 2969 C C . GLY A 1 368 ? -8.300 28.121 73.585 1.00 58.84 368 GLY A C 1
ATOM 2970 O O . GLY A 1 368 ? -7.136 28.372 73.835 1.00 58.84 368 GLY A O 1
ATOM 2971 N N . ASP A 1 369 ? -9.137 29.060 73.142 1.00 55.81 369 ASP A N 1
ATOM 2972 C CA . ASP A 1 369 ? -8.733 30.454 72.895 1.00 55.81 369 ASP A CA 1
ATOM 2973 C C . ASP A 1 369 ? -8.388 31.235 74.180 1.00 55.81 369 ASP A C 1
ATOM 2975 O O . ASP A 1 369 ? -7.853 32.339 74.111 1.00 55.81 369 ASP A O 1
ATOM 2979 N N . ARG A 1 370 ? -8.655 30.677 75.374 1.00 55.22 370 ARG A N 1
ATOM 2980 C CA . ARG A 1 370 ? -8.132 31.215 76.647 1.00 55.22 370 ARG A CA 1
ATOM 2981 C C . ARG A 1 370 ? -6.802 30.602 77.071 1.00 55.22 370 ARG A C 1
ATOM 2983 O O . ARG A 1 370 ? -6.154 31.152 77.955 1.00 55.22 370 ARG A O 1
ATOM 2990 N N . ILE A 1 371 ? -6.389 29.498 76.460 1.00 56.97 371 ILE A N 1
ATOM 2991 C CA . ILE A 1 371 ? -5.058 28.920 76.632 1.00 56.97 371 ILE A CA 1
ATOM 2992 C C . ILE A 1 371 ? -4.329 29.239 75.336 1.00 56.97 371 ILE A C 1
ATOM 2994 O O . ILE A 1 371 ? -4.340 28.439 74.407 1.00 56.97 371 ILE A O 1
ATOM 2998 N N . GLY A 1 372 ? -3.808 30.467 75.256 1.00 54.91 372 GLY A N 1
ATOM 2999 C CA . GLY A 1 372 ? -3.215 31.033 74.050 1.00 54.91 372 GLY A CA 1
ATOM 3000 C C . GLY A 1 372 ? -2.401 29.997 73.291 1.00 54.91 372 GLY A C 1
ATOM 3001 O O . GLY A 1 372 ? -1.430 29.461 73.823 1.00 54.91 372 GLY A O 1
ATOM 3002 N N . TRP A 1 373 ? -2.814 29.713 72.055 1.00 52.94 373 TRP A N 1
ATOM 3003 C CA . TRP A 1 373 ? -1.909 29.114 71.090 1.00 52.94 373 TRP A CA 1
ATOM 3004 C C . TRP A 1 373 ? -0.665 30.001 71.093 1.00 52.94 373 TRP A C 1
ATOM 3006 O O . TRP A 1 373 ? -0.799 31.185 70.765 1.00 52.94 373 TRP A O 1
ATOM 3016 N N . PRO A 1 374 ? 0.507 29.504 71.529 1.00 57.28 374 PRO A N 1
ATOM 3017 C CA . PRO A 1 374 ? 1.719 30.284 71.436 1.00 57.28 374 PRO A CA 1
ATOM 3018 C C . PRO A 1 374 ? 1.968 30.431 69.942 1.00 57.28 374 PRO A C 1
ATOM 3020 O O . PRO A 1 374 ? 2.437 29.506 69.286 1.00 57.28 374 PRO A O 1
ATOM 3023 N N . PHE A 1 375 ? 1.573 31.573 69.384 1.00 57.09 375 PHE A N 1
ATOM 3024 C CA . PHE A 1 375 ? 2.171 32.043 68.153 1.00 57.09 375 PHE A CA 1
ATOM 3025 C C . PHE A 1 375 ? 3.670 32.099 68.455 1.00 57.09 375 PHE A C 1
ATOM 3027 O O . PHE A 1 375 ? 4.054 32.834 69.369 1.00 57.09 375 PHE A O 1
ATOM 3034 N N . PRO A 1 376 ? 4.512 31.284 67.794 1.00 60.38 376 PRO A N 1
ATOM 3035 C CA . PRO A 1 376 ? 5.947 31.425 67.941 1.00 60.38 376 PRO A CA 1
ATOM 3036 C C . PRO A 1 376 ? 6.288 32.801 67.374 1.00 60.38 376 PRO A C 1
ATOM 3038 O O . PRO A 1 376 ? 6.257 33.010 66.165 1.00 60.38 376 PRO A O 1
ATOM 3041 N N . HIS A 1 377 ? 6.496 33.764 68.268 1.00 59.12 377 HIS A N 1
ATOM 3042 C CA . HIS A 1 377 ? 6.710 35.156 67.899 1.00 59.12 377 HIS A CA 1
ATOM 3043 C C . HIS A 1 377 ? 8.167 35.437 67.493 1.00 59.12 377 HIS A C 1
ATOM 3045 O O . HIS A 1 377 ? 8.477 36.569 67.139 1.00 59.12 377 HIS A O 1
ATOM 3051 N N . ASP A 1 378 ? 9.032 34.418 67.459 1.00 59.91 378 ASP A N 1
ATOM 3052 C CA . ASP A 1 378 ? 10.449 34.568 67.131 1.00 59.91 378 ASP A CA 1
ATOM 3053 C C . ASP A 1 378 ? 10.883 33.585 66.034 1.00 59.91 378 ASP A C 1
ATOM 3055 O O . ASP A 1 378 ? 11.283 32.456 66.310 1.00 59.91 378 ASP A O 1
ATOM 3059 N N . MET A 1 379 ? 10.817 34.039 64.782 1.00 53.47 379 MET A N 1
ATOM 3060 C CA . MET A 1 379 ? 11.819 33.750 63.747 1.00 53.47 379 MET A CA 1
ATOM 3061 C C . MET A 1 379 ? 11.870 34.955 62.800 1.00 53.47 379 MET A C 1
ATOM 3063 O O . MET A 1 379 ? 11.169 35.005 61.788 1.00 53.47 379 MET A O 1
ATOM 3067 N N . VAL A 1 380 ? 12.663 35.946 63.210 1.00 57.88 380 VAL A N 1
ATOM 3068 C CA . VAL A 1 380 ? 13.346 36.884 62.308 1.00 57.88 380 VAL A CA 1
ATOM 3069 C C . VAL A 1 380 ? 14.630 36.224 61.834 1.00 57.88 380 VAL A C 1
ATOM 3071 O O . VAL A 1 380 ? 15.278 35.570 62.685 1.00 57.88 380 VAL A O 1
#